Protein AF-A0A3D0H3K3-F1 (afdb_monomer_lite)

Structure (mmCIF, N/CA/C/O backbone):
data_AF-A0A3D0H3K3-F1
#
_entry.id   AF-A0A3D0H3K3-F1
#
loop_
_atom_site.group_PDB
_atom_site.id
_atom_site.type_symbol
_atom_site.label_atom_id
_atom_site.label_alt_id
_atom_site.label_comp_id
_atom_site.label_asym_id
_atom_site.label_entity_id
_atom_site.label_seq_id
_atom_site.pdbx_PDB_ins_code
_atom_site.Cartn_x
_atom_site.Cartn_y
_atom_site.Cartn_z
_atom_site.occupancy
_atom_site.B_iso_or_equiv
_atom_site.auth_seq_id
_atom_site.auth_comp_id
_atom_site.auth_asym_id
_atom_site.auth_atom_id
_atom_site.pdbx_PDB_model_num
ATOM 1 N N . PRO A 1 1 ? -38.521 -4.929 20.783 1.00 90.81 1 PRO A N 1
ATOM 2 C CA . PRO A 1 1 ? -38.734 -4.690 22.235 1.00 90.81 1 PRO A CA 1
ATOM 3 C C . PRO A 1 1 ? -39.147 -5.937 23.017 1.00 90.81 1 PRO A C 1
ATOM 5 O O . PRO A 1 1 ? -38.404 -6.339 23.901 1.00 90.81 1 PRO A O 1
ATOM 8 N N . ALA A 1 2 ? -40.279 -6.569 22.674 1.00 96.19 2 ALA A N 1
ATOM 9 C CA . ALA A 1 2 ? -40.837 -7.687 23.447 1.00 96.19 2 ALA A CA 1
ATOM 10 C C . ALA A 1 2 ? -39.852 -8.854 23.649 1.00 96.19 2 ALA A C 1
ATOM 12 O O . ALA A 1 2 ? -39.705 -9.324 24.769 1.00 96.19 2 ALA A O 1
ATOM 13 N N . ALA A 1 3 ? -39.105 -9.243 22.609 1.00 96.75 3 ALA A N 1
ATOM 14 C CA . ALA A 1 3 ? -38.091 -10.299 22.705 1.00 96.75 3 ALA A CA 1
ATOM 15 C C . ALA A 1 3 ? -37.027 -10.029 23.788 1.00 96.75 3 ALA A C 1
ATOM 17 O O . ALA A 1 3 ? -36.630 -10.935 24.507 1.00 96.75 3 ALA A O 1
ATOM 18 N N . HIS A 1 4 ? -36.598 -8.776 23.953 1.00 97.75 4 HIS A N 1
ATOM 19 C CA . HIS A 1 4 ? -35.602 -8.414 24.963 1.00 97.75 4 HIS A CA 1
ATOM 20 C C . HIS A 1 4 ? -36.218 -8.141 26.337 1.00 97.75 4 HIS A C 1
ATOM 22 O O . HIS A 1 4 ? -35.545 -8.317 27.343 1.00 97.75 4 HIS A O 1
ATOM 28 N N . HIS A 1 5 ? -37.491 -7.741 26.393 1.00 98.12 5 HIS A N 1
ATOM 29 C CA . HIS A 1 5 ? -38.220 -7.593 27.656 1.00 98.12 5 HIS A CA 1
ATOM 30 C C . HIS A 1 5 ? -38.517 -8.954 28.298 1.00 98.12 5 HIS A C 1
ATOM 32 O O . HIS A 1 5 ? -38.361 -9.109 29.504 1.00 98.12 5 HIS A O 1
ATOM 38 N N . LEU A 1 6 ? -38.905 -9.938 27.485 1.00 97.75 6 LEU A N 1
ATOM 39 C CA . LEU A 1 6 ? -39.302 -11.274 27.940 1.00 97.75 6 LEU A CA 1
ATOM 40 C C . LEU A 1 6 ? -38.169 -12.310 27.891 1.00 97.75 6 LEU A C 1
ATOM 42 O O . LEU A 1 6 ? -38.306 -13.360 28.505 1.00 97.75 6 LEU A O 1
ATOM 46 N N . GLY A 1 7 ? -37.084 -12.038 27.161 1.00 97.81 7 GLY A N 1
ATOM 47 C CA . GLY A 1 7 ? -35.941 -12.945 27.003 1.00 97.81 7 GLY A CA 1
ATOM 48 C C . GLY A 1 7 ? -34.653 -12.366 27.583 1.00 97.81 7 GLY A C 1
ATOM 49 O O . GLY A 1 7 ? -34.307 -12.642 28.725 1.00 97.81 7 GLY A O 1
ATOM 50 N N . THR A 1 8 ? -33.959 -11.524 26.808 1.00 97.50 8 THR A N 1
ATOM 51 C CA . THR A 1 8 ? -32.608 -11.028 27.151 1.00 97.50 8 THR A CA 1
ATOM 52 C C . THR A 1 8 ? -32.527 -10.323 28.511 1.00 97.50 8 THR A C 1
ATOM 54 O O . THR A 1 8 ? -31.558 -10.494 29.235 1.00 97.50 8 THR A O 1
ATOM 57 N N . GLY A 1 9 ? -33.520 -9.510 28.877 1.00 97.75 9 GLY A N 1
ATOM 58 C CA . GLY A 1 9 ? -33.550 -8.821 30.167 1.00 97.75 9 GLY A CA 1
ATOM 59 C C . GLY A 1 9 ? -33.612 -9.789 31.357 1.00 97.75 9 GLY A C 1
ATOM 60 O O . GLY A 1 9 ? -32.743 -9.714 32.224 1.00 97.75 9 GLY A O 1
ATOM 61 N N . PRO A 1 10 ? -34.601 -10.701 31.413 1.00 97.75 10 PRO A N 1
ATOM 62 C CA . PRO A 1 10 ? -34.634 -11.781 32.398 1.00 97.75 10 PRO A CA 1
ATOM 63 C C . PRO A 1 10 ? -33.335 -12.591 32.454 1.00 97.75 10 PRO A C 1
ATOM 65 O O . PRO A 1 10 ? -32.796 -12.764 33.541 1.00 97.75 10 PRO A O 1
ATOM 68 N N . GLU A 1 11 ? -32.790 -12.983 31.299 1.00 98.06 11 GLU A N 1
ATOM 69 C CA . GLU A 1 11 ? -31.535 -13.738 31.208 1.00 98.06 11 GLU A CA 1
ATOM 70 C C . GLU A 1 11 ? -30.366 -13.002 31.878 1.00 98.06 11 GLU A C 1
ATOM 72 O O . GLU A 1 11 ? -29.664 -13.590 32.697 1.00 98.06 11 GLU A O 1
ATOM 77 N N . ILE A 1 12 ? -30.196 -11.702 31.605 1.00 98.06 12 ILE A N 1
ATOM 78 C CA . ILE A 1 12 ? -29.167 -10.873 32.255 1.00 98.06 12 ILE A CA 1
ATOM 79 C C . ILE A 1 12 ? -29.345 -10.878 33.776 1.00 98.06 12 ILE A C 1
ATOM 81 O O . ILE A 1 12 ? -28.375 -11.033 34.518 1.00 98.06 12 ILE A O 1
ATOM 85 N N . TYR A 1 13 ? -30.573 -10.689 34.258 1.00 97.69 13 TYR A N 1
ATOM 86 C CA . TYR A 1 13 ? -30.835 -10.628 35.694 1.00 97.69 13 TYR A CA 1
ATOM 87 C C . TYR A 1 13 ? -30.569 -11.976 36.376 1.00 97.69 13 TYR A C 1
ATOM 89 O O . TYR A 1 13 ? -29.954 -12.019 37.438 1.00 97.69 13 TYR A O 1
ATOM 97 N N . GLU A 1 14 ? -30.988 -13.076 35.754 1.00 97.56 14 GLU A N 1
ATOM 98 C CA . GLU A 1 14 ? -30.804 -14.434 36.270 1.00 97.56 14 GLU A CA 1
ATOM 99 C C . GLU A 1 14 ? -29.329 -14.853 36.260 1.00 97.56 14 GLU A C 1
ATOM 101 O O . GLU A 1 14 ? -28.818 -15.292 37.287 1.00 97.56 14 GLU A O 1
ATOM 106 N N . GLN A 1 15 ? -28.612 -14.646 35.150 1.00 97.75 15 GLN A N 1
ATOM 107 C CA . GLN A 1 15 ? -27.193 -15.009 35.026 1.00 97.75 15 GLN A CA 1
ATOM 108 C C . GLN A 1 15 ? -26.274 -14.164 35.916 1.00 97.75 15 GLN A C 1
ATOM 110 O O . GLN A 1 15 ? -25.189 -14.607 36.288 1.00 97.75 15 GLN A O 1
ATOM 115 N N . THR A 1 16 ? -26.696 -12.951 36.278 1.00 97.62 16 THR A N 1
ATOM 116 C CA . THR A 1 16 ? -25.982 -12.123 37.262 1.00 97.62 16 THR A CA 1
ATOM 117 C C . THR A 1 16 ? -26.446 -12.366 38.697 1.00 97.62 16 THR A C 1
ATOM 119 O O . THR A 1 16 ? -25.908 -11.744 39.613 1.00 97.62 16 THR A O 1
ATOM 122 N N . GLU A 1 17 ? -27.412 -13.263 38.918 1.00 97.06 17 GLU A N 1
ATOM 123 C CA . GLU A 1 17 ? -28.034 -13.525 40.224 1.00 97.06 17 GLU A CA 1
ATOM 124 C C . GLU A 1 17 ? -28.569 -12.237 40.881 1.00 97.06 17 GLU A C 1
ATOM 126 O O . GLU A 1 17 ? -28.442 -12.015 42.083 1.00 97.06 17 GLU A O 1
ATOM 131 N N . GLY A 1 18 ? -29.118 -11.332 40.066 1.00 96.06 18 GLY A N 1
ATOM 132 C CA . GLY A 1 18 ? -29.649 -10.039 40.497 1.00 96.06 18 GLY A CA 1
ATOM 133 C C . GLY A 1 18 ? -28.598 -8.983 40.855 1.00 96.06 18 GLY A C 1
ATOM 134 O O . GLY A 1 18 ? -28.972 -7.904 41.310 1.00 96.06 18 GLY A O 1
ATOM 135 N N . ARG A 1 19 ? -27.302 -9.255 40.640 1.00 97.00 19 ARG A N 1
ATOM 136 C CA . ARG A 1 19 ? -26.195 -8.335 40.967 1.00 97.00 19 ARG A CA 1
ATOM 137 C C . ARG A 1 19 ? -25.915 -7.278 39.899 1.00 97.00 19 ARG A C 1
ATOM 139 O O . ARG A 1 19 ? -25.046 -6.445 40.112 1.00 97.00 19 ARG A O 1
ATOM 146 N N . VAL A 1 20 ? -26.586 -7.327 38.746 1.00 97.94 20 VAL A N 1
ATOM 147 C CA . VAL A 1 20 ? -26.408 -6.332 37.678 1.00 97.94 20 VAL A CA 1
ATOM 148 C C . VAL A 1 20 ? -26.751 -4.924 38.170 1.00 97.94 20 VAL A C 1
ATOM 150 O O . VAL A 1 20 ? -27.856 -4.673 38.641 1.00 97.94 20 VAL A O 1
ATOM 153 N N . ASP A 1 21 ? -25.813 -3.992 38.017 1.00 97.94 21 ASP A N 1
ATOM 154 C CA . ASP A 1 21 ? -25.990 -2.580 38.373 1.00 97.94 21 ASP A CA 1
ATOM 155 C C . ASP A 1 21 ? -26.255 -1.715 37.145 1.00 97.94 21 ASP A C 1
ATOM 157 O O . ASP A 1 21 ? -27.012 -0.742 37.202 1.00 97.94 21 ASP A O 1
ATOM 161 N N . VAL A 1 22 ? -25.592 -2.049 36.034 1.00 98.25 22 VAL A N 1
ATOM 162 C CA . VAL A 1 22 ? -25.642 -1.268 34.801 1.00 98.25 22 VAL A CA 1
ATOM 163 C C . VAL A 1 22 ? -25.717 -2.188 33.594 1.00 98.25 22 VAL A C 1
ATOM 165 O O . VAL A 1 22 ? -24.925 -3.120 33.468 1.00 98.25 22 VAL A O 1
ATOM 168 N N . VAL A 1 23 ? -26.614 -1.875 32.660 1.00 98.44 23 VAL A N 1
ATOM 169 C CA . VAL A 1 23 ? -26.651 -2.503 31.337 1.00 98.44 23 VAL A CA 1
ATOM 170 C C . VAL A 1 23 ? -26.354 -1.463 30.260 1.00 98.44 23 VAL A C 1
ATOM 172 O O . VAL A 1 23 ? -27.073 -0.473 30.118 1.00 98.44 23 VAL A O 1
ATOM 175 N N . VAL A 1 24 ? -25.290 -1.688 29.491 1.00 98.31 24 VAL A N 1
ATOM 176 C CA . VAL A 1 24 ? -24.825 -0.812 28.409 1.00 98.31 24 VAL A CA 1
ATOM 177 C C . VAL A 1 24 ? -25.223 -1.411 27.064 1.00 98.31 24 VAL A C 1
ATOM 179 O O . VAL A 1 24 ? -24.797 -2.516 26.720 1.00 98.31 24 VAL A O 1
ATOM 182 N N . VAL A 1 25 ? -26.027 -0.679 26.289 1.00 97.62 25 VAL A N 1
ATOM 183 C CA . VAL A 1 25 ? -26.619 -1.167 25.033 1.00 97.62 25 VAL A CA 1
ATOM 184 C C . VAL A 1 25 ? -26.488 -0.121 23.930 1.00 97.62 25 VAL A C 1
ATOM 186 O O . VAL A 1 25 ? -26.814 1.049 24.120 1.00 97.62 25 VAL A O 1
ATOM 189 N N . THR A 1 26 ? -26.055 -0.537 22.743 1.00 97.06 26 THR A N 1
ATOM 190 C CA . THR A 1 26 ? -25.945 0.345 21.575 1.00 97.06 26 THR A CA 1
ATOM 191 C C . THR A 1 26 ? -27.298 0.715 20.970 1.00 97.06 26 THR A C 1
ATOM 193 O O . THR A 1 26 ? -28.273 -0.042 21.003 1.00 97.06 26 THR A O 1
ATOM 196 N N . LEU A 1 27 ? -27.369 1.922 20.408 1.00 96.38 27 LEU A N 1
ATOM 197 C CA . LEU A 1 27 ? -28.569 2.465 19.787 1.00 96.38 27 LEU A CA 1
ATOM 198 C C . LEU A 1 27 ? -28.561 2.196 18.278 1.00 96.38 27 LEU A C 1
ATOM 200 O O . LEU A 1 27 ? -27.856 2.850 17.518 1.00 96.38 27 LEU A O 1
ATOM 204 N N . GLY A 1 28 ? -29.374 1.230 17.849 1.00 93.25 28 GLY A N 1
ATOM 205 C CA . GLY A 1 28 ? -29.679 0.951 16.439 1.00 93.25 28 GLY A CA 1
ATOM 206 C C . GLY A 1 28 ? -31.171 1.130 16.153 1.00 93.25 28 GLY A C 1
ATOM 207 O O . GLY A 1 28 ? -31.694 2.240 16.101 1.00 93.25 28 GLY A O 1
ATOM 208 N N . THR A 1 29 ? -31.911 0.025 16.042 1.00 93.25 29 THR A N 1
ATOM 209 C CA . THR A 1 29 ? -33.390 0.039 15.974 1.00 93.25 29 THR A CA 1
ATOM 210 C C . THR A 1 29 ? -34.065 0.376 17.306 1.00 93.25 29 THR A C 1
ATOM 212 O O . THR A 1 29 ? -35.289 0.387 17.360 1.00 93.25 29 THR A O 1
ATOM 215 N N . THR A 1 30 ? -33.273 0.577 18.369 1.00 95.31 30 THR A N 1
ATOM 216 C CA . THR A 1 30 ? -33.655 0.830 19.775 1.00 95.31 30 THR A CA 1
ATOM 217 C C . THR A 1 30 ? -34.506 -0.255 20.446 1.00 95.31 30 THR A C 1
ATOM 219 O O . THR A 1 30 ? -34.767 -0.192 21.647 1.00 95.31 30 THR A O 1
ATOM 222 N N . GLY A 1 31 ? -34.862 -1.322 19.726 1.00 96.06 31 GLY A N 1
ATOM 223 C CA . GLY A 1 31 ? -35.662 -2.421 20.256 1.00 96.06 31 GLY A CA 1
ATOM 224 C C . GLY A 1 31 ? -35.010 -3.172 21.419 1.00 96.06 31 GLY A C 1
ATOM 225 O O . GLY A 1 31 ? -35.733 -3.617 22.311 1.00 96.06 31 GLY A O 1
ATOM 226 N N . THR A 1 32 ? -33.683 -3.305 21.408 1.00 96.56 32 THR A N 1
ATOM 227 C CA . THR A 1 32 ? -32.898 -3.960 22.466 1.00 96.56 32 THR A CA 1
ATOM 228 C C . THR A 1 32 ? -32.870 -3.125 23.730 1.00 96.56 32 THR A C 1
ATOM 230 O O . THR A 1 32 ? -33.341 -3.588 24.766 1.00 96.56 32 THR A O 1
ATOM 233 N N . VAL A 1 33 ? -32.430 -1.868 23.628 1.00 97.31 33 VAL A N 1
ATOM 234 C CA . VAL A 1 33 ? -32.320 -0.987 24.794 1.00 97.31 33 VAL A CA 1
ATOM 235 C C . VAL A 1 33 ? -33.678 -0.752 25.463 1.00 97.31 33 VAL A C 1
ATOM 237 O O . VAL A 1 33 ? -33.769 -0.845 26.679 1.00 97.31 33 VAL A O 1
ATOM 240 N N . MET A 1 34 ? -34.758 -0.552 24.696 1.00 97.75 34 MET A N 1
ATOM 241 C CA . MET A 1 34 ? -36.090 -0.301 25.264 1.00 97.75 34 MET A CA 1
ATOM 242 C C . MET A 1 34 ? -36.688 -1.549 25.928 1.00 97.75 34 MET A C 1
ATOM 244 O O . MET A 1 34 ? -37.363 -1.450 26.950 1.00 97.75 34 MET A O 1
ATOM 248 N N . GLY A 1 35 ? -36.440 -2.737 25.363 1.00 97.69 35 GLY A N 1
ATOM 249 C CA . GLY A 1 35 ? -36.892 -3.993 25.965 1.00 97.69 35 GLY A CA 1
ATOM 250 C C . GLY A 1 35 ? -36.156 -4.313 27.267 1.00 97.69 35 GLY A C 1
ATOM 251 O O . GLY A 1 35 ? -36.795 -4.651 28.261 1.00 97.69 35 GLY A O 1
ATOM 252 N N . ILE A 1 36 ? -34.830 -4.145 27.276 1.00 98.00 36 ILE A N 1
ATOM 253 C CA . ILE A 1 36 ? -33.996 -4.340 28.470 1.00 98.00 36 ILE A CA 1
ATOM 254 C C . ILE A 1 36 ? -34.340 -3.312 29.542 1.00 98.00 36 ILE A C 1
ATOM 256 O O . ILE A 1 36 ? -34.535 -3.696 30.688 1.00 98.00 36 ILE A O 1
ATOM 260 N N . LEU A 1 37 ? -34.483 -2.034 29.177 1.00 98.12 37 LEU A N 1
ATOM 261 C CA . LEU A 1 37 ? -34.889 -0.974 30.098 1.00 98.12 37 LEU A CA 1
ATOM 262 C C . LEU A 1 37 ? -36.147 -1.364 30.870 1.00 98.12 37 LEU A C 1
ATOM 264 O O . LEU A 1 37 ? -36.145 -1.347 32.098 1.00 98.12 37 LEU A O 1
ATOM 268 N N . ARG A 1 38 ? -37.193 -1.791 30.157 1.00 97.56 38 ARG A N 1
ATOM 269 C CA . ARG A 1 38 ? -38.433 -2.232 30.793 1.00 97.56 38 ARG A CA 1
ATOM 270 C C . ARG A 1 38 ? -38.210 -3.429 31.723 1.00 97.56 38 ARG A C 1
ATOM 272 O O . ARG A 1 38 ? -38.653 -3.387 32.866 1.00 97.56 38 ARG A O 1
ATOM 279 N N . ALA A 1 39 ? -37.483 -4.454 31.270 1.00 97.88 39 ALA A N 1
ATOM 280 C CA . ALA A 1 39 ? -37.194 -5.643 32.078 1.00 97.88 39 ALA A CA 1
ATOM 281 C C . ALA A 1 39 ? -36.417 -5.334 33.365 1.00 97.88 39 ALA A C 1
ATOM 283 O O . ALA A 1 39 ? -36.693 -5.944 34.401 1.00 97.88 39 ALA A O 1
ATOM 284 N N . MET A 1 40 ? -35.442 -4.422 33.283 1.00 98.00 40 MET A N 1
ATOM 285 C CA . MET A 1 40 ? -34.597 -4.015 34.405 1.00 98.00 40 MET A CA 1
ATOM 286 C C . MET A 1 40 ? -35.394 -3.183 35.406 1.00 98.00 40 MET A C 1
ATOM 288 O O . MET A 1 40 ? -35.422 -3.525 36.585 1.00 98.00 40 MET A O 1
ATOM 292 N N . LYS A 1 41 ? -36.107 -2.145 34.944 1.00 97.00 41 LYS A N 1
ATOM 293 C CA . LYS A 1 41 ? -36.863 -1.246 35.830 1.00 97.00 41 LYS A CA 1
ATOM 294 C C . LYS A 1 41 ? -38.038 -1.943 36.529 1.00 97.00 41 LYS A C 1
ATOM 296 O O . LYS A 1 41 ? -38.341 -1.589 37.662 1.00 97.00 41 LYS A O 1
ATOM 301 N N . GLU A 1 42 ? -38.660 -2.948 35.903 1.00 96.75 42 GLU A N 1
ATOM 302 C CA . GLU A 1 42 ? -39.697 -3.781 36.541 1.00 96.75 42 GLU A CA 1
ATOM 303 C C . GLU A 1 42 ? -39.147 -4.653 37.687 1.00 96.75 42 GLU A C 1
ATOM 305 O O . GLU A 1 42 ? -39.879 -4.948 38.629 1.00 96.75 42 GLU A O 1
ATOM 310 N N . ARG A 1 43 ? -37.872 -5.064 37.627 1.00 94.94 43 ARG A N 1
ATOM 311 C CA . ARG A 1 43 ? -37.235 -5.918 38.648 1.00 94.94 43 ARG A CA 1
ATOM 312 C C . ARG A 1 43 ? -36.571 -5.109 39.748 1.00 94.94 43 ARG A C 1
ATOM 314 O O . ARG A 1 43 ? -36.759 -5.390 40.927 1.00 94.94 43 ARG A O 1
ATOM 321 N N . ASN A 1 44 ? -35.776 -4.122 39.356 1.00 96.06 44 ASN A N 1
ATOM 322 C CA . ASN A 1 44 ? -35.117 -3.213 40.271 1.00 96.06 44 ASN A CA 1
ATOM 323 C C . ASN A 1 44 ? -34.939 -1.834 39.599 1.00 96.06 44 ASN A C 1
ATOM 325 O O . ASN A 1 44 ? -34.086 -1.679 38.720 1.00 96.06 44 ASN A O 1
ATOM 329 N N . PRO A 1 45 ? -35.695 -0.809 40.037 1.00 95.88 45 PRO A N 1
ATOM 330 C CA . PRO A 1 45 ? -35.606 0.546 39.495 1.00 95.88 45 PRO A CA 1
ATOM 331 C C . PRO A 1 45 ? -34.218 1.195 39.601 1.00 95.88 45 PRO A C 1
ATOM 333 O O . PRO A 1 45 ? -33.940 2.132 38.849 1.00 95.88 45 PRO A O 1
ATOM 336 N N . THR A 1 46 ? -33.350 0.717 40.506 1.00 96.62 46 THR A N 1
ATOM 337 C CA . THR A 1 46 ? -31.996 1.265 40.692 1.00 96.62 46 THR A CA 1
ATOM 338 C C . THR A 1 46 ? -31.011 0.819 39.614 1.00 96.62 46 THR A C 1
ATOM 340 O O . THR A 1 46 ? -29.967 1.451 39.472 1.00 96.62 46 THR A O 1
ATOM 343 N N . ILE A 1 47 ? -31.319 -0.240 38.854 1.00 98.06 47 ILE A N 1
ATOM 344 C CA . ILE A 1 47 ? -30.467 -0.703 37.750 1.00 98.06 47 ILE A CA 1
ATOM 345 C C . ILE A 1 47 ? -30.459 0.368 36.664 1.00 98.06 47 ILE A C 1
ATOM 347 O O . ILE A 1 47 ? -31.517 0.794 36.189 1.00 98.06 47 ILE A O 1
ATOM 351 N N . GLN A 1 48 ? -29.269 0.792 36.253 1.00 98.00 48 GLN A N 1
ATOM 352 C CA . GLN A 1 48 ? -29.100 1.797 35.212 1.00 98.00 48 GLN A CA 1
ATOM 353 C C . GLN A 1 48 ? -29.066 1.142 33.832 1.00 98.00 48 GLN A C 1
ATOM 355 O O . GLN A 1 48 ? -28.387 0.138 33.624 1.00 98.00 48 GLN A O 1
ATOM 360 N N . VAL A 1 49 ? -29.753 1.733 32.860 1.00 98.31 49 VAL A N 1
ATOM 361 C CA . VAL A 1 49 ? -29.659 1.333 31.455 1.00 98.31 49 VAL A CA 1
ATOM 362 C C . VAL A 1 49 ? -29.122 2.499 30.643 1.00 98.31 49 VAL A C 1
ATOM 364 O O . VAL A 1 49 ? -29.727 3.571 30.560 1.00 98.31 49 VAL A O 1
ATOM 367 N N . ILE A 1 50 ? -27.952 2.274 30.053 1.00 98.25 50 ILE A N 1
ATOM 368 C CA . ILE A 1 50 ? -27.165 3.288 29.360 1.00 98.25 50 ILE A CA 1
ATOM 369 C C . ILE A 1 50 ? -27.175 2.989 27.864 1.00 98.25 50 ILE A C 1
ATOM 371 O O . ILE A 1 50 ? -26.796 1.902 27.426 1.00 98.25 50 ILE A O 1
ATOM 375 N N . GLY A 1 51 ? -27.600 3.976 27.077 1.00 97.62 51 GLY A N 1
ATOM 376 C CA . GLY A 1 51 ? -27.533 3.930 25.621 1.00 97.62 51 GLY A CA 1
ATOM 377 C C . GLY A 1 51 ? -26.143 4.304 25.109 1.00 97.62 51 GLY A C 1
ATOM 378 O O . GLY A 1 51 ? -25.509 5.211 25.645 1.00 97.62 51 GLY A O 1
ATOM 379 N N . VAL A 1 52 ? -25.682 3.652 24.045 1.00 98.12 52 VAL A N 1
ATOM 380 C CA . VAL A 1 52 ? -24.454 4.032 23.330 1.00 98.12 52 VAL A CA 1
ATOM 381 C C . VAL A 1 52 ? -24.814 4.542 21.945 1.00 98.12 52 VAL A C 1
ATOM 383 O O . VAL A 1 52 ? -25.385 3.809 21.136 1.00 98.12 52 VAL A O 1
ATOM 386 N N . GLU A 1 53 ? -24.474 5.796 21.679 1.00 97.25 53 GLU A N 1
ATOM 387 C CA . GLU A 1 53 ? -24.769 6.483 20.427 1.00 97.25 53 GLU A CA 1
ATOM 388 C C . GLU A 1 53 ? -23.461 6.876 19.726 1.00 97.25 53 GLU A C 1
ATOM 390 O O . GLU A 1 53 ? -22.544 7.382 20.369 1.00 97.25 53 GLU A O 1
ATOM 395 N N . PRO A 1 54 ? -23.315 6.658 18.417 1.00 97.00 54 PRO A N 1
ATOM 396 C CA . PRO A 1 54 ? -22.154 7.159 17.697 1.00 97.00 54 PRO A CA 1
ATOM 397 C C . PRO A 1 54 ? -22.286 8.667 17.427 1.00 97.00 54 PRO A C 1
ATOM 399 O O . PRO A 1 54 ? -23.382 9.231 17.478 1.00 97.00 54 PRO A O 1
ATOM 402 N N . TYR A 1 55 ? -21.181 9.340 17.106 1.00 94.62 55 TYR A N 1
ATOM 403 C CA . TYR A 1 55 ? -21.234 10.730 16.639 1.00 94.62 55 TYR A CA 1
ATOM 404 C C . TYR A 1 55 ? -21.905 10.859 15.249 1.00 94.62 55 TYR A C 1
ATOM 406 O O . TYR A 1 55 ? -21.998 9.877 14.512 1.00 94.62 55 TYR A O 1
ATOM 414 N N . PRO A 1 56 ? -22.384 12.061 14.877 1.00 92.44 56 PRO A N 1
ATOM 415 C CA . PRO A 1 56 ? -22.831 12.372 13.516 1.00 92.44 56 PRO A CA 1
ATOM 416 C C . PRO A 1 56 ? -21.813 11.950 12.435 1.00 92.44 56 PRO A C 1
ATOM 418 O O . PRO A 1 56 ? -20.613 12.163 12.612 1.00 92.44 56 PRO A O 1
ATOM 421 N N . GLY A 1 57 ? -22.277 11.358 11.328 1.00 90.00 57 GLY A N 1
ATOM 422 C CA . GLY A 1 57 ? -21.434 10.913 10.203 1.00 90.00 57 GLY A CA 1
ATOM 423 C C . GLY A 1 57 ? -20.661 9.599 10.408 1.00 90.00 57 GLY A C 1
ATOM 424 O O . GLY A 1 57 ? -19.730 9.319 9.652 1.00 90.00 57 GLY A O 1
ATOM 425 N N . HIS A 1 58 ? -21.024 8.804 11.416 1.00 92.94 58 HIS A N 1
ATOM 426 C CA . HIS A 1 58 ? -20.336 7.560 11.770 1.00 92.94 58 HIS A CA 1
ATOM 427 C C . HIS A 1 58 ? -20.385 6.461 10.695 1.00 92.94 58 HIS A C 1
ATOM 429 O O . HIS A 1 58 ? -21.308 6.370 9.882 1.00 92.94 58 HIS A O 1
ATOM 435 N N . LYS A 1 59 ? -19.420 5.540 10.767 1.00 90.31 59 LYS A N 1
ATOM 436 C CA . LYS A 1 59 ? -19.280 4.355 9.902 1.00 90.31 59 LYS A CA 1
ATOM 437 C C . LYS A 1 59 ? -19.598 3.043 10.619 1.00 90.31 59 LYS A C 1
ATOM 439 O O . LYS A 1 59 ? -19.541 1.982 9.998 1.00 90.31 59 LYS A O 1
ATOM 444 N N . ILE A 1 60 ? -19.943 3.095 11.908 1.00 93.06 60 ILE A N 1
ATOM 445 C CA . ILE A 1 60 ? -20.317 1.906 12.689 1.00 93.06 60 ILE A CA 1
ATOM 446 C C . ILE A 1 60 ? -21.646 1.331 12.175 1.00 93.06 60 ILE A C 1
ATOM 448 O O . ILE A 1 60 ? -22.725 1.850 12.471 1.00 93.06 60 ILE A O 1
ATOM 452 N N . GLN A 1 61 ? -21.572 0.240 11.414 1.00 90.25 61 GLN A N 1
ATOM 453 C CA . GLN A 1 61 ? -22.748 -0.425 10.857 1.00 90.25 61 GLN A CA 1
ATOM 454 C C . GLN A 1 61 ? -23.666 -0.981 11.959 1.00 90.25 61 GLN A C 1
ATOM 456 O O . GLN A 1 61 ? -23.208 -1.568 12.937 1.00 90.25 61 GLN A O 1
ATOM 461 N N . GLY A 1 62 ? -24.978 -0.805 11.781 1.00 88.81 62 GLY A N 1
ATOM 462 C CA . GLY A 1 62 ? -26.011 -1.262 12.718 1.00 88.81 62 GLY A CA 1
ATOM 463 C C . GLY A 1 62 ? -26.382 -0.256 13.815 1.00 88.81 62 GLY A C 1
ATOM 464 O O . GLY A 1 62 ? -27.463 -0.375 14.395 1.00 88.81 62 GLY A O 1
ATOM 465 N N . LEU A 1 63 ? -25.546 0.758 14.062 1.00 94.25 63 LEU A N 1
ATOM 466 C CA . LEU A 1 63 ? -25.856 1.860 14.978 1.00 94.25 63 LEU A CA 1
ATOM 467 C C . LEU A 1 63 ? -26.532 3.021 14.238 1.00 94.25 63 LEU A C 1
ATOM 469 O O . LEU A 1 63 ? -26.504 3.097 13.010 1.00 94.25 63 LEU A O 1
ATOM 473 N N . LYS A 1 64 ? -27.167 3.913 14.998 1.00 93.94 64 LYS A N 1
ATOM 474 C CA . LYS A 1 64 ? -27.780 5.147 14.508 1.00 93.94 64 LYS A CA 1
ATOM 475 C C . LYS A 1 64 ? -27.427 6.312 15.417 1.00 93.94 64 LYS A C 1
ATOM 477 O O . LYS A 1 64 ? -27.556 6.196 16.634 1.00 93.94 64 LYS A O 1
ATOM 482 N N . ASN A 1 65 ? -27.116 7.457 14.820 1.00 94.50 65 ASN A N 1
ATOM 483 C CA . ASN A 1 65 ? -27.215 8.742 15.502 1.00 94.50 65 ASN A CA 1
ATOM 484 C C . ASN A 1 65 ? -28.658 9.282 15.396 1.00 94.50 65 ASN A C 1
ATOM 486 O O . ASN A 1 65 ? -29.183 9.452 14.294 1.00 94.50 65 ASN A O 1
ATOM 490 N N . MET A 1 66 ? -29.304 9.568 16.528 1.00 91.81 66 MET A N 1
ATOM 491 C CA . MET A 1 66 ? -30.716 9.966 16.627 1.00 91.81 66 MET A CA 1
ATOM 492 C C . MET A 1 66 ? -30.990 11.397 16.148 1.00 91.81 66 MET A C 1
ATOM 494 O O . MET A 1 66 ? -32.150 11.793 16.059 1.00 91.81 66 MET A O 1
ATOM 498 N N . LYS A 1 67 ? -29.952 12.188 15.843 1.00 88.19 67 LYS A N 1
ATOM 499 C CA . LYS A 1 67 ? -30.107 13.520 15.235 1.00 88.19 67 LYS A CA 1
ATOM 500 C C . LYS A 1 67 ? -30.109 13.478 13.708 1.00 88.19 67 LYS A C 1
ATOM 502 O O . LYS A 1 67 ? -30.698 14.361 13.095 1.00 88.19 67 LYS A O 1
ATOM 507 N N . GLU A 1 68 ? -29.461 12.484 13.106 1.00 86.75 68 GLU A N 1
ATOM 508 C CA . GLU A 1 68 ? -29.318 12.373 11.645 1.00 86.75 68 GLU A CA 1
ATOM 509 C C . GLU A 1 68 ? -30.200 11.281 11.039 1.00 86.75 68 GLU A C 1
ATOM 511 O O . GLU A 1 68 ? -30.655 11.389 9.902 1.00 86.75 68 GLU A O 1
ATOM 516 N N . SER A 1 69 ? -30.438 10.211 11.794 1.00 86.88 69 SER A N 1
ATOM 517 C CA . SER A 1 69 ? -31.217 9.065 11.342 1.00 86.88 69 SER A CA 1
ATOM 518 C C . SER A 1 69 ? -32.684 9.181 11.738 1.00 86.88 69 SER A C 1
ATOM 520 O O . SER A 1 69 ? -33.042 9.831 12.718 1.00 86.88 69 SER A O 1
ATOM 522 N N . TYR A 1 70 ? -33.545 8.447 11.027 1.00 87.12 70 TYR A N 1
ATOM 523 C CA . TYR A 1 70 ? -34.926 8.244 11.457 1.00 87.12 70 TYR A CA 1
ATOM 524 C C . TYR A 1 70 ? -34.973 7.622 12.863 1.00 87.12 70 TYR A C 1
ATOM 526 O O . TYR A 1 70 ? -34.520 6.482 13.061 1.00 87.12 70 TYR A O 1
ATOM 534 N N . VAL A 1 71 ? -35.547 8.376 13.806 1.00 91.06 71 VAL A N 1
ATOM 535 C CA . VAL A 1 71 ? -35.753 7.976 15.201 1.00 91.06 71 VAL A CA 1
ATOM 536 C C . VAL A 1 71 ? -36.898 6.960 15.266 1.00 91.06 71 VAL A C 1
ATOM 538 O O . VAL A 1 71 ? -38.025 7.291 14.890 1.00 91.06 71 VAL A O 1
ATOM 541 N N . PRO A 1 72 ? -36.658 5.718 15.726 1.00 90.44 72 PRO A N 1
ATOM 542 C CA . PRO A 1 72 ? -37.723 4.727 15.851 1.00 90.44 72 PRO A CA 1
ATOM 543 C C . PRO A 1 72 ? -38.816 5.199 16.818 1.00 90.44 72 PRO A C 1
ATOM 545 O O . PRO A 1 72 ? -38.503 5.636 17.920 1.00 90.44 72 PRO A O 1
ATOM 548 N N . GLY A 1 73 ? -40.095 5.031 16.466 1.00 91.88 73 GLY A N 1
ATOM 549 C CA . GLY A 1 73 ? -41.221 5.494 17.302 1.00 91.88 73 GLY A CA 1
ATOM 550 C C . GLY A 1 73 ? -41.336 4.832 18.684 1.00 91.88 73 GLY A C 1
ATOM 551 O O . GLY A 1 73 ? -42.076 5.305 19.534 1.00 91.88 73 GLY A O 1
ATOM 552 N N . ILE A 1 74 ? -40.594 3.748 18.914 1.00 93.44 74 ILE A N 1
ATOM 553 C CA . ILE A 1 74 ? -40.491 3.060 20.209 1.00 93.44 74 ILE A CA 1
ATOM 554 C C . ILE A 1 74 ? -39.415 3.653 21.130 1.00 93.44 74 ILE A C 1
ATOM 556 O O . ILE A 1 74 ? -39.274 3.193 22.258 1.00 93.44 74 ILE A O 1
ATOM 560 N N . PHE A 1 75 ? -38.595 4.584 20.637 1.00 95.38 75 PHE A N 1
ATOM 561 C CA . PHE A 1 75 ? -37.482 5.145 21.390 1.00 95.38 75 PHE A CA 1
ATOM 562 C C . PHE A 1 75 ? -37.956 6.258 22.322 1.00 95.38 75 PHE A C 1
ATOM 564 O O . PHE A 1 75 ? -38.437 7.291 21.860 1.00 95.38 75 PHE A O 1
ATOM 571 N N . ASP A 1 76 ? -37.735 6.075 23.621 1.00 93.06 76 ASP A N 1
ATOM 572 C CA . ASP A 1 76 ? -37.876 7.133 24.614 1.00 93.06 76 ASP A CA 1
ATOM 573 C C . ASP A 1 76 ? -36.498 7.524 25.162 1.00 93.06 76 ASP A C 1
ATOM 575 O O . ASP A 1 76 ? -35.868 6.789 25.927 1.00 93.06 76 ASP A O 1
ATOM 579 N N . ARG A 1 77 ? -36.023 8.707 24.760 1.00 89.94 77 ARG A N 1
ATOM 580 C CA . ARG A 1 77 ? -34.726 9.244 25.194 1.00 89.94 77 ARG A CA 1
ATOM 581 C C . ARG A 1 77 ? -34.685 9.627 26.673 1.00 89.94 77 ARG A C 1
ATOM 583 O O . ARG A 1 77 ? -33.591 9.720 27.218 1.00 89.94 77 ARG A O 1
ATOM 590 N N . TYR A 1 78 ? -35.832 9.922 27.287 1.00 92.81 78 TYR A N 1
ATOM 591 C CA . TYR A 1 78 ? -35.914 10.380 28.677 1.00 92.81 78 TYR A CA 1
ATOM 592 C C . TYR A 1 78 ? -36.019 9.213 29.657 1.00 92.81 78 TYR A C 1
ATOM 594 O O . TYR A 1 78 ? -35.790 9.397 30.848 1.00 92.81 78 TYR A O 1
ATOM 602 N N . ALA A 1 79 ? -36.332 8.019 29.155 1.00 93.56 79 ALA A N 1
ATOM 603 C CA . ALA A 1 79 ? -36.395 6.808 29.957 1.00 93.56 79 ALA A CA 1
ATOM 604 C C . ALA A 1 79 ? -35.011 6.165 30.193 1.00 93.56 79 ALA A C 1
ATOM 606 O O . ALA A 1 79 ? -34.871 5.348 31.100 1.00 93.56 79 ALA A O 1
ATOM 607 N N . LEU A 1 80 ? -33.992 6.519 29.398 1.00 95.38 80 LEU A N 1
ATOM 6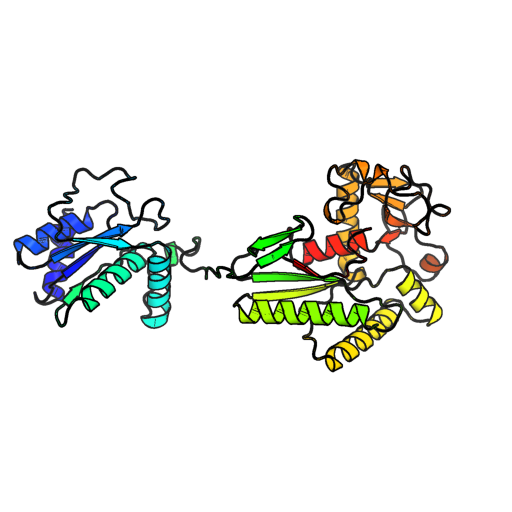08 C CA . LEU A 1 80 ? -32.610 6.077 29.616 1.00 95.38 80 LEU A CA 1
ATOM 609 C C . LEU A 1 80 ? -31.936 6.894 30.717 1.00 95.38 80 LEU A C 1
ATOM 611 O O . LEU A 1 80 ? -32.052 8.117 30.745 1.00 95.38 80 LEU A O 1
ATOM 615 N N . ASP A 1 81 ? -31.146 6.228 31.560 1.00 96.81 81 ASP A N 1
ATOM 616 C CA . ASP A 1 81 ? -30.419 6.897 32.643 1.00 96.81 81 ASP A CA 1
ATOM 617 C C . ASP A 1 81 ? -29.271 7.772 32.101 1.00 96.81 81 ASP A C 1
ATOM 619 O O . ASP A 1 81 ? -28.946 8.814 32.669 1.00 96.81 81 ASP A O 1
ATOM 623 N N . ARG A 1 82 ? -28.649 7.361 30.984 1.00 96.25 82 ARG A N 1
ATOM 624 C CA . ARG A 1 82 ? -27.572 8.104 30.305 1.00 96.25 82 ARG A CA 1
ATOM 625 C C . ARG A 1 82 ? -27.424 7.662 28.849 1.00 96.25 82 ARG A C 1
ATOM 627 O O . ARG A 1 82 ? -27.719 6.519 28.504 1.00 96.25 82 ARG A O 1
ATOM 634 N N . ILE A 1 83 ? -26.901 8.554 28.007 1.00 97.00 83 ILE A N 1
ATOM 635 C CA . ILE A 1 83 ? -26.405 8.222 26.665 1.00 97.00 83 ILE A CA 1
ATOM 636 C C . ILE A 1 83 ? -24.918 8.574 26.587 1.00 97.00 83 ILE A C 1
ATOM 638 O O . ILE A 1 83 ? -24.526 9.714 26.845 1.00 97.00 83 ILE A O 1
ATOM 642 N N . VAL A 1 84 ? -24.089 7.595 26.234 1.00 97.50 84 VAL A N 1
ATOM 643 C CA . VAL A 1 84 ? -22.647 7.752 26.018 1.00 97.50 84 VAL A CA 1
ATOM 644 C C . VAL A 1 84 ? -22.383 7.853 24.523 1.00 97.50 84 VAL A C 1
ATOM 646 O O . VAL A 1 84 ? -22.888 7.040 23.753 1.00 97.50 84 VAL A O 1
ATOM 649 N N . HIS A 1 85 ? -21.580 8.841 24.125 1.00 97.44 85 HIS A N 1
ATOM 650 C CA . HIS A 1 85 ? -21.176 9.002 22.733 1.00 97.44 85 HIS A CA 1
ATOM 651 C C . HIS A 1 85 ? -19.818 8.342 22.474 1.00 97.44 85 HIS A C 1
ATOM 653 O O . HIS A 1 85 ? -18.908 8.461 23.299 1.00 97.44 85 HIS A O 1
ATOM 659 N N . VAL A 1 86 ? -19.678 7.646 21.345 1.00 96.44 86 VAL A N 1
ATOM 660 C CA . VAL A 1 86 ? -18.451 6.917 20.971 1.00 96.44 86 VAL A CA 1
ATOM 661 C C . VAL A 1 86 ? -18.032 7.269 19.544 1.00 96.44 86 VAL A C 1
ATOM 663 O O . VAL A 1 86 ? -18.878 7.425 18.661 1.00 96.44 86 VAL A O 1
ATOM 666 N N . LYS A 1 87 ? -16.722 7.429 19.331 1.00 92.81 87 LYS A N 1
ATOM 667 C CA . LYS A 1 87 ? -16.130 7.668 18.005 1.00 92.81 87 LYS A CA 1
ATOM 668 C C . LYS A 1 87 ? -15.884 6.355 17.259 1.00 92.81 87 LYS A C 1
ATOM 670 O O . LYS A 1 87 ? -15.673 5.319 17.889 1.00 92.81 87 LYS A O 1
ATOM 675 N N . ASP A 1 88 ? -15.855 6.416 15.931 1.00 90.06 88 ASP A N 1
ATOM 676 C CA . ASP A 1 88 ? -15.606 5.251 15.072 1.00 90.06 88 ASP A CA 1
ATOM 677 C C . ASP A 1 88 ? -14.271 4.577 15.395 1.00 90.06 88 ASP A C 1
ATOM 679 O O . ASP A 1 88 ? -14.211 3.357 15.550 1.00 90.06 88 ASP A O 1
ATOM 683 N N . GLU A 1 89 ? -13.209 5.371 15.548 1.00 88.06 89 GLU A N 1
ATOM 684 C CA . GLU A 1 89 ? -11.852 4.873 15.775 1.00 88.06 89 GLU A CA 1
ATOM 685 C C . GLU A 1 89 ? -11.753 4.127 17.110 1.00 88.06 89 GLU A C 1
ATOM 687 O O . GLU A 1 89 ? -11.155 3.056 17.181 1.00 88.06 89 GLU A O 1
ATOM 692 N N . GLU A 1 90 ? -12.403 4.657 18.151 1.00 91.94 90 GLU A N 1
ATOM 693 C CA . GLU A 1 90 ? -12.460 4.032 19.477 1.00 91.94 90 GLU A CA 1
ATOM 694 C C . GLU A 1 90 ? -13.207 2.695 19.427 1.00 91.94 90 GLU A C 1
ATOM 696 O O . GLU A 1 90 ? -12.753 1.706 20.002 1.00 91.94 90 GLU A O 1
ATOM 701 N N . ALA A 1 91 ? -14.342 2.650 18.722 1.00 95.12 91 ALA A N 1
ATOM 702 C CA . ALA A 1 91 ? -15.119 1.427 18.561 1.00 95.12 91 ALA A CA 1
ATOM 703 C C . ALA A 1 91 ? -14.334 0.359 17.785 1.00 95.12 91 ALA A C 1
ATOM 705 O O . ALA A 1 91 ? -14.322 -0.809 18.175 1.00 95.12 91 ALA A O 1
ATOM 706 N N . PHE A 1 92 ? -13.661 0.745 16.699 1.00 92.94 92 PHE A N 1
ATOM 707 C CA . PHE A 1 92 ? -12.909 -0.195 15.870 1.00 92.94 92 PHE A CA 1
ATOM 708 C C . PHE A 1 92 ? -11.687 -0.735 16.612 1.00 92.94 92 PHE A C 1
ATOM 710 O O . PHE A 1 92 ? -11.435 -1.940 16.570 1.00 92.94 92 PHE A O 1
ATOM 717 N N . ASP A 1 93 ? -10.960 0.126 17.327 1.00 91.31 93 ASP A N 1
ATOM 718 C CA . ASP A 1 93 ? -9.837 -0.296 18.162 1.00 91.31 93 ASP A CA 1
ATOM 719 C C . ASP A 1 93 ? -10.288 -1.268 19.259 1.00 91.31 93 ASP A C 1
ATOM 721 O O . ASP A 1 93 ? -9.722 -2.353 19.393 1.00 91.31 93 ASP A O 1
ATOM 725 N N . ALA A 1 94 ? -11.378 -0.960 19.970 1.00 95.31 94 ALA A N 1
ATOM 726 C CA . ALA A 1 94 ? -11.908 -1.840 21.007 1.00 95.31 94 ALA A CA 1
ATOM 727 C C . ALA A 1 94 ? -12.335 -3.215 20.465 1.00 95.31 94 ALA A C 1
ATOM 729 O O . ALA A 1 94 ? -12.040 -4.229 21.093 1.00 95.31 94 ALA A O 1
ATOM 730 N N . ALA A 1 95 ? -12.968 -3.283 19.288 1.00 95.81 95 ALA A N 1
ATOM 731 C CA . ALA A 1 95 ? -13.314 -4.562 18.659 1.00 95.81 95 ALA A CA 1
ATOM 732 C C . ALA A 1 95 ? -12.066 -5.395 18.300 1.00 95.81 95 ALA A C 1
ATOM 734 O O . ALA A 1 95 ? -12.042 -6.610 18.504 1.00 95.81 95 ALA A O 1
ATOM 735 N N . ARG A 1 96 ? -10.994 -4.751 17.815 1.00 92.44 96 ARG A N 1
ATOM 736 C CA . ARG A 1 96 ? -9.707 -5.419 17.540 1.00 92.44 96 ARG A CA 1
ATOM 737 C C . ARG A 1 96 ? -9.039 -5.908 18.821 1.00 92.44 96 ARG A C 1
ATOM 739 O O . ARG A 1 96 ? -8.474 -7.001 18.830 1.00 92.44 96 ARG A O 1
ATOM 746 N N . ARG A 1 97 ? -9.093 -5.110 19.890 1.00 93.06 97 ARG A N 1
ATOM 747 C CA . ARG A 1 97 ? -8.558 -5.473 21.206 1.00 93.06 97 ARG A CA 1
ATOM 748 C C . ARG A 1 97 ? -9.324 -6.636 21.820 1.00 93.06 97 ARG A C 1
ATOM 750 O O . ARG A 1 97 ? -8.679 -7.575 22.253 1.00 93.06 97 ARG A O 1
ATOM 757 N N . LEU A 1 98 ? -10.656 -6.655 21.742 1.00 97.12 98 LEU A N 1
ATOM 758 C CA . LEU A 1 98 ? -11.467 -7.806 22.163 1.00 97.12 98 LEU A CA 1
ATOM 759 C C . LEU A 1 98 ? -11.025 -9.104 21.472 1.00 97.12 98 LEU A C 1
ATOM 761 O O . LEU A 1 98 ? -10.872 -10.127 22.133 1.00 97.12 98 LEU A O 1
ATOM 765 N N . ALA A 1 99 ? -10.734 -9.061 20.170 1.00 94.44 99 ALA A N 1
ATOM 766 C CA . ALA A 1 99 ? -10.236 -10.232 19.453 1.00 94.44 99 ALA A CA 1
ATOM 767 C C . ALA A 1 99 ? -8.817 -10.645 19.891 1.00 94.44 99 ALA A C 1
ATOM 769 O O . ALA A 1 99 ? -8.526 -11.834 19.993 1.00 94.44 99 ALA A O 1
ATOM 770 N N . ARG A 1 100 ? -7.928 -9.672 20.136 1.00 89.56 100 ARG A N 1
ATOM 771 C CA . ARG A 1 100 ? -6.507 -9.905 20.447 1.00 89.56 100 ARG A CA 1
ATOM 772 C C . ARG A 1 100 ? -6.247 -10.276 21.909 1.00 89.56 100 ARG A C 1
ATOM 774 O O . ARG A 1 100 ? -5.378 -11.099 22.170 1.00 89.56 100 ARG A O 1
ATOM 781 N N . GLU A 1 101 ? -6.936 -9.616 22.830 1.00 93.75 101 GLU A N 1
ATOM 782 C CA . GLU A 1 101 ? -6.706 -9.676 24.278 1.00 93.75 101 GLU A CA 1
ATOM 783 C C . GLU A 1 101 ? -7.652 -10.687 24.940 1.00 93.75 101 GLU A C 1
ATOM 785 O O . GLU A 1 101 ? -7.205 -11.478 25.763 1.00 93.75 101 GLU A O 1
ATOM 790 N N . GLU A 1 102 ? -8.922 -10.723 24.519 1.00 95.75 102 GLU A N 1
ATOM 791 C CA . GLU A 1 102 ? -9.975 -11.538 25.153 1.00 95.75 102 GLU A CA 1
ATOM 792 C C . GLU A 1 102 ? -10.415 -12.745 24.302 1.00 95.75 102 GLU A C 1
ATOM 794 O O . GLU A 1 102 ? -11.239 -13.552 24.728 1.00 95.75 102 GLU A O 1
ATOM 799 N N . GLY A 1 103 ? -9.909 -12.878 23.069 1.00 96.00 103 GLY A N 1
ATOM 800 C CA . GLY A 1 103 ? -10.315 -13.939 22.139 1.00 96.00 103 GLY A CA 1
ATOM 801 C C . GLY A 1 103 ? -11.754 -13.808 21.614 1.00 96.00 103 GLY A C 1
ATOM 802 O O . GLY A 1 103 ? -12.297 -14.759 21.052 1.00 96.00 103 GLY A O 1
ATOM 803 N N . LEU A 1 104 ? -12.381 -12.639 21.774 1.00 97.31 104 LEU A N 1
ATOM 804 C CA . LEU A 1 104 ? -13.755 -12.366 21.352 1.00 97.31 104 LEU A CA 1
ATOM 805 C C . LEU A 1 104 ? -13.771 -11.674 19.984 1.00 97.31 104 LEU A C 1
ATOM 807 O O . LEU A 1 104 ? -13.563 -10.467 19.870 1.00 97.31 104 LEU A O 1
ATOM 811 N N . PHE A 1 105 ? -14.042 -12.438 18.926 1.00 96.81 105 PHE A N 1
ATOM 812 C CA . PHE A 1 105 ? -14.098 -11.908 17.563 1.00 96.81 105 PHE A CA 1
ATOM 813 C C . PHE A 1 105 ? -15.480 -11.321 17.238 1.00 96.81 105 PHE A C 1
ATOM 815 O O . PHE A 1 105 ? -16.385 -12.040 16.817 1.00 96.81 105 PHE A O 1
ATOM 822 N N . VAL A 1 106 ? -15.646 -10.009 17.434 1.00 97.38 106 VAL A N 1
ATOM 823 C CA . VAL A 1 106 ? -16.952 -9.317 17.423 1.00 97.38 106 VAL A CA 1
ATOM 824 C C . VAL A 1 106 ? -17.035 -8.152 16.430 1.00 97.38 106 VAL A C 1
ATOM 826 O O . VAL A 1 106 ? -16.021 -7.663 15.938 1.00 97.38 106 VAL A O 1
ATOM 829 N N . GLY A 1 107 ? -18.255 -7.693 16.141 1.00 96.12 107 GLY A N 1
ATOM 830 C CA . GLY A 1 107 ? -18.520 -6.578 15.231 1.00 96.12 107 GLY A CA 1
ATOM 831 C C . GLY A 1 107 ? -18.197 -5.164 15.734 1.00 96.12 107 GLY A C 1
ATOM 832 O O . GLY A 1 107 ? -17.859 -4.934 16.896 1.00 96.12 107 GLY A O 1
ATOM 833 N N . MET A 1 108 ? -18.368 -4.175 14.844 1.00 95.38 108 MET A N 1
ATOM 834 C CA . MET A 1 108 ? -18.098 -2.750 15.126 1.00 95.38 108 MET A CA 1
ATOM 835 C C . MET A 1 108 ? -18.975 -2.206 16.267 1.00 95.38 108 MET A C 1
ATOM 837 O O . MET A 1 108 ? -18.530 -1.405 17.088 1.00 95.38 108 MET A O 1
ATOM 841 N N . SER A 1 109 ? -20.238 -2.646 16.304 1.00 96.62 109 SER A N 1
ATOM 842 C CA . SER A 1 109 ? -21.223 -2.260 17.319 1.00 96.62 109 SER A CA 1
ATOM 843 C C . SER A 1 109 ? -20.800 -2.721 18.718 1.00 96.62 109 SER A C 1
ATOM 845 O O . SER A 1 109 ? -20.883 -1.956 19.677 1.00 96.62 109 SER A O 1
ATOM 847 N N . SER A 1 110 ? -20.272 -3.940 18.817 1.00 97.62 110 SER A N 1
ATOM 848 C CA . SER A 1 110 ? -19.719 -4.528 20.036 1.00 97.62 110 SER A CA 1
ATOM 849 C C . SER A 1 110 ? -18.525 -3.735 20.561 1.00 97.62 110 SER A C 1
ATOM 851 O O . SER A 1 110 ? -18.444 -3.465 21.757 1.00 97.62 110 SER A O 1
ATOM 853 N N . GLY A 1 111 ? -17.645 -3.276 19.667 1.00 97.25 111 GLY A N 1
ATOM 854 C CA . GLY A 1 111 ? -16.550 -2.376 20.023 1.00 97.25 111 GLY A CA 1
ATOM 855 C C . GLY A 1 111 ? -17.041 -1.078 20.672 1.00 97.25 111 GLY A C 1
ATOM 856 O O . GLY A 1 111 ? -16.564 -0.702 21.741 1.00 97.25 111 GLY A O 1
ATOM 857 N N . ALA A 1 112 ? -18.065 -0.435 20.098 1.00 98.06 112 ALA A N 1
ATOM 858 C CA . ALA A 1 112 ? -18.665 0.764 20.691 1.00 98.06 112 ALA A CA 1
ATOM 859 C C . ALA A 1 112 ? -19.288 0.488 22.072 1.00 98.06 112 ALA A C 1
ATOM 861 O O . ALA A 1 112 ? -19.114 1.274 23.007 1.00 98.06 112 ALA A O 1
ATOM 862 N N . ALA A 1 113 ? -19.982 -0.646 22.211 1.00 98.06 113 ALA A N 1
ATOM 863 C CA . ALA A 1 113 ? -20.568 -1.084 23.473 1.00 98.06 113 ALA A CA 1
ATOM 864 C C . ALA A 1 113 ? -19.491 -1.292 24.554 1.00 98.06 113 ALA A C 1
ATOM 866 O O . ALA A 1 113 ? -19.642 -0.812 25.677 1.00 98.06 113 ALA A O 1
ATOM 867 N N . MET A 1 114 ? -18.368 -1.918 24.187 1.00 98.19 114 MET A N 1
ATOM 868 C CA . MET A 1 114 ? -17.239 -2.170 25.080 1.00 98.19 114 MET A CA 1
ATOM 869 C C . MET A 1 114 ? -16.540 -0.885 25.530 1.00 98.19 114 MET A C 1
ATOM 871 O O . MET A 1 114 ? -16.231 -0.750 26.712 1.00 98.19 114 MET A O 1
ATOM 875 N N . VAL A 1 115 ? -16.334 0.087 24.630 1.00 98.25 115 VAL A N 1
ATOM 876 C CA . VAL A 1 115 ? -15.776 1.405 24.995 1.00 98.25 115 VAL A CA 1
ATOM 877 C C . VAL A 1 115 ? -16.632 2.067 26.071 1.00 98.25 115 VAL A C 1
ATOM 879 O O . VAL A 1 115 ? -16.112 2.550 27.078 1.00 98.25 115 VAL A O 1
ATOM 882 N N . ALA A 1 116 ? -17.952 2.081 25.878 1.00 98.12 116 ALA A N 1
ATOM 883 C CA . ALA A 1 116 ? -18.866 2.659 26.851 1.00 98.12 116 ALA A CA 1
ATOM 884 C C . ALA A 1 116 ? -18.879 1.863 28.165 1.00 98.12 116 ALA A C 1
ATOM 886 O O . ALA A 1 116 ? -18.788 2.468 29.230 1.00 98.12 116 ALA A O 1
ATOM 887 N N . ALA A 1 117 ? -18.926 0.529 28.111 1.00 98.06 117 ALA A N 1
ATOM 888 C CA . ALA A 1 117 ? -18.897 -0.322 29.299 1.00 98.06 117 ALA A CA 1
ATOM 889 C C . ALA A 1 117 ? -17.614 -0.128 30.121 1.00 98.06 117 ALA A C 1
ATOM 891 O O . ALA A 1 117 ? -17.696 0.051 31.334 1.00 98.06 117 ALA A O 1
ATOM 892 N N . ALA A 1 118 ? -16.450 -0.066 29.468 1.00 97.44 118 ALA A N 1
ATOM 893 C CA . ALA A 1 118 ? -15.172 0.201 30.123 1.00 97.44 118 ALA A CA 1
ATOM 894 C C . ALA A 1 118 ? -15.143 1.579 30.801 1.00 97.44 118 ALA A C 1
ATOM 896 O O . ALA A 1 118 ? -14.702 1.686 31.942 1.00 97.44 118 ALA A O 1
ATOM 897 N N . ARG A 1 119 ? -15.652 2.627 30.137 1.00 97.50 119 ARG A N 1
ATOM 898 C CA . ARG A 1 119 ? -15.752 3.977 30.723 1.00 97.50 119 ARG A CA 1
ATOM 899 C C . ARG A 1 119 ? -16.639 3.990 31.965 1.00 97.50 119 ARG A C 1
ATOM 901 O O . ARG A 1 119 ? -16.254 4.556 32.977 1.00 97.50 119 ARG A O 1
ATOM 908 N N . ILE A 1 120 ? -17.796 3.333 31.909 1.00 97.06 120 ILE A N 1
ATOM 909 C CA . ILE A 1 120 ? -18.706 3.246 33.059 1.00 97.06 120 ILE A CA 1
ATOM 910 C C . ILE A 1 120 ? -18.096 2.424 34.199 1.00 97.06 120 ILE A C 1
ATOM 912 O O . ILE A 1 120 ? -18.248 2.794 35.360 1.00 97.06 120 ILE A O 1
ATOM 916 N N . ALA A 1 121 ? -17.386 1.340 33.884 1.00 96.44 121 ALA A N 1
ATOM 917 C CA . ALA A 1 121 ? -16.679 0.551 34.886 1.00 96.44 121 ALA A CA 1
ATOM 918 C C . ALA A 1 121 ? -15.568 1.364 35.576 1.00 96.44 121 ALA A C 1
ATOM 920 O O . ALA A 1 121 ? -15.398 1.242 36.780 1.00 96.44 121 ALA A O 1
ATOM 921 N N . GLN A 1 122 ? -14.860 2.236 34.849 1.00 96.12 122 GLN A N 1
ATOM 922 C CA . GLN A 1 122 ? -13.840 3.131 35.420 1.00 96.12 122 GLN A CA 1
ATOM 923 C C . GLN A 1 122 ? -14.414 4.212 36.347 1.00 96.12 122 GLN A C 1
ATOM 925 O O . GLN A 1 122 ? -13.703 4.716 37.209 1.00 96.12 122 GLN A O 1
ATOM 930 N N . GLU A 1 123 ? -15.684 4.585 36.174 1.00 94.44 123 GLU A N 1
ATOM 931 C CA . GLU A 1 123 ? -16.376 5.562 37.025 1.00 94.44 123 GLU A CA 1
ATOM 932 C C . GLU A 1 123 ? -16.875 4.948 38.354 1.00 94.44 123 GLU A C 1
ATOM 934 O O . GLU A 1 123 ? -17.511 5.644 39.149 1.00 94.44 123 GLU A O 1
ATOM 939 N N . ARG A 1 124 ? -16.638 3.650 38.599 1.00 91.81 124 ARG A N 1
ATOM 940 C CA . ARG A 1 124 ? -17.184 2.906 39.741 1.00 91.81 124 ARG A CA 1
ATOM 941 C C . ARG A 1 124 ? -16.110 2.096 40.467 1.00 91.81 124 ARG A C 1
ATOM 943 O O . ARG A 1 124 ? -15.279 1.452 39.841 1.00 91.81 124 ARG A O 1
ATOM 950 N N . ASP A 1 125 ? -16.214 2.046 41.794 1.00 89.44 125 ASP A N 1
ATOM 951 C CA . ASP A 1 125 ? -15.334 1.215 42.632 1.00 89.44 125 ASP A CA 1
ATOM 952 C C . ASP A 1 125 ? -15.777 -0.259 42.682 1.00 89.44 125 ASP A C 1
ATOM 954 O O . ASP A 1 125 ? -14.973 -1.155 42.930 1.00 89.44 125 ASP A O 1
ATOM 958 N N . GLN A 1 126 ? -17.073 -0.518 42.476 1.00 93.56 126 GLN A N 1
ATOM 959 C CA . GLN A 1 126 ? -17.676 -1.851 42.522 1.00 93.56 126 GLN A CA 1
ATOM 960 C C . GLN A 1 126 ? -18.974 -1.920 41.706 1.00 93.56 126 GLN A C 1
ATOM 962 O O . GLN A 1 126 ? -19.600 -0.897 41.403 1.00 93.56 126 GLN A O 1
ATOM 967 N N . GLY A 1 127 ? -19.396 -3.146 41.402 1.00 94.81 127 GLY A N 1
ATOM 968 C CA . GLY A 1 127 ? -20.661 -3.457 40.741 1.00 94.81 127 GLY A CA 1
ATOM 969 C C . GLY A 1 127 ? -20.492 -4.298 39.479 1.00 94.81 127 GLY A C 1
ATOM 970 O O . GLY A 1 127 ? -19.377 -4.526 39.007 1.00 94.81 127 GLY A O 1
ATOM 971 N N . VAL A 1 128 ? -21.610 -4.769 38.929 1.00 97.81 128 VAL A N 1
ATOM 972 C CA . VAL A 1 128 ? -21.641 -5.584 37.708 1.00 97.81 128 VAL A CA 1
ATOM 973 C C . VAL A 1 128 ? -22.169 -4.751 36.541 1.00 97.81 128 VAL A C 1
ATOM 975 O O . VAL A 1 128 ? -23.335 -4.347 36.514 1.00 97.81 128 VAL A O 1
ATOM 978 N N . VAL A 1 129 ? -21.302 -4.522 35.553 1.00 98.25 129 VAL A N 1
ATOM 979 C CA . VAL A 1 129 ? -21.650 -3.894 34.273 1.00 98.25 129 VAL A CA 1
ATOM 980 C C . VAL A 1 129 ? -21.823 -4.984 33.225 1.00 98.25 129 VAL A C 1
ATOM 982 O O . VAL A 1 129 ? -20.916 -5.780 32.993 1.00 98.25 129 VAL A O 1
ATOM 985 N N . VAL A 1 130 ? -22.977 -5.002 32.567 1.00 98.31 130 VAL A N 1
ATOM 986 C CA . VAL A 1 130 ? -23.284 -5.936 31.482 1.00 98.31 130 VAL A CA 1
ATOM 987 C C . VAL A 1 130 ? -23.355 -5.175 30.167 1.00 98.31 130 VAL A C 1
ATOM 989 O O . VAL A 1 130 ? -23.964 -4.109 30.079 1.00 98.31 130 VAL A O 1
ATOM 992 N N . THR A 1 131 ? -22.762 -5.732 29.117 1.00 97.81 131 THR A N 1
ATOM 993 C CA . THR A 1 131 ? -22.943 -5.255 27.745 1.00 97.81 131 THR A CA 1
ATOM 994 C C . THR A 1 131 ? -23.184 -6.428 26.801 1.00 97.81 131 THR A C 1
ATOM 996 O O . THR A 1 131 ? -22.968 -7.580 27.173 1.00 97.81 131 THR A O 1
ATOM 999 N N . ILE A 1 132 ? -23.691 -6.146 25.602 1.00 95.44 132 ILE A N 1
ATOM 1000 C CA . ILE A 1 132 ? -24.114 -7.160 24.632 1.00 95.44 132 ILE A CA 1
ATOM 1001 C C . ILE A 1 132 ? -23.318 -6.978 23.348 1.00 95.44 132 ILE A C 1
ATOM 1003 O O . ILE A 1 132 ? -23.269 -5.876 22.801 1.00 95.44 132 ILE A O 1
ATOM 1007 N N . PHE A 1 133 ? -22.764 -8.080 22.845 1.00 96.69 133 PHE A N 1
ATOM 1008 C CA . PHE A 1 133 ? -22.098 -8.159 21.549 1.00 96.69 133 PHE A CA 1
ATOM 1009 C C . PHE A 1 133 ? -23.026 -8.867 20.550 1.00 96.69 133 PHE A C 1
ATOM 1011 O O . PHE A 1 133 ? -23.178 -10.085 20.634 1.00 96.69 133 PHE A O 1
ATOM 1018 N N . PRO A 1 134 ? -23.721 -8.128 19.660 1.00 92.00 134 PRO A N 1
ATOM 1019 C CA . PRO A 1 134 ? -24.833 -8.684 18.881 1.00 92.00 134 PRO A CA 1
ATOM 1020 C C . PRO A 1 134 ? -24.405 -9.649 17.771 1.00 92.00 134 PRO A C 1
ATOM 1022 O O . PRO A 1 134 ? -25.218 -10.453 17.311 1.00 92.00 134 PRO A O 1
ATOM 1025 N N . ASP A 1 135 ? -23.160 -9.544 17.300 1.00 93.62 135 ASP A N 1
ATOM 1026 C CA . ASP A 1 135 ? -22.633 -10.347 16.205 1.00 93.62 135 ASP A CA 1
ATOM 1027 C C . ASP A 1 135 ? -21.108 -10.533 16.210 1.00 93.62 135 ASP A C 1
ATOM 1029 O O . ASP A 1 135 ? -20.352 -9.854 16.915 1.00 93.62 135 ASP A O 1
ATOM 1033 N N . GLY A 1 136 ? -20.683 -11.510 15.403 1.00 95.31 136 GLY A N 1
ATOM 1034 C CA . GLY A 1 136 ? -19.290 -11.869 15.176 1.00 95.31 136 GLY A CA 1
ATOM 1035 C C . GLY A 1 136 ? -18.584 -10.953 14.174 1.00 95.31 136 GLY A C 1
ATOM 1036 O O . GLY A 1 136 ? -19.195 -10.366 13.275 1.00 95.31 136 GLY A O 1
ATOM 1037 N N . GLY A 1 137 ? -17.265 -10.845 14.333 1.00 93.94 137 GLY A N 1
ATOM 1038 C CA . GLY A 1 137 ? -16.391 -10.036 13.480 1.00 93.94 137 GLY A CA 1
ATOM 1039 C C . GLY A 1 137 ? -16.309 -10.524 12.028 1.00 93.94 137 GLY A C 1
ATOM 1040 O O . GLY A 1 137 ? -15.963 -9.752 11.134 1.00 93.94 137 GLY A O 1
ATOM 1041 N N . ASP A 1 138 ? -16.682 -11.777 11.758 1.00 94.25 138 ASP A N 1
ATOM 1042 C CA . ASP A 1 138 ? -16.660 -12.410 10.435 1.00 94.25 138 ASP A CA 1
ATOM 1043 C C . ASP A 1 138 ? -17.513 -11.654 9.408 1.00 94.25 138 ASP A C 1
ATOM 1045 O O . ASP A 1 138 ? -17.137 -11.543 8.240 1.00 94.25 138 ASP A O 1
ATOM 1049 N N . ARG A 1 139 ? -18.602 -11.024 9.863 1.00 92.50 139 ARG A N 1
ATOM 1050 C CA . ARG A 1 139 ? -19.486 -10.199 9.026 1.00 92.50 139 ARG A CA 1
ATOM 1051 C C . ARG A 1 139 ? -18.840 -8.911 8.520 1.00 92.50 139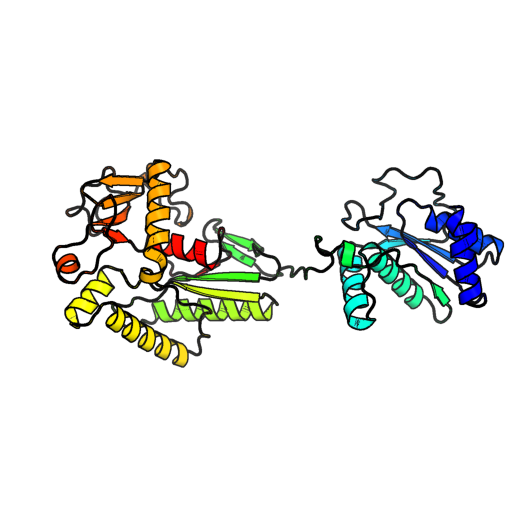 ARG A C 1
ATOM 1053 O O . ARG A 1 139 ? -19.375 -8.278 7.614 1.00 92.50 139 ARG A O 1
ATOM 1060 N N . TYR A 1 140 ? -17.697 -8.529 9.086 1.00 92.56 140 TYR A N 1
ATOM 1061 C CA . TYR A 1 140 ? -17.048 -7.240 8.858 1.00 92.56 140 TYR A CA 1
ATOM 1062 C C . TYR A 1 140 ? -15.668 -7.356 8.205 1.00 92.56 140 TYR A C 1
ATOM 1064 O O . TYR A 1 140 ? -14.971 -6.349 8.078 1.00 92.56 140 TYR A O 1
ATOM 1072 N N . LEU A 1 141 ? -15.270 -8.544 7.740 1.00 88.12 141 LEU A N 1
ATOM 1073 C CA . LEU A 1 141 ? -13.975 -8.760 7.079 1.00 88.12 141 LEU A CA 1
ATOM 1074 C C . LEU A 1 141 ? -13.803 -7.962 5.777 1.00 88.12 141 LEU A C 1
ATOM 1076 O O . LEU A 1 141 ? -12.682 -7.648 5.396 1.00 88.12 141 LEU A O 1
ATOM 1080 N N . SER A 1 142 ? -14.901 -7.599 5.107 1.00 85.00 142 SER A N 1
ATOM 1081 C CA . SER A 1 142 ? -14.890 -6.742 3.911 1.00 85.00 142 SER A CA 1
ATOM 1082 C C . SER A 1 142 ? -14.978 -5.243 4.228 1.00 85.00 142 SER A C 1
ATOM 1084 O O . SER A 1 142 ? -15.241 -4.439 3.336 1.00 85.00 142 SER A O 1
ATOM 1086 N N . THR A 1 143 ? -14.841 -4.861 5.498 1.00 85.62 143 THR A N 1
ATOM 1087 C CA . THR A 1 143 ? -14.902 -3.472 5.971 1.00 85.62 143 THR A CA 1
ATOM 1088 C C . THR A 1 143 ? -13.577 -3.067 6.613 1.00 85.62 143 THR A C 1
ATOM 1090 O O . THR A 1 143 ? -12.719 -3.907 6.872 1.00 85.62 143 THR A O 1
ATOM 1093 N N . ASN A 1 144 ? -13.443 -1.791 6.977 1.00 82.00 144 ASN A N 1
ATOM 1094 C CA . ASN A 1 144 ? -12.241 -1.283 7.644 1.00 82.00 144 ASN A CA 1
ATOM 1095 C C . ASN A 1 144 ? -12.155 -1.669 9.139 1.00 82.00 144 ASN A C 1
ATOM 1097 O O . ASN A 1 144 ? -11.244 -1.228 9.840 1.00 82.00 144 ASN A O 1
ATOM 1101 N N . LEU A 1 145 ? -13.087 -2.478 9.672 1.00 87.75 145 LEU A N 1
ATOM 1102 C CA . LEU A 1 145 ? -13.072 -2.855 11.090 1.00 87.75 145 LEU A CA 1
ATOM 1103 C C . LEU A 1 145 ? -11.774 -3.562 11.475 1.00 87.75 145 LEU A C 1
ATOM 1105 O O . LEU A 1 145 ? -11.206 -3.219 12.500 1.00 87.75 145 LEU A O 1
ATOM 1109 N N . PHE A 1 146 ? -11.275 -4.496 10.666 1.00 85.62 146 PHE A N 1
ATOM 1110 C CA . PHE A 1 146 ? -10.060 -5.263 10.973 1.00 85.62 146 PHE A CA 1
ATOM 1111 C C . PHE A 1 146 ? -8.849 -4.855 10.123 1.00 85.62 146 PHE A C 1
ATOM 1113 O O . PHE A 1 146 ? -7.855 -5.577 10.084 1.00 85.62 146 PHE A O 1
ATOM 1120 N N . THR A 1 147 ? -8.899 -3.681 9.484 1.00 72.75 147 THR A N 1
ATOM 1121 C CA . THR A 1 147 ? -7.746 -3.088 8.793 1.00 72.75 147 THR A CA 1
ATOM 1122 C C . THR A 1 147 ? -7.025 -2.118 9.726 1.00 72.75 147 THR A C 1
ATOM 1124 O O . THR A 1 147 ? -7.635 -1.242 10.336 1.00 72.75 147 THR A O 1
ATOM 1127 N N . THR A 1 148 ? -5.719 -2.271 9.918 1.00 59.84 148 THR A N 1
ATOM 1128 C CA . THR A 1 148 ? -4.936 -1.295 10.687 1.00 59.84 148 THR A CA 1
ATOM 1129 C C . THR A 1 148 ? -4.789 -0.000 9.893 1.00 59.84 148 THR A C 1
ATOM 1131 O O . THR A 1 148 ? -3.918 0.095 9.030 1.00 59.84 148 THR A O 1
ATOM 1134 N N . LEU A 1 149 ? -5.608 0.996 10.243 1.00 60.16 149 LEU A N 1
ATOM 1135 C CA . LEU A 1 149 ? -5.473 2.376 9.782 1.00 60.16 149 LEU A CA 1
ATOM 1136 C C . LEU A 1 149 ? -4.172 2.957 10.345 1.00 6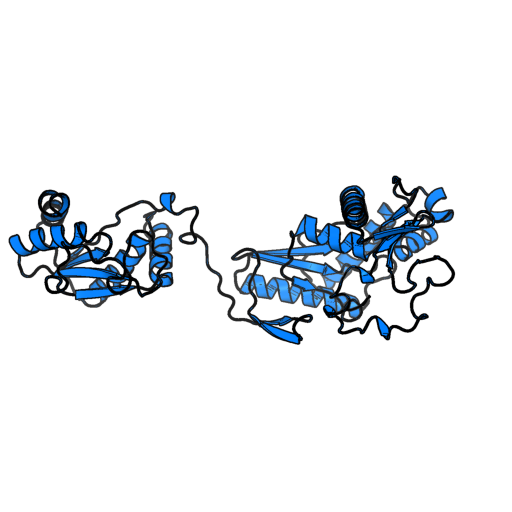0.16 149 LEU A C 1
ATOM 1138 O O . LEU A 1 149 ? -4.125 3.466 11.462 1.00 60.16 149 LEU A O 1
ATOM 1142 N N . LEU A 1 150 ? -3.090 2.832 9.582 1.00 66.19 150 LEU A N 1
ATOM 1143 C CA . LEU A 1 150 ? -1.869 3.596 9.808 1.00 66.19 150 LEU A CA 1
ATOM 1144 C C . LEU A 1 150 ? -2.101 5.000 9.257 1.00 66.19 150 LEU A C 1
ATOM 1146 O O . LEU A 1 150 ? -1.986 5.210 8.051 1.00 66.19 150 LEU A O 1
ATOM 1150 N N . GLU A 1 151 ? -2.455 5.944 10.129 1.00 69.69 151 GLU A N 1
ATOM 1151 C CA . GLU A 1 151 ? -2.547 7.358 9.764 1.00 69.69 151 GLU A CA 1
ATOM 1152 C C . GLU A 1 151 ? -1.148 7.994 9.778 1.00 69.69 151 GLU A C 1
ATOM 1154 O O . GLU A 1 151 ? -0.514 8.063 10.835 1.00 69.69 151 GLU A O 1
ATOM 1159 N N . PRO A 1 152 ? -0.624 8.446 8.624 1.00 79.56 152 PRO A N 1
ATOM 1160 C CA . PRO A 1 152 ? 0.688 9.079 8.571 1.00 79.56 152 PRO A CA 1
ATOM 1161 C C . PRO A 1 152 ? 0.668 10.433 9.294 1.00 79.56 152 PRO A C 1
ATOM 1163 O O . PRO A 1 152 ? -0.093 11.325 8.935 1.00 79.56 152 PRO A O 1
ATOM 1166 N N . ASP A 1 153 ? 1.562 10.625 10.263 1.00 85.00 153 ASP A N 1
ATOM 1167 C CA . ASP A 1 153 ? 1.786 11.894 10.977 1.00 85.00 153 ASP A CA 1
ATOM 1168 C C . ASP A 1 153 ? 2.899 12.748 10.329 1.00 85.00 153 ASP A C 1
ATOM 1170 O O . ASP A 1 153 ? 3.489 13.631 10.956 1.00 85.00 153 ASP A O 1
ATOM 1174 N N . PHE A 1 154 ? 3.231 12.468 9.067 1.00 92.94 154 PHE A N 1
ATOM 1175 C CA . PHE A 1 154 ? 4.350 13.069 8.348 1.00 92.94 154 PHE A CA 1
ATOM 1176 C C . PHE A 1 154 ? 3.980 13.487 6.925 1.00 92.94 154 PHE A C 1
ATOM 1178 O O . PHE A 1 154 ? 3.016 13.020 6.321 1.00 92.94 154 PHE A O 1
ATOM 1185 N N . ARG A 1 155 ? 4.806 14.384 6.377 1.00 95.25 155 ARG A N 1
ATOM 1186 C CA . ARG A 1 155 ? 4.624 14.979 5.050 1.00 95.25 155 ARG A CA 1
ATOM 1187 C C . ARG A 1 155 ? 5.862 14.799 4.187 1.00 95.25 155 ARG A C 1
ATOM 1189 O O . ARG A 1 155 ? 6.980 14.970 4.680 1.00 95.25 155 ARG A O 1
ATOM 1196 N N . PHE A 1 156 ? 5.658 14.565 2.894 1.00 96.06 156 PHE A N 1
ATOM 1197 C CA . PHE A 1 156 ? 6.722 14.572 1.888 1.00 96.06 156 PHE A CA 1
ATOM 1198 C C . PHE A 1 156 ? 6.591 15.777 0.967 1.00 96.06 156 PHE A C 1
ATOM 1200 O O . PHE A 1 156 ? 5.502 16.298 0.757 1.00 96.06 156 PHE A O 1
ATOM 1207 N N . TYR A 1 157 ? 7.716 16.236 0.423 1.00 95.12 157 TYR A N 1
ATOM 1208 C CA . TYR A 1 157 ? 7.696 17.252 -0.621 1.00 95.12 157 TYR A CA 1
ATOM 1209 C C . TYR A 1 157 ? 7.345 16.598 -1.961 1.00 95.12 157 TYR A C 1
ATOM 1211 O O . TYR A 1 157 ? 8.126 15.799 -2.478 1.00 95.12 157 TYR A O 1
ATOM 1219 N N . ASP A 1 158 ? 6.192 16.947 -2.521 1.00 94.12 158 ASP A N 1
ATOM 1220 C CA . ASP A 1 158 ? 5.748 16.462 -3.824 1.00 94.12 158 ASP A CA 1
ATOM 1221 C C . ASP A 1 158 ? 6.338 17.354 -4.930 1.00 94.12 158 ASP A C 1
ATOM 1223 O O . ASP A 1 158 ? 6.100 18.562 -4.979 1.00 94.12 158 ASP A O 1
ATOM 1227 N N . CYS A 1 159 ? 7.131 16.772 -5.834 1.00 91.75 159 CYS A N 1
ATOM 1228 C CA . CYS A 1 159 ? 7.733 17.507 -6.950 1.00 91.75 159 CYS A CA 1
ATOM 1229 C C . CYS A 1 159 ? 6.721 17.982 -8.002 1.00 91.75 159 CYS A C 1
ATOM 1231 O O . CYS A 1 159 ? 6.999 18.953 -8.704 1.00 91.75 159 CYS A O 1
ATOM 1233 N N . LEU A 1 160 ? 5.558 17.350 -8.117 1.00 90.81 160 LEU A N 1
ATOM 1234 C CA . LEU A 1 160 ? 4.490 17.788 -9.007 1.00 90.81 160 LEU A CA 1
ATOM 1235 C C . LEU A 1 160 ? 3.747 18.994 -8.408 1.00 90.81 160 LEU A C 1
ATOM 1237 O O . LEU A 1 160 ? 3.569 20.002 -9.093 1.00 90.81 160 LEU A O 1
ATOM 1241 N N . GLN A 1 161 ? 3.385 18.925 -7.122 1.00 92.50 161 GLN A N 1
ATOM 1242 C CA . GLN A 1 161 ? 2.623 19.983 -6.429 1.00 92.50 161 GLN A CA 1
ATOM 1243 C C . GLN A 1 161 ? 3.503 21.129 -5.898 1.00 92.50 161 GLN A C 1
ATOM 1245 O O . GLN A 1 161 ? 3.045 22.260 -5.760 1.00 92.50 161 GLN A O 1
ATOM 1250 N N . ARG A 1 162 ? 4.801 20.874 -5.691 1.00 91.88 162 ARG A N 1
ATOM 1251 C CA . ARG A 1 162 ? 5.812 21.803 -5.147 1.00 91.88 162 ARG A CA 1
ATOM 1252 C C . ARG A 1 162 ? 5.559 22.261 -3.717 1.00 91.88 162 ARG A C 1
ATOM 1254 O O . ARG A 1 162 ? 6.046 23.317 -3.308 1.00 91.88 162 ARG A O 1
ATOM 1261 N N . GLU A 1 163 ? 4.896 21.427 -2.937 1.00 96.69 163 GLU A N 1
ATOM 1262 C CA . GLU A 1 163 ? 4.639 21.660 -1.525 1.00 96.69 163 GLU A CA 1
ATOM 1263 C C . GLU A 1 163 ? 4.780 20.375 -0.713 1.00 96.69 163 GLU A C 1
ATOM 1265 O O . GLU A 1 163 ? 4.952 19.281 -1.253 1.00 96.69 163 GLU A O 1
ATOM 1270 N N . LYS A 1 164 ? 4.761 20.524 0.613 1.00 97.06 164 LYS A N 1
ATOM 1271 C CA . LYS A 1 164 ? 4.718 19.381 1.520 1.00 97.06 164 LYS A CA 1
ATOM 1272 C C . LYS A 1 164 ? 3.279 18.888 1.619 1.00 97.06 164 LYS A C 1
ATOM 1274 O O . LYS A 1 164 ? 2.445 19.607 2.163 1.00 97.06 164 LYS A O 1
ATOM 1279 N N . VAL A 1 165 ? 3.030 17.668 1.164 1.00 94.88 165 VAL A N 1
ATOM 1280 C CA . VAL A 1 165 ? 1.720 17.011 1.207 1.00 94.88 165 VAL A CA 1
ATOM 1281 C C . VAL A 1 165 ? 1.719 15.898 2.247 1.00 94.88 165 VAL A C 1
ATOM 1283 O O . VAL A 1 165 ? 2.761 15.283 2.504 1.00 94.88 165 VAL A O 1
ATOM 1286 N N . ASP A 1 166 ? 0.562 15.646 2.854 1.00 92.75 166 ASP A N 1
ATOM 1287 C CA . ASP A 1 166 ? 0.372 14.486 3.727 1.00 92.75 166 ASP A CA 1
ATOM 1288 C C . ASP A 1 166 ? 0.595 13.211 2.922 1.00 92.75 166 ASP A C 1
ATOM 1290 O O . ASP A 1 166 ? 0.045 13.048 1.827 1.00 92.75 166 ASP A O 1
ATOM 1294 N N . PHE A 1 167 ? 1.423 12.310 3.450 1.00 93.00 167 PHE A N 1
ATOM 1295 C CA . PHE A 1 167 ? 1.573 11.007 2.824 1.00 93.00 167 PHE A CA 1
ATOM 1296 C C . PHE A 1 167 ? 0.252 10.250 2.969 1.00 93.00 167 PHE A C 1
ATOM 1298 O O . PHE A 1 167 ? -0.318 10.200 4.053 1.00 93.00 167 PHE A O 1
ATOM 1305 N N . LYS A 1 168 ? -0.248 9.680 1.875 1.00 89.56 168 LYS A N 1
ATOM 1306 C CA . LYS A 1 168 ? -1.408 8.787 1.876 1.00 89.56 168 LYS A CA 1
ATOM 1307 C C . LYS A 1 168 ? -1.057 7.598 0.994 1.00 89.56 168 LYS A C 1
ATOM 1309 O O . LYS A 1 168 ? -0.985 7.787 -0.221 1.00 89.56 168 LYS A O 1
ATOM 1314 N N . PRO A 1 169 ? -0.788 6.416 1.569 1.00 89.56 169 PRO A N 1
ATOM 1315 C CA . PRO A 1 169 ? -0.468 5.261 0.754 1.00 89.56 169 PRO A CA 1
ATOM 1316 C C . PRO A 1 169 ? -1.685 4.847 -0.079 1.00 89.56 169 PRO A C 1
ATOM 1318 O O . PRO A 1 169 ? -2.830 4.946 0.366 1.00 89.56 169 PRO A O 1
ATOM 1321 N N . ILE A 1 170 ? -1.431 4.347 -1.282 1.00 88.69 170 ILE A N 1
ATOM 1322 C CA . ILE A 1 170 ? -2.429 3.809 -2.208 1.00 88.69 170 ILE A CA 1
ATOM 1323 C C . ILE A 1 170 ? -3.103 2.583 -1.597 1.00 88.69 170 ILE A C 1
ATOM 1325 O O . ILE A 1 170 ? -4.308 2.392 -1.755 1.00 88.69 170 ILE A O 1
ATOM 1329 N N . ARG A 1 171 ? -2.324 1.748 -0.899 1.00 83.38 171 ARG A N 1
ATOM 1330 C CA . ARG A 1 171 ? -2.819 0.603 -0.131 1.00 83.38 171 ARG A CA 1
ATOM 1331 C C . ARG A 1 171 ? -2.573 0.850 1.347 1.00 83.38 171 ARG A C 1
ATOM 1333 O O . ARG A 1 171 ? -1.440 1.062 1.761 1.00 83.38 171 ARG A O 1
ATOM 1340 N N . GLU A 1 172 ? -3.633 0.793 2.142 1.00 79.56 172 GLU A N 1
ATOM 1341 C CA . GLU A 1 172 ? -3.563 1.034 3.583 1.00 79.56 172 GLU A CA 1
ATOM 1342 C C . GLU A 1 172 ? -2.482 0.169 4.252 1.00 79.56 172 GLU A C 1
ATOM 1344 O O . GLU A 1 172 ? -2.390 -1.037 4.020 1.00 79.56 172 GLU A O 1
ATOM 1349 N N . GLY A 1 173 ? -1.624 0.813 5.045 1.00 82.06 173 GLY A N 1
ATOM 1350 C CA . GLY A 1 173 ? -0.526 0.162 5.759 1.00 82.06 173 GLY A CA 1
ATOM 1351 C C . GLY A 1 173 ? 0.621 -0.375 4.895 1.00 82.06 173 GLY A C 1
ATOM 1352 O O . GLY A 1 173 ? 1.562 -0.938 5.452 1.00 82.06 173 GLY A O 1
ATOM 1353 N N . ALA A 1 174 ? 0.603 -0.178 3.574 1.00 88.88 174 ALA A N 1
ATOM 1354 C CA . ALA A 1 174 ? 1.680 -0.579 2.674 1.00 88.88 174 ALA A CA 1
ATOM 1355 C C . ALA A 1 174 ? 2.241 0.617 1.894 1.00 88.88 174 ALA A C 1
ATOM 1357 O O . ALA A 1 174 ? 1.508 1.530 1.539 1.00 88.88 174 ALA A O 1
ATOM 1358 N N . ALA A 1 175 ? 3.543 0.612 1.611 1.00 93.56 175 ALA A N 1
ATOM 1359 C CA . ALA A 1 175 ? 4.186 1.659 0.818 1.00 93.56 175 ALA A CA 1
ATOM 1360 C C . ALA A 1 175 ? 5.129 1.054 -0.232 1.00 93.56 175 ALA A C 1
ATOM 1362 O O . ALA A 1 175 ? 6.126 0.408 0.107 1.00 93.56 175 ALA A O 1
ATOM 1363 N N . GLY A 1 176 ? 4.814 1.261 -1.510 1.00 95.19 176 GLY A N 1
ATOM 1364 C CA . GLY A 1 176 ? 5.638 0.872 -2.650 1.00 95.19 176 GLY A CA 1
ATOM 1365 C C . GLY A 1 176 ? 6.627 1.969 -3.046 1.00 95.19 176 GLY A C 1
ATOM 1366 O O . GLY A 1 176 ? 6.234 3.079 -3.398 1.00 95.19 176 GLY A O 1
ATOM 1367 N N . ILE A 1 177 ? 7.920 1.655 -3.032 1.00 97.25 177 ILE A N 1
ATOM 1368 C CA . ILE A 1 177 ? 8.988 2.579 -3.422 1.00 97.25 177 ILE A CA 1
ATOM 1369 C C . ILE A 1 177 ? 9.645 2.062 -4.698 1.00 97.25 177 ILE A C 1
ATOM 1371 O O . ILE A 1 177 ? 10.332 1.039 -4.676 1.00 97.25 177 ILE A O 1
ATOM 1375 N N . LEU A 1 178 ? 9.490 2.797 -5.796 1.00 97.06 178 LEU A N 1
ATOM 1376 C CA . LEU A 1 178 ? 10.273 2.583 -7.008 1.00 97.06 178 LEU A CA 1
ATOM 1377 C C . LEU A 1 178 ? 11.562 3.400 -6.933 1.00 97.06 178 LEU A C 1
ATOM 1379 O O . LEU A 1 178 ? 11.521 4.617 -6.757 1.00 97.06 178 LEU A O 1
ATOM 1383 N N . VAL A 1 179 ? 12.706 2.756 -7.127 1.00 96.75 179 VAL A N 1
ATOM 1384 C CA . VAL A 1 179 ? 14.014 3.414 -7.163 1.00 96.75 179 VAL A CA 1
ATOM 1385 C C . VAL A 1 179 ? 14.585 3.328 -8.572 1.00 96.75 179 VAL A C 1
ATOM 1387 O O . VAL A 1 179 ? 14.694 2.240 -9.144 1.00 96.75 179 VAL A O 1
ATOM 1390 N N . THR A 1 180 ? 14.996 4.472 -9.122 1.00 94.62 180 THR A N 1
ATOM 1391 C CA . THR A 1 180 ? 15.784 4.507 -10.359 1.00 94.62 180 THR A CA 1
ATOM 13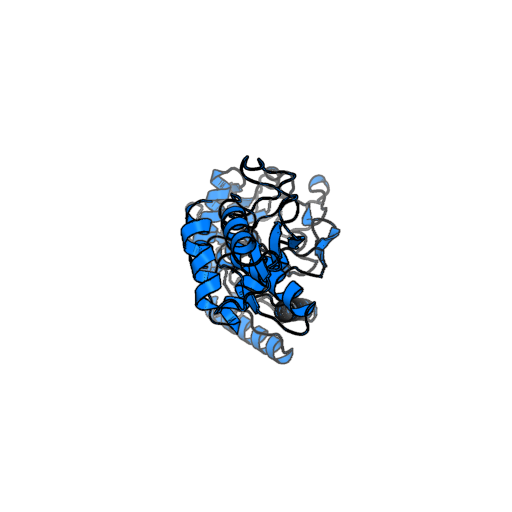92 C C . THR A 1 180 ? 17.102 3.767 -10.142 1.00 94.62 180 THR A C 1
ATOM 1394 O O . THR A 1 180 ? 17.893 4.144 -9.269 1.00 94.62 180 THR A O 1
ATOM 1397 N N . GLY A 1 181 ? 17.340 2.712 -10.923 1.00 93.06 181 GLY A N 1
ATOM 1398 C CA . GLY A 1 181 ? 18.534 1.889 -10.778 1.00 93.06 181 GLY A CA 1
ATOM 1399 C C . GLY A 1 181 ? 19.832 2.560 -11.216 1.00 93.06 181 GLY A C 1
ATOM 1400 O O . GLY A 1 181 ? 19.854 3.720 -11.644 1.00 93.06 181 GLY A O 1
ATOM 1401 N N . PRO A 1 182 ? 20.952 1.854 -11.025 1.00 93.00 182 PRO A N 1
ATOM 1402 C CA . PRO A 1 182 ? 22.281 2.384 -11.262 1.00 93.00 182 PRO A CA 1
ATOM 1403 C C . PRO A 1 182 ? 22.609 2.423 -12.761 1.00 93.00 182 PRO A C 1
ATOM 1405 O O . PRO A 1 182 ? 21.984 1.708 -13.550 1.00 93.00 182 PRO A O 1
ATOM 1408 N N . PRO A 1 183 ? 23.617 3.214 -13.161 1.00 90.62 183 PRO A N 1
ATOM 1409 C CA . PRO A 1 183 ? 24.320 2.953 -14.408 1.00 90.62 183 PRO A CA 1
ATOM 1410 C C . PRO A 1 183 ? 24.967 1.563 -14.340 1.00 90.62 183 PRO A C 1
ATOM 1412 O O . PRO A 1 183 ? 25.465 1.160 -13.293 1.00 90.62 183 PRO A O 1
ATOM 1415 N N . LEU A 1 184 ? 24.945 0.828 -15.450 1.00 95.38 184 LEU A N 1
ATOM 1416 C CA . LEU A 1 184 ? 25.623 -0.472 -15.574 1.00 95.38 184 LEU A CA 1
ATOM 1417 C C . LEU A 1 184 ? 26.867 -0.387 -16.468 1.00 95.38 184 LEU A C 1
ATOM 1419 O O . LEU A 1 184 ? 27.534 -1.387 -16.691 1.00 95.38 184 LEU A O 1
ATOM 1423 N N . ASP A 1 185 ? 27.150 0.790 -17.021 1.00 93.38 185 ASP A N 1
ATOM 1424 C CA . ASP A 1 185 ? 28.315 1.102 -17.851 1.00 93.38 185 ASP A CA 1
ATOM 1425 C C . ASP A 1 185 ? 29.492 1.665 -17.040 1.00 93.38 185 ASP A C 1
ATOM 1427 O O . ASP A 1 185 ? 30.633 1.629 -17.497 1.00 93.38 185 ASP A O 1
ATOM 1431 N N . THR A 1 186 ? 29.235 2.165 -15.829 1.00 92.56 186 THR A N 1
ATOM 1432 C CA . THR A 1 186 ? 30.240 2.792 -14.965 1.00 92.56 186 THR A CA 1
ATOM 1433 C C . THR A 1 186 ? 30.091 2.344 -13.511 1.00 92.56 186 THR A C 1
ATOM 1435 O O . THR A 1 186 ? 28.978 2.029 -13.087 1.00 92.56 186 THR A O 1
ATOM 1438 N N . PRO A 1 187 ? 31.169 2.392 -12.705 1.00 91.94 187 PRO A N 1
ATOM 1439 C CA . PRO A 1 187 ? 31.065 2.238 -11.256 1.00 91.94 187 PRO A CA 1
ATOM 1440 C C . PRO A 1 187 ? 30.134 3.280 -10.620 1.00 91.94 187 PRO A C 1
ATOM 1442 O O . PRO A 1 187 ? 29.915 4.360 -11.177 1.00 91.94 187 PRO A O 1
ATOM 1445 N N . LEU A 1 188 ? 29.633 2.974 -9.421 1.00 93.12 188 LEU A N 1
ATOM 1446 C CA . LEU A 1 188 ? 28.861 3.906 -8.596 1.00 93.12 188 LEU A CA 1
ATOM 1447 C C . LEU A 1 188 ? 29.666 5.178 -8.311 1.00 93.12 188 LEU A C 1
ATOM 1449 O O . LEU A 1 188 ? 30.755 5.122 -7.738 1.00 93.12 188 LEU A O 1
ATOM 1453 N N . THR A 1 189 ? 29.099 6.345 -8.620 1.00 93.88 189 THR A N 1
ATOM 1454 C CA . THR A 1 189 ? 29.636 7.609 -8.112 1.00 93.88 189 THR A CA 1
ATOM 1455 C C . THR A 1 189 ? 28.983 7.969 -6.775 1.00 93.88 189 THR A C 1
ATOM 1457 O O . THR A 1 189 ? 28.007 7.354 -6.324 1.00 93.88 189 THR A O 1
ATOM 1460 N N . LEU A 1 190 ? 29.489 9.022 -6.128 1.00 92.88 190 LEU A N 1
ATOM 1461 C CA . LEU A 1 190 ? 28.870 9.576 -4.921 1.00 92.88 190 LEU A CA 1
ATOM 1462 C C . LEU A 1 190 ? 27.438 10.075 -5.170 1.00 92.88 190 LEU A C 1
ATOM 1464 O O . LEU A 1 190 ? 26.607 10.030 -4.260 1.00 92.88 190 LEU A O 1
ATOM 1468 N N . GLN A 1 191 ? 27.133 10.534 -6.389 1.00 91.00 191 GLN A N 1
ATOM 1469 C CA . GLN A 1 191 ? 25.802 11.021 -6.736 1.00 91.00 191 GLN A CA 1
ATOM 1470 C C . GLN A 1 191 ? 24.783 9.879 -6.746 1.00 91.00 191 GLN A C 1
ATOM 1472 O O . GLN A 1 191 ? 23.733 9.998 -6.107 1.00 91.00 191 GLN A O 1
ATOM 1477 N N . GLU A 1 192 ? 25.087 8.758 -7.408 1.00 92.69 192 GLU A N 1
ATOM 1478 C CA . GLU A 1 192 ? 24.202 7.593 -7.370 1.00 92.69 192 GLU A CA 1
ATOM 1479 C C . GLU A 1 192 ? 24.159 6.962 -5.977 1.00 92.69 192 GLU A C 1
ATOM 1481 O O . GLU A 1 192 ? 23.076 6.621 -5.502 1.00 92.69 192 GLU A O 1
ATOM 1486 N N . SER A 1 193 ? 25.296 6.888 -5.278 1.00 94.62 193 SER A N 1
ATOM 1487 C CA . SER A 1 193 ? 25.356 6.365 -3.906 1.00 94.62 193 SER A CA 1
ATOM 1488 C C . SER A 1 193 ? 24.395 7.114 -2.977 1.00 94.62 193 SER A C 1
ATOM 1490 O O . SER A 1 193 ? 23.623 6.498 -2.242 1.00 94.62 193 SER A O 1
ATOM 1492 N N . ARG A 1 194 ? 24.352 8.452 -3.066 1.00 95.38 194 ARG A N 1
ATOM 1493 C CA . ARG A 1 194 ? 23.411 9.282 -2.297 1.00 95.38 194 ARG A CA 1
ATOM 1494 C C . ARG A 1 194 ? 21.947 8.929 -2.576 1.00 95.38 194 ARG A C 1
ATOM 1496 O O . ARG A 1 194 ? 21.144 8.956 -1.645 1.00 95.38 194 ARG A O 1
ATOM 1503 N N . ARG A 1 195 ? 21.583 8.616 -3.824 1.00 95.25 195 ARG A N 1
ATOM 1504 C CA . ARG A 1 195 ? 20.210 8.220 -4.188 1.00 95.25 195 ARG A CA 1
ATOM 1505 C C . ARG A 1 195 ? 19.812 6.914 -3.506 1.00 95.25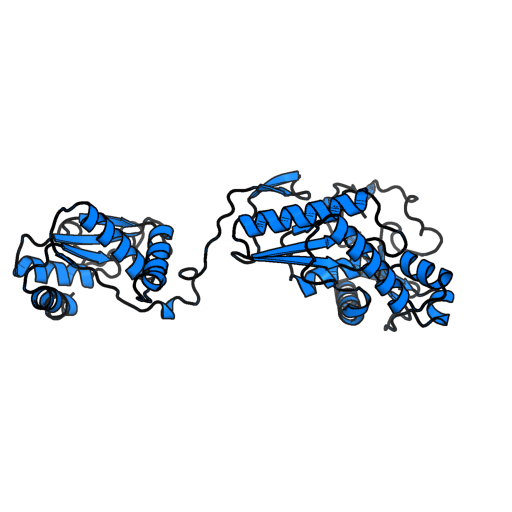 195 ARG A C 1
ATOM 1507 O O . ARG A 1 195 ? 18.717 6.837 -2.955 1.00 95.25 195 ARG A O 1
ATOM 1514 N N . PHE A 1 196 ? 20.693 5.916 -3.512 1.00 96.31 196 PHE A N 1
ATOM 1515 C CA . PHE A 1 196 ? 20.419 4.626 -2.875 1.00 96.31 196 PHE A CA 1
ATOM 1516 C C . PHE A 1 196 ? 20.358 4.737 -1.349 1.00 96.31 196 PHE A C 1
ATOM 1518 O O . PHE A 1 196 ? 19.440 4.191 -0.743 1.00 96.31 196 PHE A O 1
ATOM 1525 N N . ILE A 1 197 ? 21.237 5.540 -0.740 1.00 96.62 197 ILE A N 1
ATOM 1526 C CA . ILE A 1 197 ? 21.163 5.858 0.694 1.00 96.62 197 ILE A CA 1
ATOM 1527 C C . ILE A 1 197 ? 19.844 6.567 1.032 1.00 96.62 197 ILE A C 1
ATOM 1529 O O . ILE A 1 197 ? 19.203 6.233 2.023 1.00 96.62 197 ILE A O 1
ATOM 1533 N N . LEU A 1 198 ? 19.395 7.526 0.214 1.00 96.56 198 LEU A N 1
ATOM 1534 C CA . LEU A 1 198 ? 18.109 8.197 0.433 1.00 96.56 198 LEU A CA 1
ATOM 1535 C C . LEU A 1 198 ? 16.935 7.210 0.365 1.00 96.56 198 LEU A C 1
ATOM 1537 O O . LEU A 1 198 ? 16.032 7.280 1.198 1.00 96.56 198 LEU A O 1
ATOM 1541 N N . ALA A 1 199 ? 16.950 6.299 -0.610 1.00 97.06 199 ALA A N 1
ATOM 1542 C CA . ALA A 1 199 ? 15.921 5.275 -0.749 1.00 97.06 199 ALA A CA 1
ATOM 1543 C C . ALA A 1 199 ? 15.893 4.317 0.457 1.00 97.06 199 ALA A C 1
ATOM 1545 O O . ALA A 1 199 ? 14.811 3.959 0.919 1.00 97.06 199 ALA A O 1
ATOM 1546 N N . ASP A 1 200 ? 17.062 3.944 0.985 1.00 97.19 200 ASP A N 1
ATOM 1547 C CA . ASP A 1 200 ? 17.209 3.132 2.199 1.00 97.19 200 ASP A CA 1
ATOM 1548 C C . ASP A 1 200 ? 16.677 3.852 3.444 1.00 97.19 200 ASP A C 1
ATOM 1550 O O . ASP A 1 200 ? 15.818 3.324 4.150 1.00 97.19 200 ASP A O 1
ATOM 1554 N N . VAL A 1 201 ? 17.107 5.096 3.678 1.00 97.62 201 VAL A N 1
ATOM 1555 C CA . VAL A 1 201 ? 16.634 5.913 4.808 1.00 97.62 201 VAL A CA 1
ATOM 1556 C C . VAL A 1 201 ? 15.116 6.087 4.759 1.00 97.62 201 VAL A C 1
ATOM 1558 O O . VAL A 1 201 ? 14.453 5.947 5.787 1.00 97.62 201 VAL A O 1
ATOM 1561 N N . LEU A 1 202 ? 14.551 6.342 3.575 1.00 97.44 202 LEU A N 1
ATOM 1562 C CA . LEU A 1 202 ? 13.104 6.434 3.384 1.00 97.44 202 LEU A CA 1
ATOM 1563 C C . LEU A 1 202 ? 12.402 5.115 3.732 1.00 97.44 202 LEU A C 1
ATOM 1565 O O . LEU A 1 202 ? 11.417 5.125 4.470 1.00 97.44 202 LEU A O 1
ATOM 1569 N N . ALA A 1 203 ? 12.907 3.986 3.231 1.00 96.88 203 ALA A N 1
ATOM 1570 C CA . ALA A 1 203 ? 12.314 2.682 3.501 1.00 96.88 203 ALA A CA 1
ATOM 1571 C C . ALA A 1 203 ? 12.356 2.338 4.998 1.00 96.88 203 ALA A C 1
ATOM 1573 O O . ALA A 1 203 ? 11.353 1.906 5.565 1.00 96.88 203 ALA A O 1
ATOM 1574 N N . ARG A 1 204 ? 13.487 2.594 5.666 1.00 96.75 204 ARG A N 1
ATOM 1575 C CA . ARG A 1 204 ? 13.638 2.413 7.118 1.00 96.75 204 ARG A CA 1
ATOM 1576 C C . ARG A 1 204 ? 12.698 3.316 7.907 1.00 96.75 204 ARG A C 1
ATOM 1578 O O . ARG A 1 204 ? 12.102 2.860 8.878 1.00 96.75 204 ARG A O 1
ATOM 1585 N N . PHE A 1 205 ? 12.540 4.569 7.485 1.00 96.69 205 PHE A N 1
ATOM 1586 C CA . PHE A 1 205 ? 11.613 5.508 8.110 1.00 96.69 205 PHE A CA 1
ATOM 1587 C C . PHE A 1 205 ? 10.161 5.018 8.017 1.00 96.69 205 PHE A C 1
ATOM 1589 O O . PHE A 1 205 ? 9.465 4.988 9.029 1.00 96.69 205 PHE A O 1
ATOM 1596 N N . LEU A 1 206 ? 9.718 4.570 6.838 1.00 95.12 206 LEU A N 1
ATOM 1597 C CA . LEU A 1 206 ? 8.363 4.044 6.649 1.00 95.12 206 LEU A CA 1
ATOM 1598 C C . LEU A 1 206 ? 8.130 2.753 7.449 1.00 95.12 206 LEU A C 1
ATOM 1600 O O . LEU A 1 206 ? 7.106 2.639 8.121 1.00 95.12 206 LEU A O 1
ATOM 1604 N N . LYS A 1 207 ? 9.104 1.832 7.481 1.00 93.12 207 LYS A N 1
ATOM 1605 C CA . LYS A 1 207 ? 9.057 0.642 8.352 1.00 93.12 207 LYS A CA 1
ATOM 1606 C C . LYS A 1 207 ? 8.947 1.023 9.832 1.00 93.12 207 LYS A C 1
ATOM 1608 O O . LYS A 1 207 ? 8.112 0.473 10.542 1.00 93.12 207 LYS A O 1
ATOM 1613 N N . ALA A 1 208 ? 9.738 1.994 10.296 1.00 92.75 208 ALA A N 1
ATOM 1614 C CA . ALA A 1 208 ? 9.680 2.488 11.675 1.00 92.75 208 ALA A CA 1
ATOM 1615 C C . ALA A 1 208 ? 8.335 3.159 12.010 1.00 92.75 208 ALA A C 1
ATOM 1617 O O . ALA A 1 208 ? 7.907 3.139 13.161 1.00 92.75 208 ALA A O 1
ATOM 1618 N N . LYS A 1 209 ? 7.651 3.717 11.004 1.00 90.31 209 LYS A N 1
ATOM 1619 C CA . LYS A 1 209 ? 6.285 4.249 11.103 1.00 90.31 209 LYS A CA 1
ATOM 1620 C C . LYS A 1 209 ? 5.192 3.178 10.982 1.00 90.31 209 LYS A C 1
ATOM 1622 O O . LYS A 1 209 ? 4.020 3.527 11.022 1.00 90.31 209 LYS A O 1
ATOM 1627 N N . GLY A 1 210 ? 5.555 1.899 10.867 1.00 87.25 210 GLY A N 1
ATOM 1628 C CA . GLY A 1 210 ? 4.628 0.766 10.844 1.00 87.25 210 GLY A CA 1
ATOM 1629 C C . GLY A 1 210 ? 4.191 0.308 9.450 1.00 87.25 210 GLY A C 1
ATOM 1630 O O . GLY A 1 210 ? 3.434 -0.653 9.353 1.00 87.25 210 GLY A O 1
ATOM 1631 N N . PHE A 1 211 ? 4.666 0.938 8.369 1.00 90.00 211 PHE A N 1
ATOM 1632 C CA . PHE A 1 211 ? 4.285 0.552 7.007 1.00 90.00 211 PHE A CA 1
ATOM 1633 C C . PHE A 1 211 ? 5.009 -0.712 6.543 1.00 90.00 211 PHE A C 1
ATOM 1635 O O . PHE A 1 211 ? 6.239 -0.817 6.618 1.00 90.00 211 PHE A O 1
ATOM 1642 N N . ASN A 1 212 ? 4.258 -1.628 5.932 1.00 89.81 212 ASN A N 1
ATOM 1643 C CA . ASN A 1 212 ? 4.824 -2.703 5.131 1.00 89.81 212 ASN A CA 1
ATOM 1644 C C . ASN A 1 212 ? 5.417 -2.117 3.840 1.00 89.81 212 ASN A C 1
ATOM 1646 O O . ASN A 1 212 ? 4.699 -1.758 2.905 1.00 89.81 212 ASN A O 1
ATOM 1650 N N . THR A 1 213 ? 6.738 -1.974 3.805 1.00 92.62 213 THR A N 1
ATOM 1651 C CA . THR A 1 213 ? 7.430 -1.248 2.736 1.00 92.62 213 THR A CA 1
ATOM 1652 C C . THR A 1 213 ? 8.018 -2.210 1.709 1.00 92.62 213 THR A C 1
ATOM 1654 O O . THR A 1 213 ? 8.799 -3.092 2.062 1.00 92.62 213 THR A O 1
ATOM 1657 N N . SER A 1 214 ? 7.695 -2.007 0.430 1.00 91.56 214 SER A N 1
ATOM 1658 C CA . SER A 1 214 ? 8.245 -2.767 -0.699 1.00 91.56 214 SER A CA 1
ATOM 1659 C C . SER A 1 214 ? 9.096 -1.859 -1.578 1.00 91.56 214 SER A C 1
ATOM 1661 O O . SER A 1 214 ? 8.568 -0.985 -2.258 1.00 91.56 214 SER A O 1
ATOM 1663 N N . GLN A 1 215 ? 10.412 -2.064 -1.572 1.00 95.25 215 GLN A N 1
ATOM 1664 C CA . GLN A 1 215 ? 11.339 -1.317 -2.421 1.00 95.25 215 GLN A CA 1
ATOM 1665 C C . GLN A 1 215 ? 11.697 -2.134 -3.667 1.00 95.25 215 GLN A C 1
ATOM 1667 O O . GLN A 1 215 ? 12.152 -3.271 -3.547 1.00 95.25 215 GLN A O 1
ATOM 1672 N N . VAL A 1 216 ? 11.526 -1.548 -4.850 1.00 96.31 216 VAL A N 1
ATOM 1673 C CA . VAL A 1 216 ? 11.865 -2.151 -6.146 1.00 96.31 216 VAL A CA 1
ATOM 1674 C C . VAL A 1 216 ? 12.879 -1.260 -6.850 1.00 96.31 216 VAL A C 1
ATOM 1676 O O . VAL A 1 216 ? 12.637 -0.067 -7.032 1.00 96.31 216 VAL A O 1
ATOM 1679 N N . LEU A 1 217 ? 14.011 -1.833 -7.255 1.00 96.88 217 LEU A N 1
ATOM 1680 C CA . LEU A 1 217 ? 15.070 -1.116 -7.961 1.00 96.88 217 LEU A CA 1
ATOM 1681 C C . LEU A 1 217 ? 15.100 -1.561 -9.424 1.00 96.88 217 LEU A C 1
ATOM 1683 O O . LEU A 1 217 ? 15.445 -2.699 -9.724 1.00 96.88 217 LEU A O 1
ATOM 1687 N N . PHE A 1 218 ? 14.745 -0.660 -10.339 1.00 96.19 218 PHE A N 1
ATOM 1688 C CA . PHE A 1 218 ? 14.669 -0.983 -11.766 1.00 96.19 218 PHE A CA 1
ATOM 1689 C C . PHE A 1 218 ? 16.055 -1.040 -12.421 1.00 96.19 218 PHE A C 1
ATOM 1691 O O . PHE A 1 218 ? 16.768 -0.038 -12.432 1.00 96.19 218 PHE A O 1
ATOM 1698 N N . VAL A 1 219 ? 16.417 -2.179 -13.013 1.00 96.50 219 VAL A N 1
ATOM 1699 C CA . VAL A 1 219 ? 17.709 -2.415 -13.668 1.00 96.50 219 VAL A CA 1
ATOM 1700 C C . VAL A 1 219 ? 17.567 -2.264 -15.187 1.00 96.50 219 VAL A C 1
ATOM 1702 O O . VAL A 1 219 ? 17.027 -3.129 -15.872 1.00 96.50 219 VAL A O 1
ATOM 1705 N N . ALA A 1 220 ? 18.089 -1.166 -15.735 1.00 94.00 220 ALA A N 1
ATOM 1706 C CA . ALA A 1 220 ? 17.999 -0.855 -17.162 1.00 94.00 220 ALA A CA 1
ATOM 1707 C C . ALA A 1 220 ? 19.069 -1.581 -18.005 1.00 94.00 220 ALA A C 1
ATOM 1709 O O . ALA A 1 220 ? 19.929 -0.960 -18.624 1.00 94.00 220 ALA A O 1
ATOM 1710 N N . ASP A 1 221 ? 19.024 -2.910 -18.033 1.00 95.06 221 ASP A N 1
ATOM 1711 C CA . ASP A 1 221 ? 20.071 -3.776 -18.596 1.00 95.06 221 ASP A CA 1
ATOM 1712 C C . ASP A 1 221 ? 20.158 -3.818 -20.132 1.00 95.06 221 ASP A C 1
ATOM 1714 O O . ASP A 1 221 ? 21.074 -4.424 -20.683 1.00 95.06 221 ASP A O 1
ATOM 1718 N N . MET A 1 222 ? 19.248 -3.133 -20.827 1.00 92.94 222 MET A N 1
ATOM 1719 C CA . MET A 1 222 ? 19.233 -3.003 -22.290 1.00 92.94 222 MET A CA 1
ATOM 1720 C C . MET A 1 222 ? 19.455 -1.561 -22.779 1.00 92.94 222 MET A C 1
ATOM 1722 O O . MET A 1 222 ? 19.142 -1.246 -23.928 1.00 92.94 222 MET A O 1
ATOM 1726 N N . ASP A 1 223 ? 19.986 -0.672 -21.931 1.00 89.31 223 ASP A N 1
ATOM 1727 C CA . ASP A 1 223 ? 20.368 0.683 -22.347 1.00 89.31 223 ASP A CA 1
ATOM 1728 C C . ASP A 1 223 ? 21.541 0.676 -23.347 1.00 89.31 223 ASP A C 1
ATOM 1730 O O . ASP A 1 223 ? 22.424 -0.184 -23.299 1.00 89.31 223 ASP A O 1
ATOM 1734 N N . SER A 1 224 ? 21.589 1.672 -24.240 1.00 88.25 224 SER A N 1
ATOM 1735 C CA . SER A 1 224 ? 22.631 1.764 -25.275 1.00 88.25 224 SER A CA 1
ATOM 1736 C C . SER A 1 224 ? 24.050 1.823 -24.689 1.00 88.25 224 SER A C 1
ATOM 1738 O O . SER A 1 224 ? 24.958 1.218 -25.261 1.00 88.25 224 SER A O 1
ATOM 1740 N N . ARG A 1 225 ? 24.260 2.497 -23.547 1.00 91.31 225 ARG A N 1
ATOM 1741 C CA . ARG A 1 225 ? 25.589 2.566 -22.911 1.00 91.31 225 ARG A CA 1
ATOM 1742 C C . ARG A 1 225 ? 26.001 1.222 -22.327 1.00 91.31 225 ARG A C 1
ATOM 1744 O O . ARG A 1 225 ? 27.136 0.794 -22.506 1.00 91.31 225 ARG A O 1
ATOM 1751 N N . THR A 1 226 ? 25.059 0.516 -21.712 1.00 93.25 226 THR A N 1
ATOM 1752 C CA . THR A 1 226 ? 25.267 -0.833 -21.174 1.00 93.25 226 THR A CA 1
ATOM 1753 C C . THR A 1 226 ? 25.590 -1.839 -22.275 1.00 93.25 226 THR A C 1
ATOM 1755 O O . THR A 1 226 ? 26.524 -2.629 -22.143 1.00 93.25 226 THR A O 1
ATOM 1758 N N . ILE A 1 227 ? 24.871 -1.779 -23.398 1.00 92.25 227 ILE A N 1
ATOM 1759 C CA . ILE A 1 227 ? 25.149 -2.620 -24.567 1.00 92.25 227 ILE A CA 1
ATOM 1760 C C . ILE A 1 227 ? 26.542 -2.319 -25.126 1.00 92.25 227 ILE A C 1
ATOM 1762 O O . ILE A 1 227 ? 27.283 -3.253 -25.447 1.00 92.25 227 ILE A O 1
ATOM 1766 N N . HIS A 1 228 ? 26.917 -1.041 -25.225 1.00 91.62 228 HIS A N 1
ATOM 1767 C CA . HIS A 1 228 ? 28.246 -0.639 -25.678 1.00 91.62 228 HIS A CA 1
ATOM 1768 C C . HIS A 1 228 ? 29.345 -1.174 -24.752 1.00 91.62 228 HIS A C 1
ATOM 1770 O O . HIS A 1 228 ? 30.248 -1.858 -25.232 1.00 91.62 228 HIS A O 1
ATOM 1776 N N . GLY A 1 229 ? 29.204 -0.996 -23.436 1.00 92.88 229 GLY A N 1
ATOM 1777 C CA . GLY A 1 229 ? 30.141 -1.536 -22.448 1.00 92.88 229 GLY A CA 1
ATOM 1778 C C . GLY A 1 229 ? 30.277 -3.061 -22.525 1.00 92.88 229 GLY A C 1
ATOM 1779 O O . GLY A 1 229 ? 31.388 -3.592 -22.486 1.00 92.88 229 GLY A O 1
ATOM 1780 N N . ALA A 1 230 ? 29.175 -3.786 -22.749 1.00 93.88 230 ALA A N 1
ATOM 1781 C CA . ALA A 1 230 ? 29.216 -5.230 -22.981 1.00 93.88 230 ALA A CA 1
ATOM 1782 C C . ALA A 1 230 ? 29.941 -5.607 -24.289 1.00 93.88 230 ALA A C 1
ATOM 1784 O O . ALA A 1 230 ? 30.549 -6.677 -24.377 1.00 93.88 230 ALA A O 1
ATOM 1785 N N . CYS A 1 231 ? 29.864 -4.768 -25.331 1.00 90.62 231 CYS A N 1
ATOM 1786 C CA . CYS A 1 231 ? 30.622 -4.954 -26.576 1.00 90.62 231 CYS A CA 1
ATOM 1787 C C . CYS A 1 231 ? 32.120 -4.766 -26.347 1.00 90.62 231 CYS A C 1
ATOM 1789 O O . CYS A 1 231 ? 32.898 -5.628 -26.753 1.00 90.62 231 CYS A O 1
ATOM 1791 N N . GLU A 1 232 ? 32.513 -3.682 -25.681 1.00 92.00 232 GLU A N 1
ATOM 1792 C CA . GLU A 1 232 ? 33.918 -3.379 -25.393 1.00 92.00 232 GLU A CA 1
ATOM 1793 C C . GLU A 1 232 ? 34.557 -4.439 -24.492 1.00 92.00 232 GLU A C 1
ATOM 1795 O O . GLU A 1 232 ? 35.670 -4.889 -24.754 1.00 92.00 232 GLU A O 1
ATOM 1800 N N . ALA A 1 233 ? 33.817 -4.919 -23.490 1.00 93.19 233 ALA A N 1
ATOM 1801 C CA . ALA A 1 233 ? 34.259 -5.992 -22.604 1.00 93.19 233 ALA A CA 1
ATOM 1802 C C . ALA A 1 233 ? 34.254 -7.388 -23.259 1.00 93.19 233 ALA A C 1
ATOM 1804 O O . ALA A 1 233 ? 34.666 -8.352 -22.616 1.00 93.19 233 ALA A O 1
ATOM 1805 N N . GLN A 1 234 ? 33.763 -7.520 -24.499 1.00 92.44 234 GLN A N 1
ATOM 1806 C CA . GLN A 1 234 ? 33.606 -8.792 -25.218 1.00 92.44 234 GLN A CA 1
ATOM 1807 C C . GLN A 1 234 ? 32.811 -9.857 -24.433 1.00 92.44 234 GLN A C 1
ATOM 1809 O O . GLN A 1 234 ? 33.056 -11.055 -24.562 1.00 92.44 234 GLN A O 1
ATOM 1814 N N . LYS A 1 235 ? 31.826 -9.430 -23.634 1.00 93.75 235 LYS A N 1
ATOM 1815 C CA . LYS A 1 235 ? 30.961 -10.311 -22.827 1.00 93.75 235 LYS A CA 1
ATOM 1816 C C . LYS A 1 235 ? 29.547 -10.369 -23.381 1.00 93.75 235 LYS A C 1
ATOM 1818 O O . LYS A 1 235 ? 29.113 -9.451 -24.082 1.00 93.75 235 LYS A O 1
ATOM 1823 N N . SER A 1 236 ? 28.811 -11.435 -23.068 1.00 93.94 236 SER A N 1
ATOM 1824 C CA . SER A 1 236 ? 27.364 -11.437 -23.294 1.00 93.94 236 SER A CA 1
ATOM 1825 C C . SER A 1 236 ? 26.716 -10.302 -22.484 1.00 93.94 236 SER A C 1
ATOM 1827 O O . SER A 1 236 ? 27.251 -9.887 -21.452 1.00 93.94 236 SER A O 1
ATOM 1829 N N . LEU A 1 237 ? 25.584 -9.766 -22.954 1.00 93.88 237 LEU A N 1
ATOM 1830 C CA . LEU A 1 237 ? 24.898 -8.676 -22.248 1.00 93.88 237 LEU A CA 1
ATOM 1831 C C . LEU A 1 237 ? 24.462 -9.112 -20.841 1.00 93.88 237 LEU A C 1
ATOM 1833 O O . LEU A 1 237 ? 24.613 -8.360 -19.881 1.00 93.88 237 LEU A O 1
ATOM 1837 N N . THR A 1 238 ? 23.982 -10.348 -20.709 1.00 94.69 238 THR A N 1
ATOM 1838 C CA . THR A 1 238 ? 23.567 -10.932 -19.431 1.00 94.69 238 THR A CA 1
ATOM 1839 C C . THR A 1 238 ? 24.736 -11.040 -18.456 1.00 94.69 238 THR A C 1
ATOM 1841 O O . THR A 1 238 ? 24.634 -10.531 -17.343 1.00 94.69 238 THR A O 1
ATOM 1844 N N . ASP A 1 239 ? 25.872 -11.607 -18.876 1.00 96.06 239 ASP A N 1
ATOM 1845 C CA . ASP A 1 239 ? 27.034 -11.768 -17.988 1.00 96.06 239 ASP A CA 1
ATOM 1846 C C . ASP A 1 239 ? 27.633 -10.417 -17.593 1.00 96.06 239 ASP A C 1
ATOM 1848 O O . ASP A 1 239 ? 28.002 -10.209 -16.438 1.00 96.06 239 ASP A O 1
ATOM 1852 N N . TYR A 1 240 ? 27.714 -9.480 -18.547 1.00 96.50 240 TYR A N 1
ATOM 1853 C CA . TYR A 1 240 ? 28.197 -8.129 -18.280 1.00 96.50 240 TYR A CA 1
ATOM 1854 C C . TYR A 1 240 ? 27.308 -7.431 -17.249 1.00 96.50 240 TYR A C 1
ATOM 1856 O O . TYR A 1 240 ? 27.797 -6.967 -16.226 1.00 96.50 240 TYR A O 1
ATOM 1864 N N . THR A 1 241 ? 25.995 -7.394 -17.478 1.00 96.56 241 THR A N 1
ATOM 1865 C CA . THR A 1 241 ? 25.062 -6.683 -16.592 1.00 96.56 241 THR A CA 1
ATOM 1866 C C . THR A 1 241 ? 24.948 -7.332 -15.221 1.00 96.56 241 THR A C 1
ATOM 1868 O O . THR A 1 241 ? 24.819 -6.613 -14.235 1.00 96.56 241 THR A O 1
ATOM 1871 N N . GLN A 1 242 ? 25.027 -8.664 -15.132 1.00 96.94 242 GLN A N 1
ATOM 1872 C CA . GLN A 1 242 ? 25.075 -9.362 -13.849 1.00 96.94 242 GLN A CA 1
ATOM 1873 C C . GLN A 1 242 ? 26.345 -9.005 -13.076 1.00 96.94 242 GLN A C 1
ATOM 1875 O O . GLN A 1 242 ? 26.239 -8.587 -11.931 1.00 96.94 242 GLN A O 1
ATOM 1880 N N . GLN A 1 243 ? 27.519 -9.050 -13.715 1.00 97.00 243 GLN A N 1
ATOM 1881 C CA . GLN A 1 243 ? 28.771 -8.666 -13.060 1.00 97.00 243 GLN A CA 1
ATOM 1882 C C . GLN A 1 243 ? 28.742 -7.213 -12.557 1.00 97.00 243 GLN A C 1
ATOM 1884 O O . GLN A 1 243 ? 29.193 -6.934 -11.447 1.00 97.00 243 GLN A O 1
ATOM 1889 N N . GLN A 1 244 ? 28.235 -6.283 -13.371 1.00 96.94 244 GLN A N 1
ATOM 1890 C CA . GLN A 1 244 ? 28.158 -4.869 -12.994 1.00 96.94 244 GLN A CA 1
ATOM 1891 C C . GLN A 1 244 ? 27.187 -4.662 -11.834 1.00 96.94 244 GLN A C 1
ATOM 1893 O O . GLN A 1 244 ? 27.517 -3.976 -10.867 1.00 96.94 244 GLN A O 1
ATOM 1898 N N . LEU A 1 245 ? 26.017 -5.306 -11.896 1.00 96.50 245 LEU A N 1
ATOM 1899 C CA . LEU A 1 245 ? 25.055 -5.277 -10.806 1.00 96.50 245 LEU A CA 1
ATOM 1900 C C . LEU A 1 245 ? 25.677 -5.836 -9.523 1.00 96.50 245 LEU A C 1
ATOM 1902 O O . LEU A 1 245 ? 25.600 -5.162 -8.507 1.00 96.50 245 LEU A O 1
ATOM 1906 N N . ASP A 1 246 ? 26.350 -6.987 -9.566 1.00 96.81 246 ASP A N 1
ATOM 1907 C CA . ASP A 1 246 ? 26.989 -7.605 -8.395 1.00 96.81 246 ASP A CA 1
ATOM 1908 C C . ASP A 1 246 ? 28.034 -6.686 -7.745 1.00 96.81 246 ASP A C 1
ATOM 1910 O O . ASP A 1 246 ? 28.065 -6.556 -6.519 1.00 96.81 246 ASP A O 1
ATOM 1914 N N . GLN A 1 247 ? 28.843 -5.987 -8.548 1.00 96.56 247 GLN A N 1
ATOM 1915 C CA . GLN A 1 247 ? 29.811 -5.016 -8.033 1.00 96.56 247 GLN A CA 1
ATOM 1916 C C . GLN A 1 247 ? 29.117 -3.843 -7.330 1.00 96.56 247 GLN A C 1
ATOM 1918 O O . GLN A 1 247 ? 29.451 -3.512 -6.195 1.00 96.56 247 GLN A O 1
ATOM 1923 N N . ILE A 1 248 ? 28.105 -3.253 -7.968 1.00 96.12 248 ILE A N 1
ATOM 1924 C CA . ILE A 1 248 ? 27.316 -2.149 -7.399 1.00 96.12 248 ILE A CA 1
ATOM 1925 C C . ILE A 1 248 ? 26.642 -2.595 -6.101 1.00 96.12 248 ILE A C 1
ATOM 1927 O O . ILE A 1 248 ? 26.619 -1.881 -5.102 1.00 96.12 248 ILE A O 1
ATOM 1931 N N . LEU A 1 249 ? 26.090 -3.801 -6.111 1.00 95.94 249 LEU A N 1
ATOM 1932 C CA . LEU A 1 249 ? 25.464 -4.440 -4.972 1.00 95.94 249 LEU A CA 1
ATOM 1933 C C . LEU A 1 249 ? 26.464 -4.646 -3.823 1.00 95.94 249 LEU A C 1
ATOM 1935 O O . LEU A 1 249 ? 26.075 -4.451 -2.675 1.00 95.94 249 LEU A O 1
ATOM 1939 N N . SER A 1 250 ? 27.718 -4.994 -4.107 1.00 96.94 250 SER A N 1
ATOM 1940 C CA . SER A 1 250 ? 28.790 -5.059 -3.107 1.00 96.94 250 SER A CA 1
ATOM 1941 C C . SER A 1 250 ? 29.143 -3.677 -2.545 1.00 96.94 250 SER A C 1
ATOM 1943 O O . SER A 1 250 ? 29.346 -3.536 -1.340 1.00 96.94 250 SER A O 1
ATOM 1945 N N . ASP A 1 251 ? 29.192 -2.643 -3.382 1.00 96.06 251 ASP A N 1
ATOM 1946 C CA . ASP A 1 251 ? 29.476 -1.275 -2.930 1.00 96.06 251 ASP A CA 1
ATOM 1947 C C . ASP A 1 251 ? 28.357 -0.749 -2.009 1.00 96.06 251 ASP A C 1
ATOM 1949 O O . ASP A 1 251 ? 28.621 -0.112 -0.987 1.00 96.06 251 ASP A O 1
ATOM 1953 N N . LEU A 1 252 ? 27.095 -1.063 -2.322 1.00 96.19 252 LEU A N 1
ATOM 1954 C CA . LEU A 1 252 ? 25.943 -0.717 -1.482 1.00 96.19 252 LEU A CA 1
ATOM 1955 C C . LEU A 1 252 ? 25.952 -1.449 -0.130 1.00 96.19 252 LEU A C 1
ATOM 1957 O O . LEU A 1 252 ? 25.584 -0.844 0.881 1.00 96.19 252 LEU A O 1
ATOM 1961 N N . ASP A 1 253 ? 26.428 -2.696 -0.080 1.00 96.88 253 ASP A N 1
ATOM 1962 C CA . ASP A 1 253 ? 26.620 -3.423 1.182 1.00 96.88 253 ASP A CA 1
ATOM 1963 C C . ASP A 1 253 ? 27.652 -2.739 2.084 1.00 96.88 253 ASP A C 1
ATOM 1965 O O . ASP A 1 253 ? 27.429 -2.610 3.291 1.00 96.88 253 ASP A O 1
ATOM 1969 N N . LEU A 1 254 ? 28.757 -2.240 1.514 1.00 96.50 254 LEU A N 1
ATOM 1970 C CA . LEU A 1 254 ? 29.762 -1.475 2.265 1.00 96.50 254 LEU A CA 1
ATOM 1971 C C . LEU A 1 254 ? 29.164 -0.198 2.872 1.00 96.50 254 LEU A C 1
ATOM 1973 O O . LEU A 1 254 ? 29.526 0.197 3.983 1.00 96.50 254 LEU A O 1
ATOM 1977 N N . LEU A 1 255 ? 28.204 0.416 2.175 1.00 96.31 255 LEU A N 1
ATOM 1978 C CA . LEU A 1 255 ? 27.434 1.570 2.647 1.00 96.31 255 LEU A CA 1
ATOM 1979 C C . LEU A 1 255 ? 26.281 1.195 3.596 1.00 96.31 255 LEU A C 1
ATOM 1981 O O . LEU A 1 255 ? 25.593 2.089 4.090 1.00 96.31 255 LEU A O 1
ATOM 1985 N N . LYS A 1 256 ? 26.083 -0.099 3.885 1.00 97.00 256 LYS A N 1
ATOM 1986 C CA . LYS A 1 256 ? 25.006 -0.649 4.731 1.00 97.00 256 LYS A CA 1
ATOM 1987 C C . LYS A 1 256 ? 23.593 -0.329 4.233 1.00 97.00 256 LYS A C 1
ATOM 1989 O O . LYS A 1 256 ? 22.649 -0.275 5.027 1.00 97.00 256 LYS A O 1
ATOM 1994 N N . VAL A 1 257 ? 23.447 -0.128 2.926 1.00 96.69 257 VAL A N 1
ATOM 1995 C CA . VAL A 1 257 ? 22.145 0.023 2.272 1.00 96.69 257 VAL A CA 1
ATOM 1996 C C . VAL A 1 257 ? 21.432 -1.330 2.305 1.00 96.69 257 VAL A C 1
ATOM 1998 O O . VAL A 1 257 ? 22.006 -2.347 1.920 1.00 96.69 257 VAL A O 1
ATOM 2001 N N . GLU A 1 258 ? 20.190 -1.367 2.795 1.00 94.25 258 GLU A N 1
ATOM 2002 C CA . GLU A 1 258 ? 19.388 -2.589 2.783 1.00 94.25 258 GLU A CA 1
ATOM 2003 C C . GLU A 1 258 ? 19.088 -3.003 1.334 1.00 94.25 258 GLU A C 1
ATOM 2005 O O . GLU A 1 258 ? 18.839 -2.165 0.464 1.00 94.25 258 GLU A O 1
ATOM 2010 N N . ARG A 1 259 ? 19.125 -4.310 1.061 1.00 93.12 259 ARG A N 1
ATOM 2011 C CA . ARG A 1 259 ? 18.803 -4.843 -0.266 1.00 93.12 259 ARG A CA 1
ATOM 2012 C C . ARG A 1 259 ? 17.347 -4.534 -0.620 1.00 93.12 259 ARG A C 1
ATOM 2014 O O . ARG A 1 259 ? 16.456 -4.667 0.220 1.00 93.12 259 ARG A O 1
ATOM 2021 N N . ALA A 1 260 ? 17.107 -4.166 -1.876 1.00 91.31 260 ALA A N 1
ATOM 2022 C CA . ALA A 1 260 ? 15.754 -4.004 -2.390 1.00 91.31 260 ALA A CA 1
ATOM 2023 C C . ALA A 1 260 ? 15.041 -5.363 -2.411 1.00 91.31 260 ALA A C 1
ATOM 2025 O O . ALA A 1 260 ? 15.677 -6.413 -2.517 1.00 91.31 260 ALA A O 1
ATOM 2026 N N . LEU A 1 261 ? 13.709 -5.343 -2.355 1.00 89.31 261 LEU A N 1
ATOM 2027 C CA . LEU A 1 261 ? 12.900 -6.560 -2.413 1.00 89.31 261 LEU A CA 1
ATOM 2028 C C . LEU A 1 261 ? 13.111 -7.294 -3.742 1.00 89.31 261 LEU A C 1
ATOM 2030 O O . LEU A 1 261 ? 13.168 -8.521 -3.767 1.00 89.31 261 LEU A O 1
ATOM 2034 N N . ARG A 1 262 ? 13.193 -6.537 -4.845 1.00 94.62 262 ARG A N 1
ATOM 2035 C CA . ARG A 1 262 ? 13.392 -7.055 -6.205 1.00 94.62 262 ARG A CA 1
ATOM 2036 C C . ARG A 1 262 ? 14.208 -6.092 -7.069 1.00 94.62 262 ARG A C 1
ATOM 2038 O O . ARG A 1 262 ? 14.208 -4.879 -6.841 1.00 94.62 262 ARG A O 1
ATOM 2045 N N . TYR A 1 263 ? 14.841 -6.672 -8.088 1.00 96.75 263 TYR A N 1
ATOM 2046 C CA . TYR A 1 263 ? 15.708 -6.014 -9.069 1.00 96.75 263 TYR A CA 1
ATOM 2047 C C . TYR A 1 263 ? 15.239 -6.315 -10.507 1.00 96.75 263 TYR A C 1
ATOM 2049 O O . TYR A 1 263 ? 15.967 -6.969 -11.255 1.00 96.75 263 TYR A O 1
ATOM 2057 N N . PRO A 1 264 ? 14.006 -5.929 -10.887 1.00 96.81 264 PRO A N 1
ATOM 2058 C CA . PRO A 1 264 ? 13.454 -6.231 -12.206 1.00 96.81 264 PRO A CA 1
ATOM 2059 C C . PRO A 1 264 ? 14.304 -5.608 -13.315 1.00 96.81 264 PRO A C 1
ATOM 2061 O O . PRO A 1 264 ? 14.683 -4.432 -13.237 1.00 96.81 264 PRO A O 1
ATOM 2064 N N . ARG A 1 265 ? 14.586 -6.393 -14.354 1.00 96.75 265 ARG A N 1
ATOM 2065 C CA . ARG A 1 265 ? 15.412 -5.985 -15.493 1.00 96.75 265 ARG A CA 1
ATOM 2066 C C . ARG A 1 265 ? 14.556 -5.573 -16.681 1.00 96.75 265 ARG A C 1
ATOM 2068 O O . ARG A 1 265 ? 13.462 -6.086 -16.860 1.00 96.75 265 ARG A O 1
ATOM 2075 N N . THR A 1 266 ? 15.052 -4.706 -17.558 1.00 96.56 266 THR A N 1
ATOM 2076 C CA . THR A 1 266 ? 14.357 -4.437 -18.830 1.00 96.56 266 THR A CA 1
ATOM 2077 C C . THR A 1 266 ? 14.136 -5.727 -19.624 1.00 96.56 266 THR A C 1
ATOM 2079 O O . THR A 1 266 ? 13.051 -5.934 -20.170 1.00 96.56 266 THR A O 1
ATOM 2082 N N . SER A 1 267 ? 15.142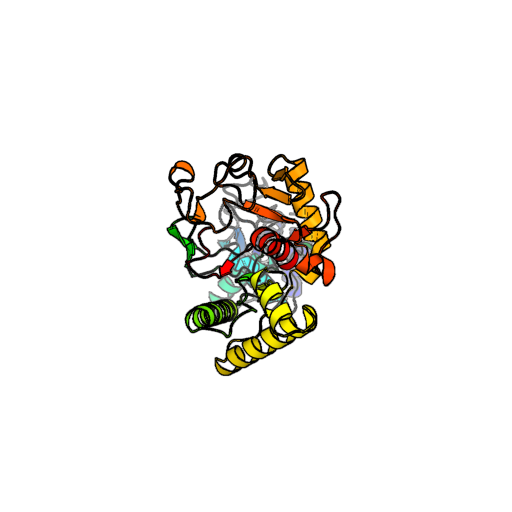 -6.604 -19.656 1.00 95.44 267 SER A N 1
ATOM 2083 C CA . SER A 1 267 ? 15.099 -7.880 -20.378 1.00 95.44 267 SER A CA 1
ATOM 2084 C C . SER A 1 267 ? 14.026 -8.861 -19.881 1.00 95.44 267 SER A C 1
ATOM 2086 O O . SER A 1 267 ? 13.493 -9.617 -20.692 1.00 95.44 267 SER A O 1
ATOM 2088 N N . ASP A 1 268 ? 13.630 -8.795 -18.606 1.00 95.69 268 ASP A N 1
ATOM 2089 C CA . ASP A 1 268 ? 12.594 -9.665 -18.024 1.00 95.69 268 ASP A CA 1
ATOM 2090 C C . ASP A 1 268 ? 11.160 -9.213 -18.378 1.00 95.69 268 ASP A C 1
ATOM 2092 O O . ASP A 1 268 ? 10.199 -9.958 -18.196 1.00 95.69 268 ASP A O 1
ATOM 2096 N N . HIS A 1 269 ? 10.997 -7.989 -18.897 1.00 96.81 269 HIS A N 1
ATOM 2097 C CA . HIS A 1 269 ? 9.693 -7.343 -19.097 1.00 96.81 269 HIS A CA 1
ATOM 2098 C C . HIS A 1 269 ? 9.416 -6.949 -20.560 1.00 96.81 269 HIS A C 1
ATOM 2100 O O . HIS A 1 269 ? 8.541 -6.124 -20.833 1.00 96.81 269 HIS A O 1
ATOM 2106 N N . ILE A 1 270 ? 10.131 -7.538 -21.524 1.00 96.44 270 ILE A N 1
ATOM 2107 C CA . ILE A 1 270 ? 10.032 -7.177 -22.948 1.00 96.44 270 ILE A CA 1
ATOM 2108 C C . ILE A 1 270 ? 8.607 -7.266 -23.496 1.00 96.44 270 ILE A C 1
ATOM 2110 O O . ILE A 1 270 ? 8.137 -6.308 -24.112 1.00 96.44 270 ILE A O 1
ATOM 2114 N N . ASP A 1 271 ? 7.898 -8.366 -23.245 1.00 96.25 271 ASP A N 1
ATOM 2115 C CA . ASP A 1 271 ? 6.539 -8.551 -23.768 1.00 96.25 271 ASP A CA 1
ATOM 2116 C C . ASP A 1 271 ? 5.571 -7.497 -23.217 1.00 96.25 271 ASP A C 1
ATOM 2118 O O . ASP A 1 271 ? 4.752 -6.938 -23.953 1.00 96.25 271 ASP A O 1
ATOM 2122 N N . ALA A 1 272 ? 5.711 -7.157 -21.932 1.00 96.88 272 ALA A N 1
ATOM 2123 C CA . ALA A 1 272 ? 4.924 -6.106 -21.300 1.00 96.88 272 ALA A CA 1
ATOM 2124 C C . ALA A 1 272 ? 5.236 -4.732 -21.914 1.00 96.88 272 ALA A C 1
ATOM 2126 O O . ALA A 1 272 ? 4.317 -3.964 -22.193 1.00 96.88 272 ALA A O 1
ATOM 2127 N N . ILE A 1 273 ? 6.512 -4.437 -22.190 1.00 97.44 273 ILE A N 1
ATOM 2128 C CA . ILE A 1 273 ? 6.951 -3.171 -22.800 1.00 97.44 273 ILE A CA 1
ATOM 2129 C C . ILE A 1 273 ? 6.422 -3.037 -24.234 1.00 97.44 273 ILE A C 1
ATOM 2131 O O . ILE A 1 273 ? 5.932 -1.973 -24.628 1.00 97.44 273 ILE A O 1
ATOM 2135 N N . VAL A 1 274 ? 6.478 -4.116 -25.017 1.00 96.94 274 VAL A N 1
ATOM 2136 C CA . VAL A 1 274 ? 5.929 -4.165 -26.381 1.00 96.94 274 VAL A CA 1
ATOM 2137 C C . VAL A 1 274 ? 4.411 -3.974 -26.352 1.00 96.94 274 VAL A C 1
ATOM 2139 O O . VAL A 1 274 ? 3.882 -3.163 -27.114 1.00 96.94 274 VAL A O 1
ATOM 2142 N N . SER A 1 275 ? 3.711 -4.641 -25.433 1.00 96.94 275 SER A N 1
ATOM 2143 C CA . SER A 1 275 ? 2.261 -4.497 -25.246 1.00 96.94 275 SER A CA 1
ATOM 2144 C C . SER A 1 275 ? 1.853 -3.080 -24.812 1.00 96.94 275 SER A C 1
ATOM 2146 O O . SER A 1 275 ? 0.921 -2.489 -25.371 1.00 96.94 275 SER A O 1
ATOM 2148 N N . ALA A 1 276 ? 2.594 -2.476 -23.877 1.00 97.12 276 ALA A N 1
ATOM 2149 C CA . ALA A 1 276 ? 2.390 -1.093 -23.454 1.00 97.12 276 ALA A CA 1
ATOM 2150 C C . ALA A 1 276 ? 2.602 -0.117 -24.621 1.00 97.12 276 ALA A C 1
ATOM 2152 O O . ALA A 1 276 ? 1.793 0.787 -24.837 1.00 97.12 276 ALA A O 1
ATOM 2153 N N . THR A 1 277 ? 3.638 -0.346 -25.432 1.00 97.06 277 THR A N 1
ATOM 2154 C CA . THR A 1 277 ? 3.903 0.450 -26.638 1.00 97.06 277 THR A CA 1
ATOM 2155 C C . THR A 1 277 ? 2.772 0.321 -27.658 1.00 97.06 277 THR A C 1
ATOM 2157 O O . THR A 1 277 ? 2.302 1.333 -28.180 1.00 97.06 277 THR A O 1
ATOM 2160 N N . LYS A 1 278 ? 2.276 -0.898 -27.904 1.00 97.25 278 LYS A N 1
ATOM 2161 C CA . LYS A 1 278 ? 1.122 -1.138 -28.782 1.00 97.25 278 LYS A CA 1
ATOM 2162 C C . LYS A 1 278 ? -0.118 -0.387 -28.297 1.00 97.25 278 LYS A C 1
ATOM 2164 O O . LYS A 1 278 ? -0.759 0.306 -29.074 1.00 97.25 278 LYS A O 1
ATOM 2169 N N . THR A 1 279 ? -0.382 -0.423 -26.993 1.00 96.75 279 THR A N 1
ATOM 2170 C CA . THR A 1 279 ? -1.493 0.321 -26.383 1.00 96.75 279 THR A CA 1
ATOM 2171 C C . THR A 1 279 ? -1.371 1.833 -26.610 1.00 96.75 279 THR A C 1
ATOM 2173 O O . THR A 1 279 ? -2.379 2.512 -26.808 1.00 96.75 279 THR A O 1
ATOM 2176 N N . LEU A 1 280 ? -0.154 2.390 -26.579 1.00 96.56 280 LEU A N 1
ATOM 2177 C CA . LEU A 1 280 ? 0.077 3.808 -26.874 1.00 96.56 280 LEU A CA 1
ATOM 2178 C C . LEU A 1 280 ? -0.155 4.138 -28.355 1.00 96.56 280 LEU A C 1
ATOM 2180 O O . LEU A 1 280 ? -0.712 5.197 -28.649 1.00 96.56 280 LEU A O 1
ATOM 2184 N N . LEU A 1 281 ? 0.225 3.240 -29.267 1.00 96.06 281 LEU A N 1
ATOM 2185 C CA . LEU A 1 281 ? -0.054 3.364 -30.702 1.00 96.06 281 LEU A CA 1
ATOM 2186 C C . LEU A 1 281 ? -1.560 3.329 -30.983 1.00 96.06 281 LEU A C 1
ATOM 2188 O O . LEU A 1 281 ? -2.075 4.235 -31.633 1.00 96.06 281 LEU A O 1
ATOM 2192 N N . ASP A 1 282 ? -2.275 2.353 -30.419 1.00 96.62 282 ASP A N 1
ATOM 2193 C CA . ASP A 1 282 ? -3.724 2.189 -30.600 1.00 96.62 282 ASP A CA 1
ATOM 2194 C C . ASP A 1 282 ? -4.512 3.408 -30.085 1.00 96.62 282 ASP A C 1
ATOM 2196 O O . ASP A 1 282 ? -5.564 3.758 -30.618 1.00 96.62 282 ASP A O 1
ATOM 2200 N N . LYS A 1 283 ? -3.984 4.098 -29.066 1.00 96.19 283 LYS A N 1
ATOM 2201 C CA . LYS A 1 283 ? -4.556 5.337 -28.512 1.00 96.19 283 LYS A CA 1
ATOM 2202 C C . LYS A 1 283 ? -4.156 6.608 -29.271 1.00 96.19 283 LYS A C 1
ATOM 2204 O O . LYS A 1 283 ? -4.595 7.685 -28.884 1.00 96.19 283 LYS A O 1
ATOM 2209 N N . GLY A 1 284 ? -3.302 6.522 -30.294 1.00 94.94 284 GLY A N 1
ATOM 2210 C CA . GLY A 1 284 ? -2.762 7.687 -31.008 1.00 94.94 284 GLY A CA 1
ATOM 2211 C C . GLY A 1 284 ? -1.767 8.529 -30.192 1.00 94.94 284 GLY A C 1
ATOM 2212 O O . GLY A 1 284 ? -1.406 9.635 -30.599 1.00 94.94 284 GLY A O 1
ATOM 2213 N N . ALA A 1 285 ? -1.310 8.015 -29.044 1.00 95.31 285 ALA A N 1
ATOM 2214 C CA . ALA A 1 285 ? -0.316 8.653 -28.180 1.00 95.31 285 ALA A CA 1
ATOM 2215 C C . ALA A 1 285 ? 1.130 8.352 -28.614 1.00 95.31 285 ALA A C 1
ATOM 2217 O O . ALA A 1 285 ? 2.070 8.985 -28.136 1.00 95.31 285 ALA A O 1
ATOM 2218 N N . ALA A 1 286 ? 1.315 7.401 -29.527 1.00 96.31 286 ALA A N 1
ATOM 2219 C CA . ALA A 1 286 ? 2.585 7.073 -30.156 1.00 96.31 286 ALA A CA 1
ATOM 2220 C C . ALA A 1 286 ? 2.414 6.930 -31.674 1.00 96.31 286 ALA A C 1
ATOM 2222 O O . ALA A 1 286 ? 1.296 6.791 -32.171 1.00 96.31 286 ALA A O 1
ATOM 2223 N N . TYR A 1 287 ? 3.523 6.955 -32.410 1.00 94.88 287 TYR A N 1
ATOM 2224 C CA . TYR A 1 287 ? 3.560 6.681 -33.848 1.00 94.88 287 TYR A CA 1
ATOM 2225 C C . TYR A 1 287 ? 4.822 5.909 -34.225 1.00 94.88 287 TYR A C 1
ATOM 2227 O O . TYR A 1 287 ? 5.854 6.009 -33.560 1.00 94.88 287 TYR A O 1
ATOM 2235 N N . GLU A 1 288 ? 4.740 5.148 -35.312 1.00 94.44 288 GLU A N 1
ATOM 2236 C CA . GLU A 1 288 ? 5.889 4.485 -35.922 1.00 94.44 288 GLU A CA 1
ATOM 2237 C C . GLU A 1 288 ? 6.458 5.359 -37.044 1.00 94.44 288 GLU A C 1
ATOM 2239 O O . GLU A 1 288 ? 5.712 5.978 -37.808 1.00 94.44 288 GLU A O 1
ATOM 2244 N N . LYS A 1 289 ? 7.788 5.437 -37.121 1.00 91.31 289 LYS A N 1
ATOM 2245 C CA . LYS A 1 289 ? 8.506 6.004 -38.261 1.00 91.31 289 LYS A CA 1
ATOM 2246 C C . LYS A 1 289 ? 9.889 5.362 -38.389 1.00 91.31 289 LYS A C 1
ATOM 2248 O O . LYS A 1 289 ? 10.630 5.255 -37.413 1.00 91.31 289 LYS A O 1
ATOM 2253 N N . LEU A 1 290 ? 10.263 4.973 -39.611 1.00 87.75 290 LEU A N 1
ATOM 2254 C CA . LEU A 1 290 ? 11.565 4.367 -39.940 1.00 87.75 290 LEU A CA 1
ATOM 2255 C C . LEU A 1 290 ? 11.947 3.160 -39.055 1.00 87.75 290 LEU A C 1
ATOM 2257 O O . LEU A 1 290 ? 13.123 2.953 -38.736 1.00 87.75 290 LEU A O 1
ATOM 2261 N N . ARG A 1 291 ? 10.963 2.324 -38.705 1.00 88.88 291 ARG A N 1
ATOM 2262 C CA . ARG A 1 291 ? 11.084 1.139 -37.838 1.00 88.88 291 ARG A CA 1
ATOM 2263 C C . ARG A 1 291 ? 11.471 1.460 -36.396 1.00 88.88 291 ARG A C 1
ATOM 2265 O O . ARG A 1 291 ? 12.107 0.652 -35.723 1.00 88.88 291 ARG A O 1
ATOM 2272 N N . SER A 1 292 ? 11.125 2.658 -35.942 1.00 92.12 292 SER A N 1
ATOM 2273 C CA . SER A 1 292 ? 11.199 3.079 -34.545 1.00 92.12 292 SER A CA 1
ATOM 2274 C C . SER A 1 292 ? 9.832 3.595 -34.113 1.00 92.12 292 SER A C 1
ATOM 2276 O O . SER A 1 292 ? 9.076 4.125 -34.926 1.00 92.12 292 SER A O 1
ATOM 2278 N N . VAL A 1 293 ? 9.511 3.446 -32.833 1.00 95.00 293 VAL A N 1
ATOM 2279 C CA . VAL A 1 293 ? 8.255 3.934 -32.257 1.00 95.00 293 VAL A CA 1
ATOM 2280 C C . VAL A 1 293 ? 8.557 5.114 -31.347 1.00 95.00 293 VAL A C 1
ATOM 2282 O O . VAL A 1 293 ? 9.444 5.026 -30.498 1.00 95.00 293 VAL A O 1
ATOM 2285 N N . TYR A 1 294 ? 7.813 6.203 -31.504 1.00 94.81 294 TYR A N 1
ATOM 2286 C CA . TYR A 1 294 ? 7.996 7.460 -30.783 1.00 94.81 294 TYR A CA 1
ATOM 2287 C C . TYR A 1 294 ? 6.746 7.819 -29.991 1.00 94.81 294 TYR A C 1
ATOM 2289 O O . TYR A 1 294 ? 5.628 7.585 -30.445 1.00 94.81 294 TYR A O 1
ATOM 2297 N N . PHE A 1 295 ? 6.935 8.428 -28.824 1.00 95.06 295 PHE A N 1
ATOM 2298 C CA . PHE A 1 295 ? 5.851 9.018 -28.052 1.00 95.06 295 PHE A CA 1
ATOM 2299 C C . PHE A 1 295 ? 5.534 10.418 -28.572 1.00 95.06 295 PHE A C 1
ATOM 2301 O O . PHE A 1 295 ? 6.416 11.274 -28.633 1.00 95.06 295 PHE A O 1
ATOM 2308 N N . ASN A 1 296 ? 4.268 10.667 -28.899 1.00 92.50 296 ASN A N 1
ATOM 2309 C CA . ASN A 1 296 ? 3.796 11.974 -29.331 1.00 92.50 296 ASN A CA 1
ATOM 2310 C C . ASN A 1 296 ? 3.494 12.848 -28.109 1.00 92.50 296 ASN A C 1
ATOM 2312 O O . ASN A 1 296 ? 2.419 12.755 -27.507 1.00 92.50 296 ASN A O 1
ATOM 2316 N N . ILE A 1 297 ? 4.412 13.751 -27.759 1.00 90.19 297 ILE A N 1
ATOM 2317 C CA . ILE A 1 297 ? 4.238 14.604 -26.571 1.00 90.19 297 ILE A CA 1
ATOM 2318 C C . ILE A 1 297 ? 3.021 15.530 -26.693 1.00 90.19 297 ILE A C 1
ATOM 2320 O O . ILE A 1 297 ? 2.426 15.892 -25.680 1.00 90.19 297 ILE A O 1
ATOM 2324 N N . ALA A 1 298 ? 2.616 15.890 -27.919 1.00 86.88 298 ALA A N 1
ATOM 2325 C CA . ALA A 1 298 ? 1.478 16.777 -28.157 1.00 86.88 298 ALA A CA 1
ATOM 2326 C C . ALA A 1 298 ? 0.136 16.132 -27.777 1.00 86.88 298 ALA A C 1
ATOM 2328 O O . ALA A 1 298 ? -0.836 16.846 -27.530 1.00 86.88 298 ALA A O 1
ATOM 2329 N N . HIS A 1 299 ? 0.087 14.799 -27.677 1.00 89.12 299 HIS A N 1
ATOM 2330 C CA . HIS A 1 299 ? -1.086 14.073 -27.196 1.00 89.12 299 HIS A CA 1
ATOM 2331 C C . HIS A 1 299 ? -1.348 14.316 -25.694 1.00 89.12 299 HIS A C 1
ATOM 2333 O O . HIS A 1 299 ? -2.486 14.230 -25.230 1.00 89.12 299 HIS A O 1
ATOM 2339 N N . THR A 1 300 ? -0.317 14.669 -24.916 1.00 87.00 300 THR A N 1
ATOM 2340 C CA . THR A 1 300 ? -0.412 14.817 -23.457 1.00 87.00 300 THR A CA 1
ATOM 2341 C C . THR A 1 300 ? -0.399 16.289 -23.048 1.00 87.00 300 THR A C 1
ATOM 2343 O O . THR A 1 300 ? 0.652 16.922 -22.969 1.00 87.00 300 THR A O 1
ATOM 2346 N N . LYS A 1 301 ? -1.573 16.839 -22.706 1.00 86.50 301 LYS A N 1
ATOM 2347 C CA . LYS A 1 301 ? -1.732 18.257 -22.305 1.00 86.50 301 LYS A CA 1
ATOM 2348 C C . LYS A 1 301 ? -0.888 18.664 -21.093 1.00 86.50 301 LYS A C 1
ATOM 2350 O O . LYS A 1 301 ? -0.545 19.833 -20.957 1.00 86.50 301 LYS A O 1
ATOM 2355 N N . THR A 1 302 ? -0.588 17.716 -20.211 1.00 88.94 302 THR A N 1
ATOM 2356 C CA . THR A 1 302 ? 0.164 17.929 -18.967 1.00 88.94 302 THR A CA 1
ATOM 2357 C C . THR A 1 302 ? 1.656 17.615 -19.099 1.00 88.94 302 THR A C 1
ATOM 2359 O O . THR A 1 302 ? 2.361 17.633 -18.092 1.00 88.94 302 THR A O 1
ATOM 2362 N N . TYR A 1 303 ? 2.166 17.327 -20.303 1.00 89.44 303 TYR A N 1
ATOM 2363 C CA . TYR A 1 303 ? 3.584 17.016 -20.491 1.00 89.44 303 TYR A CA 1
ATOM 2364 C C . TYR A 1 303 ? 4.470 18.179 -20.018 1.00 89.44 303 TYR A C 1
ATOM 2366 O O . TYR A 1 303 ? 4.230 19.336 -20.364 1.00 89.44 303 TYR A O 1
ATOM 2374 N N . GLY A 1 304 ? 5.485 17.868 -19.208 1.00 87.75 304 GLY A N 1
ATOM 2375 C CA . GLY A 1 304 ? 6.356 18.859 -18.569 1.00 87.75 304 GLY A CA 1
ATOM 2376 C C . GLY A 1 304 ? 5.869 19.378 -17.209 1.00 87.75 304 GLY A C 1
ATOM 2377 O O . GLY A 1 304 ? 6.590 20.150 -16.581 1.00 87.75 304 GLY A O 1
ATOM 2378 N N . SER A 1 305 ? 4.704 18.952 -16.701 1.00 90.75 305 SER A N 1
ATOM 2379 C CA . SER A 1 305 ? 4.193 19.384 -15.386 1.00 90.75 305 SER A CA 1
ATOM 2380 C C . SER A 1 305 ? 5.150 19.063 -14.232 1.00 90.75 305 SER A C 1
ATOM 2382 O O . SER A 1 305 ? 5.379 19.918 -13.377 1.00 90.75 305 SER A O 1
ATOM 2384 N N . LEU A 1 306 ? 5.761 17.873 -14.245 1.00 90.75 306 LEU A N 1
ATOM 2385 C CA . LEU A 1 306 ? 6.691 17.421 -13.208 1.00 90.75 306 LEU A CA 1
ATOM 2386 C C . LEU A 1 306 ? 7.918 18.341 -13.091 1.00 90.75 306 LEU A C 1
ATOM 2388 O O . LEU A 1 306 ? 8.315 18.718 -11.990 1.00 90.75 306 LEU A O 1
ATOM 2392 N N . SER A 1 307 ? 8.497 18.756 -14.218 1.00 88.38 307 SER A N 1
ATOM 2393 C CA . SER A 1 307 ? 9.707 19.586 -14.275 1.00 88.38 307 SER A CA 1
ATOM 2394 C C . SER A 1 307 ? 9.449 21.081 -14.450 1.00 88.38 307 SER A C 1
ATOM 2396 O O . SER A 1 307 ? 10.384 21.874 -14.359 1.00 88.38 307 SER A O 1
ATOM 2398 N N . ARG A 1 308 ? 8.193 21.480 -14.696 1.00 84.31 308 ARG A N 1
ATOM 2399 C CA . ARG A 1 308 ? 7.787 22.829 -15.135 1.00 84.31 308 ARG A CA 1
ATOM 2400 C C . ARG A 1 308 ? 8.478 23.295 -16.421 1.00 84.31 308 ARG A C 1
ATOM 2402 O O . ARG A 1 308 ? 8.595 24.498 -16.665 1.00 84.31 308 ARG A O 1
ATOM 2409 N N . VAL A 1 309 ? 8.928 22.362 -17.256 1.00 82.69 309 VAL A N 1
ATOM 2410 C CA . VAL A 1 309 ? 9.504 22.696 -18.559 1.00 82.69 309 VAL A CA 1
ATOM 2411 C C . VAL A 1 309 ? 8.381 23.088 -19.511 1.00 82.69 309 VAL A C 1
ATOM 2413 O O . VAL A 1 309 ? 7.491 22.296 -19.816 1.00 82.69 309 VAL A O 1
ATOM 2416 N N . ASP A 1 310 ? 8.442 24.320 -20.013 1.00 78.00 310 ASP A N 1
ATOM 2417 C CA . ASP A 1 310 ? 7.590 24.748 -21.117 1.00 78.00 310 ASP A CA 1
ATOM 2418 C C . ASP A 1 310 ? 8.082 24.082 -22.402 1.00 78.00 310 ASP A C 1
ATOM 2420 O O . ASP A 1 310 ? 9.108 24.462 -22.977 1.00 78.00 310 ASP A O 1
ATOM 2424 N N . VAL A 1 311 ? 7.317 23.095 -22.862 1.00 73.75 311 VAL A N 1
ATOM 2425 C CA . VAL A 1 311 ? 7.596 22.313 -24.069 1.00 73.75 311 VAL A CA 1
ATOM 2426 C C . VAL A 1 311 ? 7.849 23.214 -25.278 1.00 73.75 311 VAL A C 1
ATOM 2428 O O . VAL A 1 311 ? 8.665 22.879 -26.134 1.00 73.75 311 VAL A O 1
ATOM 2431 N N . LYS A 1 312 ? 7.216 24.396 -25.341 1.00 72.44 312 LYS A N 1
ATOM 2432 C CA . LYS A 1 312 ? 7.387 25.353 -26.444 1.00 72.44 312 LYS A CA 1
ATOM 2433 C C . LYS A 1 312 ? 8.754 26.035 -26.442 1.00 72.44 312 LYS A C 1
ATOM 2435 O O . LYS A 1 312 ? 9.200 26.448 -27.511 1.00 72.44 312 LYS A O 1
ATOM 2440 N N . LYS A 1 313 ? 9.418 26.120 -25.287 1.00 69.62 313 LYS A N 1
ATOM 2441 C CA . LYS A 1 313 ? 10.714 26.791 -25.087 1.00 69.62 313 LYS A CA 1
ATOM 2442 C C . LYS A 1 313 ? 11.912 25.841 -25.120 1.00 69.62 313 LYS A C 1
ATOM 2444 O O . LYS A 1 313 ? 13.046 26.307 -25.022 1.00 69.62 313 LYS A O 1
ATOM 2449 N N . ILE A 1 314 ? 11.686 24.535 -25.282 1.00 68.44 314 ILE A N 1
ATOM 2450 C CA . ILE A 1 314 ? 12.767 23.554 -25.436 1.00 68.44 314 ILE A CA 1
ATOM 2451 C C . ILE A 1 314 ? 13.557 23.891 -26.707 1.00 68.44 314 ILE A C 1
ATOM 2453 O O . ILE A 1 314 ? 12.999 23.867 -27.813 1.00 68.44 314 ILE A O 1
ATOM 2457 N N . ARG A 1 315 ? 14.847 24.220 -26.534 1.00 59.34 315 ARG A N 1
ATOM 2458 C CA . ARG A 1 315 ? 15.794 24.445 -27.633 1.00 59.34 315 ARG A CA 1
ATOM 2459 C C . ARG A 1 315 ? 16.097 23.113 -28.316 1.00 59.34 315 ARG A C 1
ATOM 2461 O O . ARG A 1 315 ? 16.447 22.135 -27.665 1.00 59.34 315 ARG A O 1
ATOM 2468 N N . LEU A 1 316 ? 15.966 23.098 -29.635 1.00 55.09 316 LEU A N 1
ATOM 2469 C CA . LEU A 1 316 ? 16.329 21.970 -30.485 1.00 55.09 316 LEU A CA 1
ATOM 2470 C C . LEU A 1 316 ? 17.859 21.908 -30.545 1.00 55.09 316 LEU A C 1
ATOM 2472 O O . LEU A 1 316 ? 18.466 22.754 -31.191 1.00 55.09 316 LEU A O 1
ATOM 2476 N N . GLY A 1 317 ? 18.484 20.991 -29.800 1.00 46.38 317 GLY A N 1
ATOM 2477 C CA . GLY A 1 317 ? 19.944 20.829 -29.837 1.00 46.38 317 GLY A CA 1
ATOM 2478 C C . GLY A 1 317 ? 20.603 20.148 -28.636 1.00 46.38 317 GLY A C 1
ATOM 2479 O O . GLY A 1 317 ? 21.792 19.872 -28.699 1.00 46.38 317 GLY A O 1
ATOM 2480 N N . THR A 1 318 ? 19.885 19.882 -27.539 1.00 43.34 318 THR A N 1
ATOM 2481 C CA . THR A 1 318 ? 20.502 19.325 -26.310 1.00 43.34 318 THR A CA 1
ATOM 2482 C C . THR A 1 318 ? 20.375 17.802 -26.178 1.00 43.34 318 THR A C 1
ATOM 2484 O O . THR A 1 318 ? 20.915 17.222 -25.245 1.00 43.34 318 THR A O 1
ATOM 2487 N N . THR A 1 319 ? 19.686 17.134 -27.106 1.00 42.56 319 THR A N 1
ATOM 2488 C CA . THR A 1 319 ? 19.586 15.667 -27.165 1.00 42.56 319 THR A CA 1
ATOM 2489 C C . THR A 1 319 ? 20.388 15.170 -28.366 1.00 42.56 319 THR A C 1
ATOM 2491 O O . THR A 1 319 ? 20.220 15.692 -29.465 1.00 42.56 319 THR A O 1
ATOM 2494 N N . VAL A 1 320 ? 21.240 14.165 -28.155 1.00 43.44 320 VAL A N 1
ATOM 2495 C CA . VAL A 1 320 ? 22.290 13.640 -29.063 1.00 43.44 320 VAL A CA 1
ATOM 2496 C C . VAL A 1 320 ? 21.753 13.022 -30.382 1.00 43.44 320 VAL A C 1
ATOM 2498 O O . VAL A 1 320 ? 22.498 12.444 -31.155 1.00 43.44 320 VAL A O 1
ATOM 2501 N N . ASP A 1 321 ? 20.470 13.192 -30.705 1.00 47.03 321 ASP A N 1
ATOM 2502 C CA . ASP A 1 321 ? 19.745 12.353 -31.671 1.00 47.03 321 ASP A CA 1
ATOM 2503 C C . ASP A 1 321 ? 19.037 13.119 -32.806 1.00 47.03 321 ASP A C 1
ATOM 2505 O O . ASP A 1 321 ? 18.147 12.567 -33.455 1.00 47.03 321 ASP A O 1
ATOM 2509 N N . LEU A 1 322 ? 19.388 14.383 -33.074 1.00 45.66 322 LEU A N 1
ATOM 2510 C CA . LEU A 1 322 ? 18.743 15.149 -34.157 1.00 45.66 322 LEU A CA 1
ATOM 2511 C C . LEU A 1 322 ? 19.112 14.644 -35.562 1.00 45.66 322 LEU A C 1
ATOM 2513 O O . LEU A 1 322 ? 18.250 14.640 -36.435 1.00 45.66 322 LEU A O 1
ATOM 2517 N N . ASP A 1 323 ? 20.334 14.145 -35.757 1.00 44.38 323 ASP A N 1
ATOM 2518 C CA . ASP A 1 323 ? 20.804 13.708 -37.081 1.00 44.38 323 ASP A CA 1
ATOM 2519 C C . ASP A 1 323 ? 20.536 12.219 -37.369 1.00 44.38 323 ASP A C 1
ATOM 2521 O O . ASP A 1 323 ? 20.682 11.770 -38.503 1.00 44.38 323 ASP A O 1
ATOM 2525 N N . THR A 1 324 ? 20.126 11.435 -36.360 1.00 46.66 324 THR A N 1
ATOM 2526 C CA . THR A 1 324 ? 19.965 9.970 -36.496 1.00 46.66 324 THR A CA 1
ATOM 2527 C C . THR A 1 324 ? 18.498 9.526 -36.618 1.00 46.66 324 THR A C 1
ATOM 2529 O O . THR A 1 324 ? 18.232 8.403 -37.048 1.00 46.66 324 THR A O 1
ATOM 2532 N N . TYR A 1 325 ? 17.525 10.391 -36.294 1.00 52.22 325 TYR A N 1
ATOM 2533 C CA . TYR A 1 325 ? 16.104 10.023 -36.249 1.00 52.22 325 TYR A CA 1
ATOM 2534 C C . TYR A 1 325 ? 15.200 11.103 -36.849 1.00 52.22 325 TYR A C 1
ATOM 2536 O O . TYR A 1 325 ? 15.032 12.183 -36.288 1.00 52.22 325 TYR A O 1
ATOM 2544 N N . GLU A 1 326 ? 14.532 10.783 -37.958 1.00 59.66 326 GLU A N 1
ATOM 2545 C CA . GLU A 1 326 ? 13.542 11.665 -38.579 1.00 59.66 326 GLU A CA 1
ATOM 2546 C C . GLU A 1 326 ? 12.226 11.694 -37.776 1.00 59.66 326 GLU A C 1
ATOM 2548 O O . GLU A 1 326 ? 11.215 11.136 -38.196 1.00 59.66 326 GLU A O 1
ATOM 2553 N N . LYS A 1 327 ? 12.187 12.336 -36.612 1.00 69.50 327 LYS A N 1
ATOM 2554 C CA . LYS A 1 327 ? 10.951 12.470 -35.816 1.00 69.50 327 LYS A CA 1
ATOM 2555 C C . LYS A 1 327 ? 9.915 13.352 -36.534 1.00 69.50 327 LYS A C 1
ATOM 2557 O O . LYS A 1 327 ? 10.289 14.243 -37.293 1.00 69.50 327 LYS A O 1
ATOM 2562 N N . ILE A 1 328 ? 8.613 13.129 -36.306 1.00 70.25 328 ILE A N 1
ATOM 2563 C CA . ILE A 1 328 ? 7.557 14.044 -36.802 1.00 70.25 328 ILE A CA 1
ATOM 2564 C C . ILE A 1 328 ? 7.635 15.370 -36.040 1.00 70.25 328 ILE A C 1
ATOM 2566 O O . ILE A 1 328 ? 7.573 16.441 -36.639 1.00 70.25 328 ILE A O 1
ATOM 2570 N N . ASN A 1 329 ? 7.830 15.295 -34.723 1.00 75.31 329 ASN A N 1
ATOM 2571 C CA . ASN A 1 329 ? 8.174 16.431 -33.886 1.00 75.31 329 ASN A CA 1
ATOM 2572 C C . ASN A 1 329 ? 9.535 16.157 -33.226 1.00 75.31 329 ASN A C 1
ATOM 2574 O O . ASN A 1 329 ? 9.690 15.159 -32.525 1.00 75.31 329 ASN A O 1
ATOM 2578 N N . PRO A 1 330 ? 10.534 17.034 -33.399 1.00 72.50 330 PRO A N 1
ATOM 2579 C CA . PRO A 1 330 ? 11.879 16.809 -32.866 1.00 72.50 330 PRO A CA 1
ATOM 2580 C C . PRO A 1 330 ? 11.953 16.741 -31.329 1.00 72.50 330 PRO A C 1
ATOM 2582 O O . PRO A 1 330 ? 12.963 16.297 -30.786 1.00 72.50 330 PRO A O 1
ATOM 2585 N N . ARG A 1 331 ? 10.893 17.159 -30.625 1.00 78.62 331 ARG A N 1
ATOM 2586 C CA . ARG A 1 331 ? 10.767 17.061 -29.162 1.00 78.62 331 ARG A CA 1
ATOM 2587 C C . ARG A 1 331 ? 10.212 15.719 -28.681 1.00 78.62 331 ARG A C 1
ATOM 2589 O O . ARG A 1 331 ? 10.264 15.457 -27.483 1.00 78.62 331 ARG A O 1
ATOM 2596 N N . ASP A 1 332 ? 9.673 14.900 -29.581 1.00 88.00 332 ASP A N 1
ATOM 2597 C CA . ASP A 1 332 ? 9.215 13.555 -29.245 1.00 88.00 332 ASP A CA 1
ATOM 2598 C C . ASP A 1 332 ? 10.401 12.678 -28.833 1.00 88.00 332 ASP A C 1
ATOM 2600 O O . ASP A 1 332 ? 11.540 12.878 -29.276 1.00 88.00 332 ASP A O 1
ATOM 2604 N N . PHE A 1 333 ? 10.145 11.678 -27.997 1.00 89.69 333 PHE A N 1
ATOM 2605 C CA . PHE A 1 333 ? 11.168 10.731 -27.563 1.00 89.69 333 PHE A CA 1
ATOM 2606 C C . PHE A 1 333 ? 10.833 9.317 -28.021 1.00 89.69 333 PHE A C 1
ATOM 2608 O O . PHE A 1 333 ? 9.676 8.947 -28.224 1.00 89.69 333 PHE A O 1
ATOM 2615 N N . THR A 1 334 ? 11.880 8.534 -28.233 1.00 92.31 334 THR A N 1
ATOM 2616 C CA . THR A 1 334 ? 11.773 7.171 -28.739 1.00 92.31 334 THR A CA 1
ATOM 2617 C C . THR A 1 334 ? 11.285 6.250 -27.621 1.00 92.31 334 THR A C 1
ATOM 2619 O O . THR A 1 334 ? 11.825 6.286 -26.518 1.00 92.31 334 THR A O 1
ATOM 2622 N N . LEU A 1 335 ? 10.280 5.421 -27.899 1.00 95.12 335 LEU A N 1
ATOM 2623 C CA . LEU A 1 335 ? 9.817 4.324 -27.039 1.00 95.12 335 LEU A CA 1
ATOM 2624 C C . LEU A 1 335 ? 10.556 3.032 -27.397 1.00 95.12 335 LEU A C 1
ATOM 2626 O O . LEU A 1 335 ? 11.151 2.390 -26.538 1.00 95.12 335 LEU A O 1
ATOM 2630 N N . LEU A 1 336 ? 10.570 2.689 -28.686 1.00 95.44 336 LEU A N 1
ATOM 2631 C CA . LEU A 1 336 ? 11.301 1.546 -29.228 1.00 95.44 336 LEU A CA 1
ATOM 2632 C C . LEU A 1 336 ? 12.239 2.048 -30.324 1.00 95.44 336 LEU A C 1
ATOM 2634 O O . LEU A 1 336 ? 11.792 2.585 -31.338 1.00 95.44 336 LEU A O 1
ATOM 2638 N N . LYS A 1 337 ? 13.544 1.903 -30.109 1.00 93.31 337 LYS A N 1
ATOM 2639 C CA . LYS A 1 337 ? 14.591 2.327 -31.041 1.00 93.31 337 LYS A CA 1
ATOM 2640 C C . LYS A 1 337 ? 14.929 1.182 -31.982 1.00 93.31 337 LYS A C 1
ATOM 2642 O O . LYS A 1 337 ? 15.156 0.067 -31.527 1.00 93.31 337 LYS A O 1
ATOM 2647 N N . ARG A 1 338 ? 15.046 1.450 -33.281 1.00 93.31 338 ARG A N 1
ATOM 2648 C CA . ARG A 1 338 ? 15.587 0.477 -34.238 1.00 93.31 338 ARG A CA 1
ATOM 2649 C C . ARG A 1 338 ? 16.982 0.003 -33.811 1.00 93.31 338 ARG A C 1
ATOM 2651 O O . ARG A 1 338 ? 17.878 0.821 -33.607 1.00 93.31 338 ARG A O 1
ATOM 2658 N N . ALA A 1 339 ? 17.178 -1.313 -33.762 1.00 91.94 339 ALA A N 1
ATOM 2659 C CA . ALA A 1 339 ? 18.484 -1.900 -33.485 1.00 91.94 339 ALA A CA 1
ATOM 2660 C C . ALA A 1 339 ? 19.503 -1.556 -34.590 1.00 91.94 339 ALA A C 1
ATOM 2662 O O . ALA A 1 339 ? 19.215 -1.621 -35.792 1.00 91.94 339 ALA A O 1
ATOM 2663 N N . THR A 1 340 ? 20.714 -1.206 -34.172 1.00 90.00 340 THR A N 1
ATOM 2664 C CA . THR A 1 340 ? 21.874 -0.956 -35.030 1.00 90.00 340 THR A CA 1
ATOM 2665 C C . THR A 1 340 ? 22.426 -2.260 -35.612 1.00 90.00 340 THR A C 1
ATOM 2667 O O . THR A 1 340 ? 22.176 -3.356 -35.112 1.00 90.00 340 THR A O 1
ATOM 2670 N N . LEU A 1 341 ? 23.240 -2.166 -36.668 1.00 87.12 341 LEU A N 1
ATOM 2671 C CA . LEU A 1 341 ? 23.882 -3.348 -37.260 1.00 87.12 341 LEU A CA 1
ATOM 2672 C C . LEU A 1 341 ? 24.787 -4.095 -36.266 1.00 87.12 341 LEU A C 1
ATOM 2674 O O . LEU A 1 341 ? 24.886 -5.318 -36.345 1.00 87.12 341 LEU A O 1
ATOM 2678 N N . ALA A 1 342 ? 25.443 -3.378 -35.350 1.00 85.38 342 ALA A N 1
ATOM 2679 C CA . ALA A 1 342 ? 26.290 -3.982 -34.325 1.00 85.38 342 ALA A CA 1
ATOM 2680 C C . ALA A 1 342 ? 25.458 -4.802 -33.324 1.00 85.38 342 ALA A C 1
ATOM 2682 O O . ALA A 1 342 ? 25.785 -5.957 -33.061 1.00 85.38 342 ALA A O 1
ATOM 2683 N N . GLU A 1 343 ? 24.347 -4.240 -32.842 1.00 90.31 343 GLU A N 1
ATOM 2684 C CA . GLU A 1 343 ? 23.395 -4.912 -31.946 1.00 90.31 343 GLU A CA 1
ATOM 2685 C C . GLU A 1 343 ? 22.776 -6.153 -32.606 1.00 90.31 343 GLU A C 1
ATOM 2687 O O . GLU A 1 343 ? 22.774 -7.238 -32.021 1.00 90.31 343 GLU A O 1
ATOM 2692 N N . LEU A 1 344 ? 22.356 -6.033 -33.872 1.00 90.19 344 LEU A N 1
ATOM 2693 C CA . LEU A 1 344 ? 21.794 -7.139 -34.654 1.00 90.19 344 LEU A CA 1
ATOM 2694 C C . LEU A 1 344 ? 22.776 -8.300 -34.834 1.00 90.19 344 LEU A C 1
ATOM 2696 O O . LEU A 1 344 ? 22.392 -9.454 -34.658 1.00 90.19 344 LEU A O 1
ATOM 2700 N N . LYS A 1 345 ? 24.045 -8.013 -35.157 1.00 87.75 345 LYS A N 1
ATOM 2701 C CA . LYS A 1 345 ? 25.087 -9.045 -35.315 1.00 87.75 345 LYS A CA 1
ATOM 2702 C C . LYS A 1 345 ? 25.327 -9.840 -34.032 1.00 87.75 345 LYS A C 1
ATOM 2704 O O . LYS A 1 345 ? 25.738 -10.992 -34.110 1.00 87.75 345 LYS A O 1
ATOM 2709 N N . ARG A 1 346 ? 25.072 -9.235 -32.869 1.00 84.94 346 ARG A N 1
ATOM 2710 C CA . ARG A 1 346 ? 25.200 -9.876 -31.553 1.00 84.94 346 ARG A CA 1
ATOM 2711 C C . ARG A 1 346 ? 23.895 -10.499 -31.051 1.00 84.94 346 ARG A C 1
ATOM 2713 O O . ARG A 1 346 ? 23.882 -11.047 -29.957 1.00 84.94 346 ARG A O 1
ATOM 2720 N N . GLY A 1 347 ? 22.808 -10.406 -31.820 1.00 87.75 347 GLY A N 1
ATOM 2721 C CA . GLY A 1 347 ? 21.489 -10.898 -31.418 1.00 87.75 347 GLY A CA 1
ATOM 2722 C C . GLY A 1 347 ? 20.815 -10.070 -30.320 1.00 87.75 347 GLY A C 1
ATOM 2723 O O . GLY A 1 347 ? 19.833 -10.524 -29.743 1.00 87.75 347 GLY A O 1
ATOM 2724 N N . ILE A 1 348 ? 21.306 -8.860 -30.033 1.00 88.62 348 ILE A N 1
ATOM 2725 C CA . ILE A 1 348 ? 20.767 -7.977 -28.991 1.00 88.62 348 ILE A CA 1
ATOM 2726 C C . ILE A 1 348 ? 19.651 -7.135 -29.616 1.00 88.62 348 ILE A C 1
ATOM 2728 O O . ILE A 1 348 ? 19.865 -6.004 -30.043 1.00 88.62 348 ILE A O 1
ATOM 2732 N N . CYS A 1 349 ? 18.462 -7.720 -29.757 1.00 92.69 349 CYS A N 1
ATOM 2733 C CA . CYS A 1 349 ? 17.276 -7.019 -30.246 1.00 92.69 349 CYS A CA 1
ATOM 2734 C C . CYS A 1 349 ? 15.992 -7.771 -29.890 1.00 92.69 349 CYS A C 1
ATOM 2736 O O . CYS A 1 349 ? 15.999 -8.982 -29.676 1.00 92.69 349 CYS A O 1
ATOM 2738 N N . VAL A 1 350 ? 14.879 -7.046 -29.905 1.00 92.75 350 VAL A N 1
ATOM 2739 C CA . VAL A 1 350 ? 13.525 -7.578 -29.777 1.00 92.75 350 VAL A CA 1
ATOM 2740 C C . VAL A 1 350 ? 12.874 -7.575 -31.154 1.00 92.75 350 VAL A C 1
ATOM 2742 O O . VAL A 1 350 ? 12.850 -6.548 -31.835 1.00 92.75 350 VAL A O 1
ATOM 2745 N N . LYS A 1 351 ? 12.337 -8.721 -31.577 1.00 94.25 351 LYS A N 1
ATOM 2746 C CA . LYS A 1 351 ? 11.568 -8.831 -32.822 1.00 94.25 351 LYS A CA 1
ATOM 2747 C C . LYS A 1 351 ? 10.136 -8.369 -32.571 1.00 94.25 351 LYS A C 1
ATOM 2749 O O . LYS A 1 351 ? 9.462 -8.918 -31.708 1.00 94.25 351 LYS A O 1
ATOM 2754 N N . THR A 1 352 ? 9.677 -7.385 -33.334 1.00 94.00 352 THR A N 1
ATOM 2755 C CA . THR A 1 352 ? 8.318 -6.829 -33.240 1.00 94.00 352 THR A CA 1
ATOM 2756 C C . THR A 1 352 ? 7.719 -6.630 -34.630 1.00 94.00 352 THR A C 1
ATOM 2758 O O . THR A 1 352 ? 8.440 -6.690 -35.631 1.00 94.00 352 THR A O 1
ATOM 2761 N N . ASP A 1 353 ? 6.426 -6.309 -34.694 1.00 88.69 353 ASP A N 1
ATOM 2762 C CA . ASP A 1 353 ? 5.737 -5.944 -35.942 1.00 88.69 353 ASP A CA 1
ATOM 2763 C C . ASP A 1 353 ? 6.357 -4.703 -36.617 1.00 88.69 353 ASP A C 1
ATOM 2765 O O . ASP A 1 353 ? 6.264 -4.529 -37.831 1.00 88.69 353 ASP A O 1
ATOM 2769 N N . TRP A 1 354 ? 7.057 -3.865 -35.844 1.00 90.00 354 TRP A N 1
ATOM 2770 C CA . TRP A 1 354 ? 7.747 -2.659 -36.320 1.00 90.00 354 TRP A CA 1
ATOM 2771 C C . TRP A 1 354 ? 9.213 -2.915 -36.704 1.00 90.00 354 TRP A C 1
ATOM 2773 O O . TRP A 1 354 ? 9.920 -1.999 -37.124 1.00 90.00 354 TRP A O 1
ATOM 2783 N N . GLY A 1 355 ? 9.684 -4.161 -36.595 1.00 91.50 355 GLY A N 1
ATOM 2784 C CA . GLY A 1 355 ? 11.049 -4.584 -36.898 1.00 91.50 355 GLY A CA 1
ATOM 2785 C C . GLY A 1 355 ? 11.852 -4.995 -35.664 1.00 91.50 355 GLY A C 1
ATOM 2786 O O . GLY A 1 355 ? 11.309 -5.255 -34.590 1.00 91.50 355 GLY A O 1
ATOM 2787 N N . ASN A 1 356 ? 13.172 -5.082 -35.838 1.00 95.06 356 ASN A N 1
ATOM 2788 C CA . ASN A 1 356 ? 14.099 -5.384 -34.750 1.00 95.06 356 ASN A CA 1
ATOM 2789 C C . ASN A 1 356 ? 14.402 -4.099 -33.977 1.00 95.06 356 ASN A C 1
ATOM 2791 O O . ASN A 1 356 ? 15.037 -3.184 -34.515 1.00 95.06 356 ASN A O 1
ATOM 2795 N N . VAL A 1 357 ? 13.950 -4.043 -32.732 1.00 94.69 357 VAL A N 1
ATOM 2796 C CA . VAL A 1 357 ? 13.980 -2.839 -31.900 1.00 94.69 357 VAL A CA 1
ATOM 2797 C C . VAL A 1 357 ? 14.567 -3.122 -30.521 1.00 94.69 357 VAL A C 1
ATOM 2799 O O . VAL A 1 357 ? 14.713 -4.271 -30.111 1.00 94.69 357 VAL A O 1
ATOM 2802 N N . LEU A 1 358 ? 14.910 -2.060 -29.806 1.00 94.56 358 LEU A N 1
ATOM 2803 C CA . LEU A 1 358 ? 15.327 -2.066 -28.415 1.00 94.56 358 LEU A CA 1
ATOM 2804 C C . LEU A 1 358 ? 14.437 -1.103 -27.625 1.00 94.56 358 LEU A C 1
ATOM 2806 O O . LEU A 1 358 ? 14.181 0.011 -28.098 1.00 94.56 358 LEU A O 1
ATOM 2810 N N . PRO A 1 359 ? 13.952 -1.507 -26.443 1.00 95.31 359 PRO A N 1
ATOM 2811 C CA . PRO A 1 359 ? 13.193 -0.613 -25.587 1.00 95.31 359 PRO A CA 1
ATOM 2812 C C . PRO A 1 359 ? 14.085 0.501 -25.046 1.00 95.31 359 PRO A C 1
ATOM 2814 O O . PRO A 1 359 ? 15.235 0.272 -24.674 1.00 95.31 359 PRO A O 1
ATOM 2817 N N . THR A 1 360 ? 13.552 1.718 -24.990 1.00 93.06 360 THR A N 1
ATOM 2818 C CA . THR A 1 360 ? 14.234 2.826 -24.321 1.00 93.06 360 THR A CA 1
ATOM 2819 C C . THR A 1 360 ? 13.935 2.837 -22.828 1.00 93.06 360 THR A C 1
ATOM 2821 O O . THR A 1 360 ? 12.955 2.256 -22.350 1.00 93.06 360 THR A O 1
ATOM 2824 N N . TRP A 1 361 ? 14.786 3.539 -22.081 1.00 90.75 361 TRP A N 1
ATOM 2825 C CA . TRP A 1 361 ? 14.718 3.607 -20.625 1.00 90.75 361 TRP A CA 1
ATOM 2826 C C . TRP A 1 361 ? 13.344 4.049 -20.093 1.00 90.75 361 TRP A C 1
ATOM 2828 O O . TRP A 1 361 ? 12.830 3.432 -19.165 1.00 90.75 361 TRP A O 1
ATOM 2838 N N . HIS A 1 362 ? 12.708 5.058 -20.702 1.00 92.50 362 HIS A N 1
ATOM 2839 C CA . HIS A 1 362 ? 11.457 5.633 -20.189 1.00 92.50 362 HIS A CA 1
ATOM 2840 C C . HIS A 1 362 ? 10.276 4.652 -20.238 1.00 92.50 362 HIS A C 1
ATOM 2842 O O . HIS A 1 362 ? 9.561 4.499 -19.245 1.00 92.50 362 HIS A O 1
ATOM 2848 N N . ILE A 1 363 ? 10.063 3.970 -21.374 1.00 95.38 363 ILE A N 1
ATOM 2849 C CA . ILE A 1 363 ? 8.952 3.013 -21.504 1.00 95.38 363 ILE A CA 1
ATOM 2850 C C . ILE A 1 363 ? 9.198 1.763 -20.663 1.00 95.38 363 ILE A C 1
ATOM 2852 O O . ILE A 1 363 ? 8.259 1.238 -20.063 1.00 95.38 363 ILE A O 1
ATOM 2856 N N . ALA A 1 364 ? 10.458 1.330 -20.562 1.00 95.69 364 ALA A N 1
ATOM 2857 C CA . ALA A 1 364 ? 10.845 0.220 -19.707 1.00 95.69 364 ALA A CA 1
ATOM 2858 C C . ALA A 1 364 ? 10.575 0.546 -18.232 1.00 95.69 364 ALA A C 1
ATOM 2860 O O . ALA A 1 364 ? 9.841 -0.188 -17.577 1.00 95.69 364 ALA A O 1
ATOM 2861 N N . ALA A 1 365 ? 11.056 1.693 -17.742 1.00 94.12 365 ALA A N 1
ATOM 2862 C CA . ALA A 1 365 ? 10.858 2.121 -16.359 1.00 94.12 365 ALA A CA 1
ATOM 2863 C C . ALA A 1 365 ? 9.369 2.243 -15.995 1.00 94.12 365 ALA A C 1
ATOM 2865 O O . ALA A 1 365 ? 8.947 1.724 -14.964 1.00 94.12 365 ALA A O 1
ATOM 2866 N N . ALA A 1 366 ? 8.558 2.880 -16.849 1.00 94.69 366 ALA A N 1
ATOM 2867 C CA . ALA A 1 366 ? 7.122 3.035 -16.608 1.00 94.69 366 ALA A CA 1
ATOM 2868 C C . ALA A 1 366 ? 6.376 1.687 -16.598 1.00 94.69 366 ALA A C 1
ATOM 2870 O O . ALA A 1 366 ? 5.507 1.454 -15.754 1.00 94.69 366 ALA A O 1
ATOM 2871 N N . THR A 1 367 ? 6.727 0.780 -17.513 1.00 96.19 367 THR A N 1
ATOM 2872 C CA . THR A 1 367 ? 6.094 -0.544 -17.601 1.00 96.19 367 THR A CA 1
ATOM 2873 C C . THR A 1 367 ? 6.474 -1.417 -16.408 1.00 96.19 367 THR A C 1
ATOM 2875 O O . THR A 1 367 ? 5.600 -1.981 -15.755 1.00 96.19 367 THR A O 1
ATOM 2878 N N . VAL A 1 368 ? 7.762 -1.473 -16.063 1.00 94.75 368 VAL A N 1
ATOM 2879 C CA . VAL A 1 368 ? 8.246 -2.245 -14.912 1.00 94.75 368 VAL A CA 1
ATOM 2880 C C . VAL A 1 368 ? 7.632 -1.723 -13.617 1.00 94.75 368 VAL A C 1
ATOM 2882 O O . VAL A 1 368 ? 7.116 -2.506 -12.827 1.00 94.75 368 VAL A O 1
ATOM 2885 N N . ALA A 1 369 ? 7.598 -0.402 -13.421 1.00 93.19 369 ALA A N 1
ATOM 2886 C CA . ALA A 1 369 ? 6.977 0.205 -12.247 1.00 93.19 369 ALA A CA 1
ATOM 2887 C C . ALA A 1 369 ? 5.517 -0.231 -12.064 1.00 93.19 369 ALA A C 1
ATOM 2889 O O . ALA A 1 369 ? 5.114 -0.635 -10.972 1.00 93.19 369 ALA A O 1
ATOM 2890 N N . THR A 1 370 ? 4.737 -0.179 -13.146 1.00 93.19 370 THR A N 1
ATOM 2891 C CA . THR A 1 370 ? 3.311 -0.517 -13.106 1.00 93.19 370 THR A CA 1
ATOM 2892 C C . THR A 1 370 ? 3.054 -2.009 -12.922 1.00 93.19 370 THR A C 1
ATOM 2894 O O . THR A 1 370 ? 2.092 -2.368 -12.246 1.00 93.19 370 THR A O 1
ATOM 2897 N N . GLN A 1 371 ? 3.913 -2.879 -13.453 1.00 93.75 371 GLN A N 1
ATOM 2898 C CA . GLN A 1 371 ? 3.803 -4.324 -13.258 1.00 93.75 371 GLN A CA 1
ATOM 2899 C C . GLN A 1 371 ? 4.214 -4.756 -11.841 1.00 93.75 371 GLN A C 1
ATOM 2901 O O . GLN A 1 371 ? 3.571 -5.622 -11.251 1.00 93.75 371 GLN A O 1
ATOM 2906 N N . GLU A 1 372 ? 5.254 -4.137 -11.282 1.00 91.88 372 GLU A N 1
ATOM 2907 C CA . GLU A 1 372 ? 5.844 -4.540 -10.002 1.00 91.88 372 GLU A CA 1
ATOM 2908 C C . GLU A 1 372 ? 5.128 -3.970 -8.777 1.00 91.88 372 GLU A C 1
ATOM 2910 O O . GLU A 1 372 ? 5.053 -4.632 -7.737 1.00 91.88 372 GLU A O 1
ATOM 2915 N N . LEU A 1 373 ? 4.628 -2.735 -8.882 1.00 91.50 373 LEU A N 1
ATOM 2916 C CA . LEU A 1 373 ? 4.026 -1.996 -7.768 1.00 91.50 373 LEU A CA 1
ATOM 2917 C C . LEU A 1 373 ? 2.563 -1.605 -8.022 1.00 91.50 373 LEU A C 1
ATOM 2919 O O . LEU A 1 373 ? 1.860 -1.238 -7.081 1.00 91.50 373 LEU A O 1
ATOM 2923 N N . GLY A 1 374 ? 2.076 -1.738 -9.257 1.00 90.00 374 GLY A N 1
ATOM 2924 C CA . GLY A 1 374 ? 0.749 -1.283 -9.662 1.00 90.00 374 GLY A CA 1
ATOM 2925 C C . GLY A 1 374 ? 0.739 0.155 -10.186 1.00 90.00 374 GLY A C 1
ATOM 2926 O O . GLY A 1 374 ? 1.765 0.824 -10.295 1.00 90.00 374 GLY A O 1
ATOM 2927 N N . SER A 1 375 ? -0.451 0.627 -10.555 1.00 89.19 375 SER A N 1
ATOM 2928 C CA . SER A 1 375 ? -0.685 2.005 -10.987 1.00 89.19 375 SER A CA 1
ATOM 2929 C C . SER A 1 375 ? -1.876 2.583 -10.217 1.00 89.19 375 SER A C 1
ATOM 2931 O O . SER A 1 375 ? -2.957 1.990 -10.286 1.00 89.19 375 SER A O 1
ATOM 2933 N N . PRO A 1 376 ? -1.726 3.715 -9.502 1.00 90.12 376 PRO A N 1
ATOM 2934 C CA . PRO A 1 376 ? -0.496 4.504 -9.341 1.00 90.12 376 PRO A CA 1
ATOM 2935 C C . PRO A 1 376 ? 0.580 3.809 -8.471 1.00 90.12 376 PRO A C 1
ATOM 2937 O O . PRO A 1 376 ? 0.331 2.747 -7.909 1.00 90.12 376 PRO A O 1
ATOM 2940 N N . VAL A 1 377 ? 1.776 4.407 -8.388 1.00 91.81 377 VAL A N 1
ATOM 2941 C CA . VAL A 1 377 ? 2.870 4.020 -7.468 1.00 91.81 377 VAL A CA 1
ATOM 2942 C C . VAL A 1 377 ? 2.949 5.055 -6.342 1.00 91.81 377 VAL A C 1
ATOM 2944 O O . VAL A 1 377 ? 2.759 6.238 -6.621 1.00 91.81 377 VAL A O 1
ATOM 2947 N N . ASP A 1 378 ? 3.232 4.641 -5.099 1.00 94.56 378 ASP A N 1
ATOM 2948 C CA . ASP A 1 378 ? 3.254 5.562 -3.949 1.00 94.56 378 ASP A CA 1
ATOM 2949 C C . ASP A 1 378 ? 4.397 6.580 -4.038 1.00 94.56 378 ASP A C 1
ATOM 2951 O O . ASP A 1 378 ? 4.174 7.785 -3.932 1.00 94.56 378 ASP A O 1
ATOM 2955 N N . ILE A 1 379 ? 5.638 6.099 -4.194 1.00 96.12 379 ILE A N 1
ATOM 2956 C CA . ILE A 1 379 ? 6.835 6.947 -4.193 1.00 96.12 379 ILE A CA 1
ATOM 2957 C C . ILE A 1 379 ? 7.809 6.497 -5.284 1.00 96.12 379 ILE A C 1
ATOM 2959 O O . ILE A 1 379 ? 8.177 5.326 -5.364 1.00 96.12 379 ILE A O 1
ATOM 2963 N N . GLN A 1 380 ? 8.299 7.456 -6.074 1.00 95.62 380 GLN A N 1
ATOM 2964 C CA . GLN A 1 380 ? 9.450 7.276 -6.957 1.00 95.62 380 GLN A CA 1
ATOM 2965 C C . GLN A 1 380 ? 10.658 8.047 -6.412 1.00 95.62 380 GLN A C 1
ATOM 2967 O O . GLN A 1 380 ? 10.605 9.264 -6.236 1.00 95.62 380 GLN A O 1
ATOM 2972 N N . VAL A 1 381 ? 11.769 7.347 -6.182 1.00 95.75 381 VAL A N 1
ATOM 2973 C CA . VAL A 1 381 ? 13.052 7.931 -5.772 1.00 95.75 381 VAL A CA 1
ATOM 2974 C C . VAL A 1 381 ? 13.993 7.971 -6.973 1.00 95.75 381 VAL A C 1
ATOM 2976 O O . VAL A 1 381 ? 14.383 6.938 -7.517 1.00 95.75 381 VAL A O 1
ATOM 2979 N N . SER A 1 382 ? 14.386 9.179 -7.374 1.00 93.69 382 SER A N 1
ATOM 2980 C CA . SER A 1 382 ? 15.306 9.413 -8.489 1.00 93.69 382 SER A CA 1
ATOM 2981 C C . SER A 1 382 ? 16.220 10.614 -8.224 1.00 93.69 382 SER A C 1
ATOM 2983 O O . SER A 1 382 ? 16.041 11.338 -7.243 1.00 93.69 382 SER A O 1
ATOM 2985 N N . SER A 1 383 ? 17.211 10.827 -9.091 1.00 90.38 383 SER A N 1
ATOM 2986 C CA . SER A 1 383 ? 18.035 12.044 -9.064 1.00 90.38 383 SER A CA 1
ATOM 2987 C C . SER A 1 383 ? 17.270 13.221 -9.679 1.00 90.38 383 SER A C 1
ATOM 2989 O O . SER A 1 383 ? 16.411 13.025 -10.535 1.00 90.38 383 SER A O 1
ATOM 2991 N N . VAL A 1 384 ? 17.611 14.450 -9.280 1.00 88.50 384 VAL A N 1
ATOM 2992 C CA . VAL A 1 384 ? 16.980 15.681 -9.801 1.00 88.50 384 VAL A CA 1
ATOM 2993 C C . VAL A 1 384 ? 17.149 15.806 -11.321 1.00 88.50 384 VAL A C 1
ATOM 2995 O O . VAL A 1 384 ? 16.251 16.298 -11.998 1.00 88.50 384 VAL A O 1
ATOM 2998 N N . ASP A 1 385 ? 18.247 15.275 -11.858 1.00 86.19 385 ASP A N 1
ATOM 2999 C CA . ASP A 1 385 ? 18.539 15.257 -13.296 1.00 86.19 385 ASP A CA 1
ATOM 3000 C C . ASP A 1 385 ? 17.555 14.387 -14.101 1.00 86.19 385 ASP A C 1
ATOM 3002 O O . ASP A 1 385 ? 17.415 14.577 -15.302 1.00 86.19 385 ASP A O 1
ATOM 3006 N N . PHE A 1 386 ? 16.817 13.481 -13.444 1.00 88.12 386 PHE A N 1
ATOM 3007 C CA . PHE A 1 386 ? 15.750 12.679 -14.059 1.00 88.12 386 PHE A CA 1
ATOM 3008 C C . PHE A 1 386 ? 14.363 13.331 -13.949 1.00 88.12 386 PHE A C 1
ATOM 3010 O O . PHE A 1 386 ? 13.364 12.694 -14.275 1.00 88.12 386 PHE A O 1
ATOM 3017 N N . LEU A 1 387 ? 14.251 14.578 -13.466 1.00 86.19 387 LEU A N 1
ATOM 3018 C CA . LEU A 1 387 ? 12.967 15.292 -13.508 1.00 86.19 387 LEU A CA 1
ATOM 3019 C C . LEU A 1 387 ? 12.518 15.565 -14.950 1.00 86.19 387 LEU A C 1
ATOM 3021 O O . LEU A 1 387 ? 11.317 15.690 -15.193 1.00 86.19 387 LEU A O 1
ATOM 3025 N N . PHE A 1 388 ? 13.473 15.717 -15.871 1.00 85.44 388 PHE A N 1
ATOM 3026 C CA . PHE A 1 388 ? 13.243 15.883 -17.302 1.00 85.44 388 PHE A CA 1
ATOM 3027 C C . PHE A 1 388 ? 14.549 15.706 -18.084 1.00 85.44 388 PHE A C 1
ATOM 3029 O O . PHE A 1 388 ? 15.550 16.299 -17.671 1.00 85.44 388 PHE A O 1
ATOM 3036 N N . PRO A 1 389 ? 14.540 15.077 -19.270 1.00 62.75 389 PRO A N 1
ATOM 3037 C CA . PRO A 1 389 ? 13.474 14.280 -19.891 1.00 62.75 389 PRO A CA 1
ATOM 3038 C C . PRO A 1 389 ? 13.380 12.853 -19.336 1.00 62.75 389 PRO A C 1
ATOM 3040 O O . PRO A 1 389 ? 14.437 12.273 -19.007 1.00 62.75 389 PRO A O 1
#

pLDDT: mean 91.41, std 9.75, range [42.56, 98.44]

Secondary structure (DSSP, 8-state):
-HHIIIIIHHHHHHHTTT-EEEEEEE-SSSHHHHHHHHHHHHH-TTSEEEEEEEPTT---TT---TTTSPPPTT--TTSSSEEEEE-HHHHHHHHHHHHHHS---B-HHHHHHHHHHHHHHHT-SS-EEEE---SBGGGGTTSGGGS-------EEEETTTTEEEE---SBTTEEEEEEE---SSSPPPHHHHHHHHHHHHHHHHHHHTT-EEEEEEEB-TT-HHHHHHHHHTT--HHHHHHHHHHHHHHHHHHTTPPPPSB--BGGGGHHHHHHHHHHHHHTTSEEEETTEEEE-GGG-TTTTTTTT--GGG--TTSSTTTTT---SSTT-EEEEEEPPHHHHHTT--EEETTEEEEE-HHHHHHHHHHHHH-SS-SEEE--GGGG--

Foldseek 3Di:
DQCQLVPVLVVVCVVCVNQAQEEFEEAALCPNQLSNLNNCCVVPVRRAYEYEAEDPPAPQPRGDDPVPDDDNPSDDPVSHPYYHYDYQVQLLVQQLCCCVPVVAAAGSRVSSSVSVQVVVVVVDPDTDYHYDGPGGNVVDPVDCSPPPQLQQPAWDQALLVRGTDGADAPDGLAAEEEEEADDLLDADDPQVLVLLVVSQVVQVVSVVSRHHYAYEYEAALLAPSLVVSCVVVVHDSVVSSVVSVVNNVVVNVVVVRDDGPYYHYLVNCVVLLQVVLVVCVVVVQWDDDPLWIWGDQVVPPCPCSSVVDDLVPDDQDPDPPPVPDPDPDSSIDTQWAADDPVCVVSVNFDQDPSGTTTGDPPSSSVSCQCVPQNPPHSYYGDRPVVSDD

Sequence (389 aa):
PAAHHLGTGPEIYEQTEGRVDVVVVTLGTTGTVMGILRAMKERNPTIQVIGVEPYPGHKIQGLKNMKESYVPGIFDRYALDRIVHVKDEEAFDAARRLAREEGLFVGMSSGAAMVAAARIAQERDQGVVVTIFPDGGDRYLSTNLFTTLLEPDFRFYDCLQREKVDFKPIREGAAGILVTGPPLDTPLTLQESRRFILADVLARFLKAKGFNTSQVLFVADMDSRTIHGACEAQKSLTDYTQQQLDQILSDLDLLKVERALRYPRTSDHIDAIVSATKTLLDKGAAYEKLRSVYFNIAHTKTYGSLSRVDVKKIRLGTTVDLDTYEKINPRDFTLLKRATLAELKRGICVKTDWGNVLPTWHIAAATVATQELGSPVDIQVSSVDFLFP

Radius of gyration: 31.83 Å; chains: 1; bounding box: 76×42×83 Å